Protein AF-0000000077518817 (afdb_homodimer)

Radius of gyration: 21.01 Å; Cα contacts (8 Å, |Δi|>4): 590; chains: 2; bounding box: 44×54×53 Å

Foldseek 3Di:
DEWEDALFCELSVLVVLVCLLLVPDYHYHHDHPVCLVVCQVVDVVSDDRWDDDDPDIDHDSLRSLCVCQVVVVQQDDDPVLNVQLSVLLVLLVVLVVVVCCCFPPPVVPCLVCCLPPPLVVSLVVNLVQCCVECHLQEESSHPDHHSSLSSLLVSVVVVCVSPVCSCVPRVSSVNSNVVSCVSPSNVVVVVVCVVVVRHNDPPPTD/DEWEDALFCELSVLVVLVCLLLVPDYHYHHDHPVCLVVCQVVDDVSDDRWDDDDPDIDHDSLRSLCVCQVVVVQQDDDPVLNVQLSVLLVLLVVLVVVVCCCFPPPVVPCLVCCLPPPLVVSLVVSLVQCCVECHLQEESSHPDHHSSLSSLLVSVVVVCVSPVCSCVPRVSSVNSNVVSCVSPSNVVVVVVCVVVVRHNDPPPTD

Solvent-accessible surface area (backbone atoms only — not comparable to full-atom values): 21848 Å² total; per-residue (Å²): 84,33,40,37,33,57,72,37,35,59,79,40,35,35,56,51,49,46,32,48,54,68,68,49,83,63,44,81,46,62,40,54,80,81,51,38,76,76,47,32,83,77,29,67,84,51,45,70,32,29,44,33,45,91,95,42,76,37,31,48,60,67,28,43,47,52,43,52,9,59,78,66,72,20,42,57,90,47,71,68,41,31,37,50,43,42,27,52,39,51,52,50,49,51,51,48,49,54,50,48,48,30,63,74,74,32,37,90,80,32,46,64,54,35,61,69,63,45,46,56,57,53,49,48,43,52,46,56,55,28,31,72,26,69,65,23,74,63,22,62,66,12,93,50,68,34,46,41,45,33,46,48,42,47,52,51,55,53,45,39,69,61,34,79,64,69,45,73,89,33,63,53,54,43,49,36,45,54,54,59,48,61,35,70,56,37,33,57,49,52,52,52,45,57,74,66,61,64,37,52,39,93,79,83,48,102,82,34,42,37,33,58,72,37,35,59,78,40,35,34,56,51,50,46,34,47,54,69,69,49,82,62,45,79,45,63,40,53,79,81,52,38,75,76,46,33,84,76,30,68,83,51,46,68,32,29,44,32,45,91,95,43,76,36,30,48,59,68,27,43,44,51,43,52,8,60,77,66,72,19,42,56,89,47,70,69,41,30,37,49,42,44,27,52,37,52,52,51,49,52,52,48,50,54,50,49,48,29,62,74,74,32,38,91,79,32,45,65,56,37,62,69,62,45,47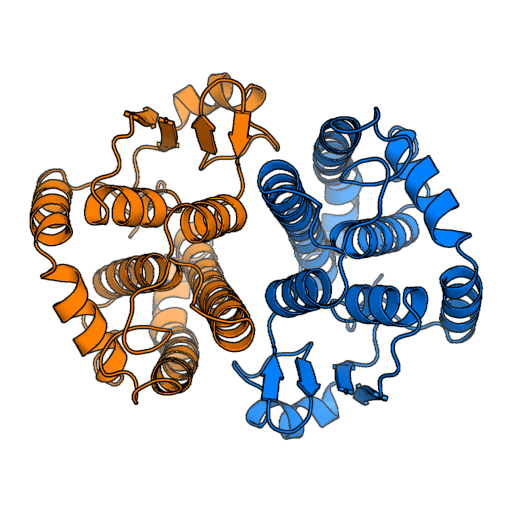,55,57,55,49,47,42,51,46,57,54,28,31,72,26,71,66,23,74,61,23,62,65,11,93,49,68,34,47,41,44,34,46,49,42,48,52,51,56,53,45,38,67,59,33,78,64,71,43,72,89,33,63,50,53,44,50,36,44,54,54,56,50,61,36,70,54,38,33,57,49,51,51,52,45,59,75,65,60,62,40,53,39,93,79,84,50,105

pLDDT: mean 97.33, std 1.96, range [85.94, 98.94]

Nearest PDB structures (foldseek):
  1tu7-assembly1_B  TM=9.923E-01  e=6.538E-23  Onchocerca volvulus
  5d73-assembly1_B  TM=9.914E-01  e=1.316E-21  Wuchereria bancrofti
  2gsr-assembly1_B  TM=9.628E-01  e=2.827E-17  Sus scrofa
  4q5f-assembly1_A  TM=8.749E-01  e=4.707E-13  Ascaris suum
  3vpq-assembly1_A  TM=8.473E-01  e=9.007E-12  Bombyx mori

Sequence (412 aa):
MKVSYFNVRGLGEMIRLLLTDKQISFEDEKFTKDEWQNIKPKMQFGQVPCLSFEDEQIVQTGAIMRHLGRVHGLNGQNEQETTFIDMFFEGIRDLHSKYTTMIYQNYENGKEPFLKDVLPVELEKLEKLFKTYGNGDAFVAGAKESYADYALFEEIDVLLVLSQSALDHFPKLKNFHYRFSQRPNLKAYLSKRASLNVPINGNGKQMKVSYFNVRGLGEMIRLLLTDKQISFEDEKFTKDEWQNIKPKMQFGQVPCLSFEDEQIVQTGAIMRHLGRVHGLNGQNEQETTFIDMFFEGIRDLHSKYTTMIYQNYENGKEPFLKDVLPVELEKLEKLFKTYGNGDAFVAGAKESYADYALFEEIDVLLVLSQSALDHFPKLKNFHYRFSQRPNLKAYLSKRASLNVPINGNGKQ

Secondary structure (DSSP, 8-state):
-EEEEESSSGGGHHHHHHHHHTT---EEEEE-HHHHHHHGGGSGGG-S-EEEETTEEEESHHHHHHHHHHHTT-S-SSHHHHHHHHHHHHHHHHHHHHHHHHHHHSHHHHHHHIIIIIHHHHHHHHHHHHTTTGGGSSBTTBSS--HHHHHHHHHHHHHHHH-TTTTTT-HHHHHHHHHHHTSHHHHHHHHHHHHHT--SSTTS--/-EEEEESSSGGGHHHHHHHHHTT---EEEEE-HHHHHHHGGGSGGG-S-EEEETTEEEESHHHHHHHHHHHTT-S-SSHHHHHHHHHHHHHHHHHHHHHHHHHHHSHHHHHHHIIIIIHHHHHHHHHHHHTTTGGGSSBTTBSS--HHHHHHHHHHHHHHHH-TTTTTT-HHHHHHHHHHHTSHHHHHHHHHHHHHT--SSTTS--

InterPro domains:
  IPR003082 Glutathione S-transferase, Pi class [PR01268] (43-59)
  IPR003082 Glutathione S-transferase, Pi class [PR01268] (95-116)
  IPR003082 Glutathione S-transferase, Pi class [PR01268] (187-206)
  IPR004045 Glutathione S-transferase, N-terminal [PF02798] (1-69)
  IPR004045 Glutathione S-transferase, N-terminal [PS50404] (1-76)
  IPR004046 Glutathione S-transferase, C-terminal [PF14497] (93-193)
  IPR010987 Glutathione S-transferase, C-terminal-like [PS50405] (78-200)
  IPR036249 Thioredoxin-like superfamily [SSF52833] (1-73)
  IPR036282 Glutathione S-transferase, C-terminal domain superfamily [SSF47616] (74-202)
  IPR040079 Glutathione transferase family [SFLDS00019] (1-194)
  IPR050213 Glutathione S-transferase superfamily [PTHR11571] (1-193)

Structure (mmCIF, N/CA/C/O backbone):
data_AF-0000000077518817-model_v1
#
loop_
_entity.id
_entity.type
_entity.pdbx_description
1 polymer 'Glutathione S-transferase'
#
loop_
_atom_site.group_PDB
_atom_site.id
_atom_site.type_symbol
_atom_site.label_atom_id
_atom_site.label_alt_id
_atom_site.label_comp_id
_atom_site.label_asym_id
_atom_site.label_entity_id
_atom_site.label_seq_id
_atom_site.pdbx_PDB_ins_code
_atom_site.Cartn_x
_atom_site.Cartn_y
_atom_site.Cartn_z
_atom_site.occupancy
_atom_site.B_iso_or_equiv
_atom_site.auth_seq_id
_atom_site.auth_comp_id
_atom_site.auth_asym_id
_atom_site.auth_atom_id
_atom_site.pdbx_PDB_model_num
ATOM 1 N N . MET A 1 1 ? -6.016 -3.867 23.375 1 95.94 1 MET A N 1
ATOM 2 C CA . MET A 1 1 ? -5.375 -3.594 22.094 1 95.94 1 MET A CA 1
ATOM 3 C C . MET A 1 1 ? -3.959 -3.066 22.297 1 95.94 1 MET A C 1
ATOM 5 O O . MET A 1 1 ? -3.684 -2.367 23.266 1 95.94 1 MET A O 1
ATOM 9 N N . LYS A 1 2 ? -3.014 -3.492 21.5 1 98 2 LYS A N 1
ATOM 10 C CA . LYS A 1 2 ? -1.608 -3.109 21.609 1 98 2 LYS A CA 1
ATOM 11 C C . LYS A 1 2 ? -1.048 -2.693 20.25 1 98 2 LYS A C 1
ATOM 13 O O . LYS A 1 2 ? -1.326 -3.336 19.234 1 98 2 LYS A O 1
ATOM 18 N N . VAL A 1 3 ? -0.33 -1.554 20.25 1 98.44 3 VAL A N 1
ATOM 19 C CA . VAL A 1 3 ? 0.438 -1.134 19.078 1 98.44 3 VAL A CA 1
ATOM 20 C C . VAL A 1 3 ? 1.925 -1.389 19.328 1 98.44 3 VAL A C 1
ATOM 22 O O . VAL A 1 3 ? 2.502 -0.874 20.281 1 98.44 3 VAL A O 1
ATOM 25 N N . SER A 1 4 ? 2.525 -2.213 18.516 1 98.44 4 SER A N 1
ATOM 26 C CA . SER A 1 4 ? 3.945 -2.533 18.625 1 98.44 4 SER A CA 1
ATOM 27 C C . SER A 1 4 ? 4.754 -1.887 17.5 1 98.44 4 SER A C 1
ATOM 29 O O . SER A 1 4 ? 4.441 -2.064 16.328 1 98.44 4 SER A O 1
ATOM 31 N N . TYR A 1 5 ? 5.734 -1.164 17.891 1 98.5 5 TYR A N 1
ATOM 32 C CA . TYR A 1 5 ? 6.621 -0.52 16.922 1 98.5 5 TYR A CA 1
ATOM 33 C C . TYR A 1 5 ? 7.934 -0.108 17.578 1 98.5 5 TYR A C 1
ATOM 35 O O . TYR A 1 5 ? 8.078 -0.199 18.797 1 98.5 5 TYR A O 1
ATOM 43 N N . PHE A 1 6 ? 8.922 0.28 16.766 1 98 6 PHE A N 1
ATOM 44 C CA . PHE A 1 6 ? 10.188 0.813 17.266 1 98 6 PHE A CA 1
ATOM 45 C C . PHE A 1 6 ? 9.953 2.105 18.047 1 98 6 PHE A C 1
ATOM 47 O O . PHE A 1 6 ? 8.922 2.754 17.891 1 98 6 PHE A O 1
ATOM 54 N N . ASN A 1 7 ? 10.961 2.445 18.828 1 96 7 ASN A N 1
ATOM 55 C CA . ASN A 1 7 ? 10.867 3.678 19.609 1 96 7 ASN A CA 1
ATOM 56 C C . ASN A 1 7 ? 11.148 4.906 18.75 1 96 7 ASN A C 1
ATOM 58 O O . ASN A 1 7 ? 12.016 5.715 19.078 1 96 7 ASN A O 1
ATOM 62 N N . VAL A 1 8 ? 10.461 5.105 17.719 1 97.75 8 VAL A N 1
ATOM 63 C CA . VAL A 1 8 ? 10.461 6.234 16.797 1 97.75 8 VAL A CA 1
ATOM 64 C C . VAL A 1 8 ? 9.039 6.523 16.328 1 97.75 8 VAL A C 1
ATOM 66 O O . VAL A 1 8 ? 8.125 5.727 16.562 1 97.75 8 VAL A O 1
ATOM 69 N N . ARG A 1 9 ? 8.766 7.664 15.695 1 98.19 9 ARG A N 1
ATOM 70 C CA . ARG A 1 9 ? 7.469 7.945 15.086 1 98.19 9 ARG A CA 1
ATOM 71 C C . ARG A 1 9 ? 7.184 6.977 13.945 1 98.19 9 ARG A C 1
ATOM 73 O O . ARG A 1 9 ? 6.254 6.168 14.023 1 98.19 9 ARG A O 1
ATOM 80 N N . GLY A 1 10 ? 8.102 7 12.891 1 97.69 10 GLY A N 1
ATOM 81 C CA . GLY A 1 10 ? 8.008 6.066 11.781 1 97.69 10 GLY A CA 1
ATOM 82 C C . GLY A 1 10 ? 6.578 5.801 11.344 1 97.69 10 GLY A C 1
ATOM 83 O O . GLY A 1 10 ? 5.727 6.691 11.398 1 97.69 10 GLY A O 1
ATOM 84 N N . LEU A 1 11 ? 6.324 4.617 10.945 1 98.19 11 LEU A N 1
ATOM 85 C CA . LEU A 1 11 ? 5.035 4.211 10.391 1 98.19 11 LEU A CA 1
ATOM 86 C C . LEU A 1 11 ? 4.031 3.938 11.5 1 98.19 11 LEU A C 1
ATOM 88 O O . LEU A 1 11 ? 2.83 3.826 11.242 1 98.19 11 LEU A O 1
ATOM 92 N N . GLY A 1 12 ? 4.461 3.891 12.703 1 98.44 12 GLY A N 1
ATOM 93 C CA . GLY A 1 12 ? 3.578 3.645 13.828 1 98.44 12 GLY A CA 1
ATOM 94 C C . GLY A 1 12 ? 2.846 4.887 14.297 1 98.44 12 GLY A C 1
ATOM 95 O O . GLY A 1 12 ? 1.787 4.793 14.922 1 98.44 12 GLY A O 1
ATOM 96 N N . GLU A 1 13 ? 3.348 6.027 13.922 1 98.75 13 GLU A N 1
ATOM 97 C CA . GLU A 1 13 ? 2.873 7.273 14.523 1 98.75 13 GLU A CA 1
ATOM 98 C C . GLU A 1 13 ? 1.46 7.605 14.047 1 98.75 13 GLU A C 1
ATOM 100 O O . GLU A 1 13 ? 0.642 8.102 14.828 1 98.75 13 GLU A O 1
ATOM 105 N N . MET A 1 14 ? 1.17 7.422 12.773 1 98.88 14 MET A N 1
ATOM 106 C CA . MET A 1 14 ? -0.173 7.734 12.297 1 98.88 14 MET A CA 1
ATOM 107 C C . MET A 1 14 ? -1.219 6.891 13.016 1 98.88 14 MET A C 1
ATOM 109 O O . MET A 1 14 ? -2.354 7.328 13.203 1 98.88 14 MET A O 1
ATOM 113 N N . ILE A 1 15 ? -0.833 5.656 13.422 1 98.88 15 ILE A N 1
ATOM 114 C CA . ILE A 1 15 ? -1.721 4.785 14.18 1 98.88 15 ILE A CA 1
ATOM 115 C C . ILE A 1 15 ? -1.941 5.363 15.578 1 98.88 15 ILE A C 1
ATOM 117 O O . ILE A 1 15 ? -3.08 5.469 16.047 1 98.88 15 ILE A O 1
ATOM 121 N N . ARG A 1 16 ? -0.856 5.801 16.234 1 98.81 16 ARG A N 1
ATOM 122 C CA . ARG A 1 16 ? -0.926 6.406 17.547 1 98.81 16 ARG A CA 1
ATOM 123 C C . ARG A 1 16 ? -1.791 7.66 17.531 1 98.81 16 ARG A C 1
ATOM 125 O O . ARG A 1 16 ? -2.598 7.879 18.438 1 98.81 16 ARG A O 1
ATOM 132 N N . LEU A 1 17 ? -1.62 8.477 16.516 1 98.94 17 LEU A N 1
ATOM 133 C CA . LEU A 1 17 ? -2.393 9.703 16.391 1 98.94 17 LEU A CA 1
ATOM 134 C C . LEU A 1 17 ? -3.885 9.406 16.312 1 98.94 17 LEU A C 1
ATOM 136 O O . LEU A 1 17 ? -4.691 10.039 16.984 1 98.94 17 LEU A O 1
ATOM 140 N N . LEU A 1 18 ? -4.25 8.445 15.445 1 98.94 18 LEU A N 1
ATOM 141 C CA . LEU A 1 18 ? -5.652 8.086 15.266 1 98.94 18 LEU A CA 1
ATOM 142 C C . LEU A 1 18 ? -6.258 7.594 16.578 1 98.94 18 LEU A C 1
ATOM 144 O O . LEU A 1 18 ? -7.305 8.086 17 1 98.94 18 LEU A O 1
ATOM 148 N N . LEU A 1 19 ? -5.582 6.664 17.234 1 98.81 19 LEU A N 1
ATOM 149 C CA . LEU A 1 19 ? -6.102 6.074 18.469 1 98.81 19 LEU A CA 1
ATOM 150 C C . LEU A 1 19 ? -6.207 7.125 19.578 1 98.81 19 LEU A C 1
ATOM 152 O O . LEU A 1 19 ? -7.18 7.137 20.328 1 98.81 19 LEU A O 1
ATOM 156 N N . THR A 1 20 ? -5.25 7.996 19.641 1 98.81 20 THR A N 1
ATOM 157 C CA . THR A 1 20 ? -5.234 9.055 20.641 1 98.81 20 THR A CA 1
ATOM 158 C C . THR A 1 20 ? -6.371 10.039 20.406 1 98.81 20 THR A C 1
ATOM 160 O O . THR A 1 20 ? -7.125 10.359 21.328 1 98.81 20 THR A O 1
ATOM 163 N N . ASP A 1 21 ? -6.48 10.492 19.203 1 98.69 21 ASP A N 1
ATOM 164 C CA . ASP A 1 21 ? -7.508 11.469 18.875 1 98.69 21 ASP A CA 1
ATOM 165 C C . ASP A 1 21 ? -8.906 10.93 19.172 1 98.69 21 ASP A C 1
ATOM 167 O O . ASP A 1 21 ? -9.766 11.664 19.672 1 98.69 21 ASP A O 1
ATOM 171 N N . LYS A 1 22 ? -9.102 9.648 18.875 1 98.44 22 LYS A N 1
ATOM 172 C CA . LYS A 1 22 ? -10.414 9.031 19.031 1 98.44 22 LYS A CA 1
ATOM 173 C C . LYS A 1 22 ? -10.594 8.477 20.453 1 98.44 22 LYS A C 1
ATOM 175 O O . LYS A 1 22 ? -11.609 7.855 20.75 1 98.44 22 LYS A O 1
ATOM 180 N N . GLN A 1 23 ? -9.633 8.641 21.266 1 98.31 23 GLN A N 1
ATOM 181 C CA . GLN A 1 23 ? -9.648 8.219 22.656 1 98.31 23 GLN A CA 1
ATOM 182 C C . GLN A 1 23 ? -9.898 6.719 22.781 1 98.31 23 GLN A C 1
ATOM 184 O O . GLN A 1 23 ? -10.711 6.281 23.594 1 98.31 23 GLN A O 1
ATOM 189 N N . ILE A 1 24 ? -9.289 6.02 21.938 1 98 24 ILE A N 1
ATOM 190 C CA . ILE A 1 24 ? -9.289 4.562 22 1 98 24 ILE A CA 1
ATOM 191 C C . ILE A 1 24 ? -8.078 4.086 22.797 1 98 24 ILE A C 1
ATOM 193 O O . ILE A 1 24 ? -6.938 4.367 22.438 1 98 24 ILE A O 1
ATOM 197 N N . SER A 1 25 ? -8.406 3.377 23.859 1 97.44 25 SER A N 1
ATOM 198 C CA . SER A 1 25 ? -7.336 2.914 24.75 1 97.44 25 SER A CA 1
ATOM 199 C C . SER A 1 25 ? -6.473 1.863 24.047 1 97.44 25 SER A C 1
ATOM 201 O O . SER A 1 25 ? -6.988 0.971 23.375 1 97.44 25 SER A O 1
ATOM 203 N N . PHE A 1 26 ? -5.121 2.004 24.219 1 98.06 26 PHE A N 1
ATOM 204 C CA . PHE A 1 26 ? -4.191 1.016 23.688 1 98.06 26 PHE A CA 1
ATOM 205 C C . PHE A 1 26 ? -2.891 1.009 24.469 1 98.06 26 PHE A C 1
ATOM 207 O O . PHE A 1 26 ? -2.516 2.021 25.062 1 98.06 26 PHE A O 1
ATOM 214 N N . GLU A 1 27 ? -2.271 -0.107 24.516 1 98.19 27 GLU A N 1
ATOM 215 C CA . GLU A 1 27 ? -0.895 -0.213 24.984 1 98.19 27 GLU A CA 1
ATOM 216 C C . GLU A 1 27 ? 0.098 0.128 23.875 1 98.19 27 GLU A C 1
ATOM 218 O O . GLU A 1 27 ? 0.056 -0.461 22.797 1 98.19 27 GLU A O 1
ATOM 223 N N . ASP A 1 28 ? 0.927 1.081 24.141 1 98 28 ASP A N 1
ATOM 224 C CA . ASP A 1 28 ? 1.963 1.477 23.203 1 98 28 ASP A CA 1
ATOM 225 C C . ASP A 1 28 ? 3.271 0.741 23.469 1 98 28 ASP A C 1
ATOM 227 O O . ASP A 1 28 ? 4.113 1.226 24.234 1 98 28 ASP A O 1
ATOM 231 N N . GLU A 1 29 ? 3.48 -0.335 22.812 1 97.75 29 GLU A N 1
ATOM 232 C CA . GLU A 1 29 ? 4.703 -1.115 22.984 1 97.75 29 GLU A CA 1
ATOM 233 C C . GLU A 1 29 ? 5.805 -0.627 22.062 1 97.75 29 GLU A C 1
ATOM 235 O O . GLU A 1 29 ? 5.711 -0.781 20.844 1 97.75 29 GLU A O 1
ATOM 240 N N . LYS A 1 30 ? 6.801 -0.089 22.672 1 97.25 30 LYS A N 1
ATOM 241 C CA . LYS A 1 30 ? 7.977 0.386 21.953 1 97.25 30 LYS A CA 1
ATOM 242 C C . LYS A 1 30 ? 9.211 -0.441 22.297 1 97.25 30 LYS A C 1
ATOM 244 O O . LYS A 1 30 ? 9.352 -0.903 23.438 1 97.25 30 LYS A O 1
ATOM 249 N N . PHE A 1 31 ? 9.992 -0.669 21.25 1 97.19 31 PHE A N 1
ATOM 250 C CA . PHE A 1 31 ? 11.211 -1.43 21.516 1 97.19 31 PHE A CA 1
ATOM 251 C C . PHE A 1 31 ? 12.359 -0.922 20.656 1 97.19 31 PHE A C 1
ATOM 253 O O . PHE A 1 31 ? 12.148 -0.158 19.719 1 97.19 31 PHE A O 1
ATOM 260 N N . THR A 1 32 ? 13.547 -1.351 21.078 1 95.06 32 THR A N 1
ATOM 261 C CA . THR A 1 32 ? 14.758 -0.939 20.375 1 95.06 32 THR A CA 1
ATOM 262 C C . THR A 1 32 ? 15.07 -1.898 19.219 1 95.06 32 THR A C 1
ATOM 264 O O . THR A 1 32 ? 14.508 -2.996 19.156 1 95.06 32 THR A O 1
ATOM 267 N N . LYS A 1 33 ? 15.953 -1.478 18.375 1 93.75 33 LYS A N 1
ATOM 268 C CA . LYS A 1 33 ? 16.406 -2.32 17.266 1 93.75 33 LYS A CA 1
ATOM 269 C C . LYS A 1 33 ? 17.016 -3.617 17.781 1 93.75 33 LYS A C 1
ATOM 271 O O . LYS A 1 33 ? 16.875 -4.672 17.156 1 93.75 33 LYS A O 1
ATOM 276 N N . ASP A 1 34 ? 17.656 -3.549 18.891 1 95 34 ASP A N 1
ATOM 277 C CA . ASP A 1 34 ? 18.297 -4.723 19.484 1 95 34 ASP A CA 1
ATOM 278 C C . ASP A 1 34 ? 17.266 -5.75 19.922 1 95 34 ASP A C 1
ATOM 280 O O . ASP A 1 34 ? 17.484 -6.957 19.828 1 95 34 ASP A O 1
ATOM 284 N N . GLU A 1 35 ? 16.141 -5.297 20.312 1 96.88 35 GLU A N 1
ATOM 285 C CA . GLU A 1 35 ? 15.07 -6.168 20.797 1 96.88 35 GLU A CA 1
ATOM 286 C C . GLU A 1 35 ? 14.297 -6.801 19.656 1 96.88 35 GLU A C 1
ATOM 288 O O . GLU A 1 35 ? 13.617 -7.812 19.828 1 96.88 35 GLU A O 1
ATOM 293 N N . TRP A 1 36 ? 14.484 -6.203 18.516 1 96.31 36 TRP A N 1
ATOM 294 C CA . TRP A 1 36 ? 13.703 -6.586 17.344 1 96.31 36 TRP A CA 1
ATOM 295 C C . TRP A 1 36 ? 13.969 -8.039 16.969 1 96.31 36 TRP A C 1
ATOM 297 O O . TRP A 1 36 ? 13.047 -8.766 16.578 1 96.31 36 TRP A O 1
ATOM 307 N N . GLN A 1 37 ? 15.148 -8.516 17.109 1 94.88 37 GLN A N 1
ATOM 308 C CA . GLN A 1 37 ? 15.516 -9.875 16.719 1 94.88 37 GLN A CA 1
ATOM 309 C C . GLN A 1 37 ? 14.672 -10.906 17.453 1 94.88 37 GLN A C 1
ATOM 311 O O . GLN A 1 37 ? 14.352 -11.961 16.906 1 94.88 37 GLN A O 1
ATOM 316 N N . ASN A 1 38 ? 14.219 -10.578 18.672 1 96 38 ASN A N 1
ATOM 317 C CA . ASN A 1 38 ? 13.43 -11.492 19.484 1 96 38 ASN A CA 1
ATOM 318 C C . ASN A 1 38 ? 11.938 -11.344 19.219 1 96 38 ASN A C 1
ATOM 320 O O . ASN A 1 38 ? 11.164 -12.281 19.438 1 96 38 ASN A O 1
ATOM 324 N N . ILE A 1 39 ? 11.594 -10.219 18.703 1 96.44 39 ILE A N 1
ATOM 325 C CA . ILE A 1 39 ? 10.188 -9.891 18.516 1 96.44 39 ILE A CA 1
ATOM 326 C C . ILE A 1 39 ? 9.742 -10.289 17.109 1 96.44 39 ILE A C 1
ATOM 328 O O . ILE A 1 39 ? 8.633 -10.773 16.922 1 96.44 39 ILE A O 1
ATOM 332 N N . LYS A 1 40 ? 10.609 -10.18 16.172 1 96.31 40 LYS A N 1
ATOM 333 C CA . LYS A 1 40 ? 10.344 -10.32 14.75 1 96.31 40 LYS A CA 1
ATOM 334 C C . LYS A 1 40 ? 9.648 -11.648 14.453 1 96.31 40 LYS A C 1
ATOM 336 O O . LYS A 1 40 ? 8.648 -11.688 13.734 1 96.31 40 LYS A O 1
ATOM 341 N N . PRO A 1 41 ? 10.078 -12.797 15.062 1 94.38 41 PRO A N 1
ATOM 342 C CA . PRO A 1 41 ? 9.461 -14.078 14.711 1 94.38 41 PRO A CA 1
ATOM 343 C C . PRO A 1 41 ? 8.008 -14.18 15.172 1 94.38 41 PRO A C 1
ATOM 345 O O . PRO A 1 41 ? 7.266 -15.047 14.719 1 94.38 41 PRO A O 1
ATOM 348 N N . LYS A 1 42 ? 7.621 -13.273 15.992 1 93.12 42 LYS A N 1
ATOM 349 C CA . LYS A 1 42 ? 6.27 -13.305 16.547 1 93.12 42 LYS A CA 1
ATOM 350 C C . LYS A 1 42 ? 5.309 -12.477 15.695 1 93.12 42 LYS A C 1
ATOM 352 O O . LYS A 1 42 ? 4.094 -12.523 15.898 1 93.12 42 LYS A O 1
ATOM 357 N N . MET A 1 43 ? 5.859 -11.75 14.75 1 94.81 43 MET A N 1
ATOM 358 C CA . MET A 1 43 ? 5.062 -10.828 13.938 1 94.81 43 MET A CA 1
ATOM 359 C C . MET A 1 43 ? 4.727 -11.453 12.586 1 94.81 43 MET A C 1
ATOM 361 O O . MET A 1 43 ? 5.605 -12 11.914 1 94.81 43 MET A O 1
ATOM 365 N N . GLN A 1 44 ? 3.414 -11.297 12.25 1 92.06 44 GLN A N 1
ATOM 366 C CA . GLN A 1 44 ? 3.066 -11.664 10.883 1 92.06 44 GLN A CA 1
ATOM 367 C C . GLN A 1 44 ? 3.936 -10.914 9.875 1 92.06 44 GLN A C 1
ATOM 369 O O . GLN A 1 44 ? 4.23 -9.734 10.055 1 92.06 44 GLN A O 1
ATOM 374 N N . PHE A 1 45 ? 4.422 -11.617 8.867 1 93.25 45 PHE A N 1
ATOM 375 C CA . PHE A 1 45 ? 5.34 -11.117 7.844 1 93.25 45 PHE A CA 1
ATOM 376 C C . PHE A 1 45 ? 6.645 -10.648 8.477 1 93.25 45 PHE A C 1
ATOM 378 O O . PHE A 1 45 ? 7.488 -10.055 7.797 1 93.25 45 PHE A O 1
ATOM 385 N N . GLY A 1 46 ? 6.812 -10.828 9.844 1 95.12 46 GLY A N 1
ATOM 386 C CA . GLY A 1 46 ? 7.996 -10.32 10.516 1 95.12 46 GLY A CA 1
ATOM 387 C C . GLY A 1 46 ? 8.117 -8.805 10.445 1 95.12 46 GLY A C 1
ATOM 388 O O . GLY A 1 46 ? 9.219 -8.273 10.266 1 95.12 46 GLY A O 1
ATOM 389 N N . GLN A 1 47 ? 7.012 -8.172 10.555 1 96.44 47 GLN A N 1
ATOM 390 C CA . GLN A 1 47 ? 7.023 -6.73 10.336 1 96.44 47 GLN A CA 1
ATOM 391 C C . GLN A 1 47 ? 6.289 -5.996 11.453 1 96.44 47 GLN A C 1
ATOM 393 O O . GLN A 1 47 ? 5.492 -6.598 12.18 1 96.44 47 GLN A O 1
ATOM 398 N N . VAL A 1 48 ? 6.59 -4.82 11.656 1 98.06 48 VAL A N 1
ATOM 399 C CA . VAL A 1 48 ? 5.875 -3.828 12.453 1 98.06 48 VAL A CA 1
ATOM 400 C C . VAL A 1 48 ? 5.656 -2.564 11.625 1 98.06 48 VAL A C 1
ATOM 402 O O . VAL A 1 48 ? 6.367 -2.324 10.648 1 98.06 48 VAL A O 1
ATOM 405 N N . PRO A 1 49 ? 4.617 -1.766 11.891 1 98.44 49 PRO A N 1
ATOM 406 C CA . PRO A 1 49 ? 3.754 -1.792 13.07 1 98.44 49 PRO A CA 1
ATOM 407 C C . PRO A 1 49 ? 2.83 -3.008 13.102 1 98.44 49 PRO A C 1
ATOM 409 O O . PRO A 1 49 ? 2.504 -3.566 12.047 1 98.44 49 PRO A O 1
ATOM 412 N N . CYS A 1 50 ? 2.531 -3.412 14.281 1 98.62 50 CYS A N 1
ATOM 413 C CA . CYS A 1 50 ? 1.578 -4.488 14.523 1 98.62 50 CYS A CA 1
ATOM 414 C C . CYS A 1 50 ? 0.491 -4.047 15.5 1 98.62 50 CYS A C 1
ATOM 416 O O . CYS A 1 50 ? 0.789 -3.502 16.562 1 98.62 50 CYS A O 1
ATOM 418 N N . LEU A 1 51 ? -0.732 -4.117 15.109 1 98.62 51 LEU A N 1
ATOM 419 C CA . LEU A 1 51 ? -1.886 -3.961 15.984 1 98.62 51 LEU A CA 1
ATOM 420 C C . LEU A 1 51 ? -2.367 -5.316 16.5 1 98.62 51 LEU A C 1
ATOM 422 O O . LEU A 1 51 ? -2.752 -6.18 15.711 1 98.62 51 LEU A O 1
ATOM 426 N N . SER A 1 52 ? -2.324 -5.48 17.781 1 97.31 52 SER A N 1
ATOM 427 C CA . SER A 1 52 ? -2.721 -6.75 18.375 1 97.31 52 SER A CA 1
ATOM 428 C C . SER A 1 52 ? -3.969 -6.59 19.234 1 97.31 52 SER A C 1
ATOM 430 O O . SER A 1 52 ? -4.098 -5.609 19.984 1 97.31 52 SER A O 1
ATOM 432 N N . PHE A 1 53 ? -4.922 -7.395 19.031 1 91.75 53 PHE A N 1
ATOM 433 C CA . PHE A 1 53 ? -6.09 -7.512 19.891 1 91.75 53 PHE A CA 1
ATOM 434 C C . PHE A 1 53 ? -6.414 -8.977 20.172 1 91.75 53 PHE A C 1
ATOM 436 O O . PHE A 1 53 ? -6.609 -9.758 19.234 1 91.75 53 PHE A O 1
ATOM 443 N N . GLU A 1 54 ? -6.473 -9.273 21.438 1 86.62 54 GLU A N 1
ATOM 444 C CA . GLU A 1 54 ? -6.633 -10.664 21.859 1 86.62 54 GLU A CA 1
ATOM 445 C C . GLU A 1 54 ? -5.641 -11.578 21.141 1 86.62 54 GLU A C 1
ATOM 447 O O . GLU A 1 54 ? -4.438 -11.312 21.141 1 86.62 54 GLU A O 1
ATOM 452 N N . ASP A 1 55 ? -6.039 -12.484 20.422 1 86 55 ASP A N 1
ATOM 453 C CA . ASP A 1 55 ? -5.141 -13.438 19.766 1 86 55 ASP A CA 1
ATOM 454 C C . ASP A 1 55 ? -4.984 -13.117 18.281 1 86 55 ASP A C 1
ATOM 456 O O . ASP A 1 55 ? -4.469 -13.93 17.516 1 86 55 ASP A O 1
ATOM 460 N N . GLU A 1 56 ? -5.324 -11.945 17.938 1 92.88 56 GLU A N 1
ATOM 461 C CA . GLU A 1 56 ? -5.227 -11.57 16.531 1 92.88 56 GLU A CA 1
ATOM 462 C C . GLU A 1 56 ? -4.211 -10.453 16.328 1 92.88 56 GLU A C 1
ATOM 464 O O . GLU A 1 56 ? -4.031 -9.602 17.203 1 92.88 56 GLU A O 1
ATOM 469 N N . GLN A 1 57 ? -3.494 -10.5 15.203 1 96.94 57 GLN A N 1
ATOM 470 C CA . GLN A 1 57 ? -2.531 -9.477 14.82 1 96.94 57 GLN A CA 1
ATOM 471 C C . GLN A 1 57 ? -2.834 -8.93 13.43 1 96.94 57 GLN A C 1
ATOM 473 O O . GLN A 1 57 ? -3.191 -9.68 12.523 1 96.94 57 GLN A O 1
ATOM 478 N N . ILE A 1 58 ? -2.764 -7.66 13.336 1 98 58 ILE A N 1
ATOM 479 C CA . ILE A 1 58 ? -2.734 -7.004 12.031 1 98 58 ILE A CA 1
ATOM 480 C C . ILE A 1 58 ? -1.394 -6.293 11.844 1 98 58 ILE A C 1
ATOM 482 O O . ILE A 1 58 ? -0.989 -5.484 12.68 1 98 58 ILE A O 1
ATOM 486 N N . VAL A 1 59 ? -0.775 -6.711 10.766 1 97.31 59 VAL A N 1
ATOM 487 C CA . VAL A 1 59 ? 0.402 -5.949 10.359 1 97.31 59 VAL A CA 1
ATOM 488 C C . VAL A 1 59 ? 0.129 -5.242 9.039 1 97.31 59 VAL A C 1
ATOM 490 O O . VAL A 1 59 ? -0.969 -5.352 8.484 1 97.31 59 VAL A O 1
ATOM 493 N N . GLN A 1 60 ? 1.135 -4.609 8.547 1 96.88 60 GLN A N 1
ATOM 494 C CA . GLN A 1 60 ? 0.991 -3.729 7.391 1 96.88 60 GLN A CA 1
ATOM 495 C C . GLN A 1 60 ? 0.243 -2.451 7.762 1 96.88 60 GLN A C 1
ATOM 497 O O . GLN A 1 60 ? -0.957 -2.486 8.047 1 96.88 60 GLN A O 1
ATOM 502 N N . THR A 1 61 ? 0.944 -1.373 7.602 1 98.25 61 THR A N 1
ATOM 503 C CA . THR A 1 61 ? 0.452 -0.073 8.047 1 98.25 61 THR A CA 1
ATOM 504 C C . THR A 1 61 ? -0.896 0.242 7.402 1 98.25 61 THR A C 1
ATOM 506 O O . THR A 1 61 ? -1.846 0.617 8.094 1 98.25 61 THR A O 1
ATOM 509 N N . GLY A 1 62 ? -0.996 0.015 6.121 1 98.5 62 GLY A N 1
ATOM 510 C CA . GLY A 1 62 ? -2.24 0.315 5.43 1 98.5 62 GLY A CA 1
ATOM 511 C C . GLY A 1 62 ? -3.408 -0.525 5.914 1 98.5 62 GLY A C 1
ATOM 512 O O . GLY A 1 62 ? -4.52 -0.017 6.07 1 98.5 62 GLY A O 1
ATOM 513 N N . ALA A 1 63 ? -3.166 -1.803 6.18 1 98.69 63 ALA A N 1
ATOM 514 C CA . ALA A 1 63 ? -4.211 -2.693 6.676 1 98.69 63 ALA A CA 1
ATOM 515 C C . ALA A 1 63 ? -4.688 -2.26 8.062 1 98.69 63 ALA A C 1
ATOM 517 O O . ALA A 1 63 ? -5.887 -2.291 8.352 1 98.69 63 ALA A O 1
ATOM 518 N N . ILE A 1 64 ? -3.732 -1.869 8.906 1 98.81 64 ILE A N 1
ATOM 519 C CA . ILE A 1 64 ? -4.062 -1.409 10.25 1 98.81 64 ILE A CA 1
ATOM 520 C C . ILE A 1 64 ? -4.941 -0.164 10.172 1 98.81 64 ILE A C 1
ATOM 522 O O . ILE A 1 64 ? -6.008 -0.106 10.789 1 98.81 64 ILE A O 1
ATOM 526 N N . MET A 1 65 ? -4.543 0.784 9.375 1 98.94 65 MET A N 1
ATOM 527 C CA . MET A 1 65 ? -5.25 2.057 9.289 1 98.94 65 MET A CA 1
ATOM 528 C C . MET A 1 65 ? -6.648 1.864 8.703 1 98.94 65 MET A C 1
ATOM 530 O O . MET A 1 65 ? -7.617 2.445 9.195 1 98.94 65 MET A O 1
ATOM 534 N N . ARG A 1 66 ? -6.75 1.061 7.68 1 98.88 66 ARG A N 1
ATOM 535 C CA . ARG A 1 66 ? -8.047 0.812 7.062 1 98.88 66 ARG A CA 1
ATOM 536 C C . ARG A 1 66 ? -8.969 0.043 8.008 1 98.88 66 ARG A C 1
ATOM 538 O O . ARG A 1 66 ? -10.172 0.299 8.062 1 98.88 66 ARG A O 1
ATOM 545 N N . HIS A 1 67 ? -8.414 -0.903 8.742 1 98.69 67 HIS A N 1
ATOM 546 C CA . HIS A 1 67 ? -9.195 -1.605 9.758 1 98.69 67 HIS A CA 1
ATOM 547 C C . HIS A 1 67 ? -9.742 -0.638 10.805 1 98.69 67 HIS A C 1
ATOM 549 O O . HIS A 1 67 ? -10.938 -0.638 11.086 1 98.69 67 HIS A O 1
ATOM 555 N N . LEU A 1 68 ? -8.883 0.165 11.344 1 98.75 68 LEU A N 1
ATOM 556 C CA . LEU A 1 68 ? -9.305 1.15 12.336 1 98.75 68 LEU A CA 1
ATOM 557 C C . LEU A 1 68 ? -10.328 2.111 11.742 1 98.75 68 LEU A C 1
ATOM 559 O O . LEU A 1 68 ? -11.266 2.529 12.43 1 98.75 68 LEU A O 1
ATOM 563 N N . GLY A 1 69 ? -10.055 2.459 10.469 1 98.75 69 GLY A N 1
ATOM 564 C CA . GLY A 1 69 ? -11.031 3.295 9.789 1 98.75 69 GLY A CA 1
ATOM 565 C C . GLY A 1 69 ? -12.414 2.68 9.742 1 98.75 69 GLY A C 1
ATOM 566 O O . GLY A 1 69 ? -13.406 3.342 10.047 1 98.75 69 GLY A O 1
ATOM 567 N N . ARG A 1 70 ? -12.492 1.414 9.359 1 98.5 70 ARG A N 1
ATOM 568 C CA . ARG A 1 70 ? -13.781 0.732 9.227 1 98.5 70 ARG A CA 1
ATOM 569 C C . ARG A 1 70 ? -14.453 0.569 10.586 1 98.5 70 ARG A C 1
ATOM 571 O O . ARG A 1 70 ? -15.648 0.842 10.727 1 98.5 70 ARG A O 1
ATOM 578 N N . VAL A 1 71 ? -13.734 0.228 11.609 1 97.75 71 VAL A N 1
ATOM 579 C CA . VAL A 1 71 ? -14.367 -0.194 12.859 1 97.75 71 VAL A CA 1
ATOM 580 C C . VAL A 1 71 ? -14.688 1.028 13.711 1 97.75 71 VAL A C 1
ATOM 582 O O . VAL A 1 71 ? -15.5 0.949 14.641 1 97.75 71 VAL A O 1
ATOM 585 N N . HIS A 1 72 ? -14.133 2.197 13.375 1 97.94 72 HIS A N 1
ATOM 586 C CA . HIS A 1 72 ? -14.383 3.371 14.211 1 97.94 72 HIS A CA 1
ATOM 587 C C . HIS A 1 72 ? -15.047 4.484 13.406 1 97.94 72 HIS A C 1
ATOM 589 O O . HIS A 1 72 ? -15 5.652 13.797 1 97.94 72 HIS A O 1
ATOM 595 N N . GLY A 1 73 ? -15.547 4.156 12.25 1 97.69 73 GLY A N 1
ATOM 596 C CA . GLY A 1 73 ? -16.359 5.102 11.492 1 97.69 73 GLY A CA 1
ATOM 597 C C . GLY A 1 73 ? -15.523 6.18 10.812 1 97.69 73 GLY A C 1
ATOM 598 O O . GLY A 1 73 ? -15.953 7.332 10.719 1 97.69 73 GLY A O 1
ATOM 599 N N . LEU A 1 74 ? -14.344 5.863 10.375 1 98.75 74 LEU A N 1
ATOM 600 C CA . LEU A 1 74 ? -13.398 6.793 9.766 1 98.75 74 LEU A CA 1
ATOM 601 C C . LEU A 1 74 ? -13.094 6.395 8.328 1 98.75 74 LEU A C 1
ATOM 603 O O . LEU A 1 74 ? -12.031 6.719 7.797 1 98.75 74 LEU A O 1
ATOM 607 N N . ASN A 1 75 ? -13.961 5.641 7.73 1 98.44 75 ASN A N 1
ATOM 608 C CA . ASN A 1 75 ? -13.703 5.055 6.418 1 98.44 75 ASN A CA 1
ATOM 609 C C . ASN A 1 75 ? -14.641 5.617 5.359 1 98.44 75 ASN A C 1
ATOM 611 O O . ASN A 1 75 ? -14.836 5.008 4.305 1 98.44 75 ASN A O 1
ATOM 615 N N . GLY A 1 76 ? -15.156 6.844 5.598 1 97.69 76 GLY A N 1
ATOM 616 C CA . GLY A 1 76 ? -16.062 7.465 4.656 1 97.69 76 GLY A CA 1
ATOM 617 C C . GLY A 1 76 ? -17.516 7.055 4.863 1 97.69 76 GLY A C 1
ATOM 618 O O . GLY A 1 76 ? -17.797 6.094 5.586 1 97.69 76 GLY A O 1
ATOM 619 N N . GLN A 1 77 ? -18.438 7.746 4.168 1 96.44 77 GLN A N 1
ATOM 620 C CA . GLN A 1 77 ? -19.859 7.551 4.426 1 96.44 77 GLN A CA 1
ATOM 621 C C . GLN A 1 77 ? -20.516 6.777 3.291 1 96.44 77 GLN A C 1
ATOM 623 O O . GLN A 1 77 ? -21.688 6.41 3.385 1 96.44 77 GLN A O 1
ATOM 628 N N . ASN A 1 78 ? -19.922 6.613 2.248 1 96.94 78 ASN A N 1
ATOM 629 C CA . ASN A 1 78 ? -20.375 5.859 1.084 1 96.94 78 ASN A CA 1
ATOM 630 C C . ASN A 1 78 ? -19.203 5.316 0.272 1 96.94 78 ASN A C 1
ATOM 632 O O . ASN A 1 78 ? -18.047 5.57 0.604 1 96.94 78 ASN A O 1
ATOM 636 N N . GLU A 1 79 ? -19.469 4.578 -0.736 1 96.88 79 GLU A N 1
ATOM 637 C CA . GLU A 1 79 ? -18.438 3.895 -1.513 1 96.88 79 GLU A CA 1
ATOM 638 C C . GLU A 1 79 ? -17.5 4.891 -2.193 1 96.88 79 GLU A C 1
ATOM 640 O O . GLU A 1 79 ? -16.297 4.66 -2.281 1 96.88 79 GLU A O 1
ATOM 645 N N . GLN A 1 80 ? -18.062 5.984 -2.676 1 95.81 80 GLN A N 1
ATOM 646 C CA . GLN A 1 80 ? -17.25 6.996 -3.354 1 95.81 80 GLN A CA 1
ATOM 647 C C . GLN A 1 80 ? -16.219 7.602 -2.404 1 95.81 80 GLN A C 1
ATOM 649 O O . GLN A 1 80 ? -15.047 7.715 -2.748 1 95.81 80 GLN A O 1
ATOM 654 N N . GLU A 1 81 ? -16.656 7.988 -1.21 1 97.5 81 GLU A N 1
ATOM 655 C CA . GLU A 1 81 ? -15.742 8.547 -0.214 1 97.5 81 GLU A CA 1
ATOM 656 C C . GLU A 1 81 ? -14.711 7.512 0.232 1 97.5 81 GLU A C 1
ATOM 658 O O . GLU A 1 81 ? -13.531 7.828 0.378 1 97.5 81 GLU A O 1
ATOM 663 N N . THR A 1 82 ? -15.211 6.285 0.452 1 98.44 82 THR A N 1
ATOM 664 C CA . THR A 1 82 ? -14.328 5.207 0.879 1 98.44 82 THR A CA 1
ATOM 665 C C . THR A 1 82 ? -13.195 5.004 -0.124 1 98.44 82 THR A C 1
ATOM 667 O O . THR A 1 82 ? -12.023 4.91 0.261 1 98.44 82 THR A O 1
ATOM 670 N N . THR A 1 83 ? -13.508 5.008 -1.358 1 98.19 83 THR A N 1
ATOM 671 C CA . THR A 1 83 ? -12.531 4.812 -2.428 1 98.19 83 THR A CA 1
ATOM 672 C C . THR A 1 83 ? -11.578 6.004 -2.518 1 98.19 83 THR A C 1
ATOM 674 O O . THR A 1 83 ? -10.367 5.832 -2.654 1 98.19 83 THR A O 1
ATOM 677 N N . PHE A 1 84 ? -12.133 7.164 -2.426 1 97.94 84 PHE A N 1
ATOM 678 C CA . PHE A 1 84 ? -11.32 8.375 -2.506 1 97.94 84 PHE A CA 1
ATOM 679 C C . PHE A 1 84 ? -10.328 8.438 -1.351 1 97.94 84 PHE A C 1
ATOM 681 O O . PHE A 1 84 ? -9.156 8.773 -1.549 1 97.94 84 PHE A O 1
ATOM 688 N N . ILE A 1 85 ? -10.797 8.117 -0.173 1 98.75 85 ILE A N 1
ATOM 689 C CA . ILE A 1 85 ? -9.961 8.109 1.022 1 98.75 85 ILE A CA 1
ATOM 690 C C . ILE A 1 85 ? -8.797 7.129 0.835 1 98.75 85 ILE A C 1
ATOM 692 O O . ILE A 1 85 ? -7.648 7.457 1.132 1 98.75 85 ILE A O 1
ATOM 696 N N . ASP A 1 86 ? -9.086 5.984 0.33 1 98.75 86 ASP A N 1
ATOM 697 C CA . ASP A 1 86 ? -8.062 4.961 0.109 1 98.75 86 ASP A CA 1
ATOM 698 C C . ASP A 1 86 ? -7.047 5.414 -0.936 1 98.75 86 ASP A C 1
ATOM 700 O O . ASP A 1 86 ? -5.84 5.25 -0.75 1 98.75 86 ASP A O 1
ATOM 704 N N . MET A 1 87 ? -7.547 5.961 -2.016 1 98.56 87 MET A N 1
ATOM 705 C CA . MET A 1 87 ? -6.68 6.473 -3.072 1 98.56 87 MET A CA 1
ATOM 706 C C . MET A 1 87 ? -5.762 7.57 -2.541 1 98.56 87 MET A C 1
ATOM 708 O O . MET A 1 87 ? -4.559 7.559 -2.799 1 98.56 87 MET A O 1
ATOM 712 N N . PHE A 1 88 ? -6.289 8.5 -1.798 1 98.75 88 PHE A N 1
ATOM 713 C CA . PHE A 1 88 ? -5.535 9.594 -1.199 1 98.75 88 PHE A CA 1
ATOM 714 C C . PHE A 1 88 ? -4.473 9.062 -0.244 1 98.75 88 PHE A C 1
ATOM 716 O O . PHE A 1 88 ? -3.32 9.5 -0.283 1 98.75 88 PHE A O 1
ATOM 723 N N . PHE A 1 89 ? -4.895 8.078 0.568 1 98.88 89 PHE A N 1
ATOM 724 C CA . PHE A 1 89 ? -3.99 7.457 1.53 1 98.88 89 PHE A CA 1
ATOM 725 C C . PHE A 1 89 ? -2.803 6.812 0.823 1 98.88 89 PHE A C 1
ATOM 727 O O . PHE A 1 89 ? -1.659 6.961 1.26 1 98.88 89 PHE A O 1
ATOM 734 N N . GLU A 1 90 ? -3.039 6.121 -0.22 1 98.5 90 GLU A N 1
ATOM 735 C CA . GLU A 1 90 ? -1.951 5.516 -0.979 1 98.5 90 GLU A CA 1
ATOM 736 C C . GLU A 1 90 ? -1.034 6.578 -1.578 1 98.5 90 GLU A C 1
ATOM 738 O O . GLU A 1 90 ? 0.174 6.363 -1.699 1 98.5 90 GLU A O 1
ATOM 743 N N . GLY A 1 91 ? -1.615 7.688 -2.008 1 98.38 91 GLY A N 1
ATOM 744 C CA . GLY A 1 91 ? -0.79 8.797 -2.457 1 98.38 91 GLY A CA 1
ATOM 745 C C . GLY A 1 91 ? 0.144 9.32 -1.383 1 98.38 91 GLY A C 1
ATOM 746 O O . GLY A 1 91 ? 1.308 9.625 -1.656 1 98.38 91 GLY A O 1
ATOM 747 N N . ILE A 1 92 ? -0.369 9.422 -0.157 1 98.81 92 ILE A N 1
ATOM 748 C CA . ILE A 1 92 ? 0.455 9.836 0.971 1 98.81 92 ILE A CA 1
ATOM 749 C C . ILE A 1 92 ? 1.6 8.844 1.171 1 98.81 92 ILE A C 1
ATOM 751 O O . ILE A 1 92 ? 2.746 9.25 1.386 1 98.81 92 ILE A O 1
ATOM 755 N N . ARG A 1 93 ? 1.265 7.559 1.065 1 98.25 93 ARG A N 1
ATOM 756 C CA . ARG A 1 93 ? 2.262 6.512 1.262 1 98.25 93 ARG A CA 1
ATOM 757 C C . ARG A 1 93 ? 3.338 6.57 0.182 1 98.25 93 ARG A C 1
ATOM 759 O O . ARG A 1 93 ? 4.504 6.266 0.443 1 98.25 93 ARG A O 1
ATOM 766 N N . ASP A 1 94 ? 2.945 6.906 -1.01 1 97.81 94 ASP A N 1
ATOM 767 C CA . ASP A 1 94 ? 3.916 7.074 -2.086 1 97.81 94 ASP A CA 1
ATOM 768 C C . ASP A 1 94 ? 4.918 8.18 -1.754 1 97.81 94 ASP A C 1
ATOM 770 O O . ASP A 1 94 ? 6.125 8.008 -1.948 1 97.81 94 ASP A O 1
ATOM 774 N N . LEU A 1 95 ? 4.418 9.289 -1.309 1 98.56 95 LEU A N 1
ATOM 775 C CA . LEU A 1 95 ? 5.297 10.375 -0.896 1 98.56 95 LEU A CA 1
ATOM 776 C C . LEU A 1 95 ? 6.203 9.938 0.249 1 98.56 95 LEU A C 1
ATOM 778 O O . LEU A 1 95 ? 7.402 10.234 0.247 1 98.56 95 LEU A O 1
ATOM 782 N N . HIS A 1 96 ? 5.625 9.211 1.208 1 98.62 96 HIS A N 1
ATOM 783 C CA . HIS A 1 96 ? 6.414 8.742 2.34 1 98.62 96 HIS A CA 1
ATOM 784 C C . HIS A 1 96 ? 7.543 7.828 1.88 1 98.62 96 HIS A C 1
ATOM 786 O O . HIS A 1 96 ? 8.648 7.879 2.422 1 98.62 96 HIS A O 1
ATOM 792 N N . SER A 1 97 ? 7.27 7.008 0.955 1 97.5 97 SER A N 1
ATOM 793 C CA . SER A 1 97 ? 8.289 6.102 0.431 1 97.5 97 SER A CA 1
ATOM 794 C C . SER A 1 97 ? 9.438 6.871 -0.209 1 97.5 97 SER A C 1
ATOM 796 O O . SER A 1 97 ? 10.602 6.496 -0.056 1 97.5 97 SER A O 1
ATOM 798 N N . LYS A 1 98 ? 9.125 7.914 -0.956 1 97.69 98 LYS A N 1
ATOM 799 C CA . LYS A 1 98 ? 10.156 8.75 -1.551 1 97.69 98 LYS A CA 1
ATOM 800 C C . LYS A 1 98 ? 10.992 9.445 -0.474 1 97.69 98 LYS A C 1
ATOM 802 O O . LYS A 1 98 ? 12.219 9.508 -0.579 1 97.69 98 LYS A O 1
ATOM 807 N N . TYR A 1 99 ? 10.352 9.922 0.52 1 98.56 99 TYR A N 1
ATOM 808 C CA . TYR A 1 99 ? 11.023 10.539 1.656 1 98.56 99 TYR A CA 1
ATOM 809 C C . TYR A 1 99 ? 11.961 9.547 2.336 1 98.56 99 TYR A C 1
ATOM 811 O O . TYR A 1 99 ? 13.133 9.852 2.582 1 98.56 99 TYR A O 1
ATOM 819 N N . THR A 1 100 ? 11.445 8.289 2.65 1 97.5 100 THR A N 1
ATOM 820 C CA . THR A 1 100 ? 12.234 7.316 3.404 1 97.5 100 THR A CA 1
ATOM 821 C C . THR A 1 100 ? 13.406 6.809 2.572 1 97.5 100 THR A C 1
ATOM 823 O O . THR A 1 100 ? 14.469 6.508 3.111 1 97.5 100 THR A O 1
ATOM 826 N N . THR A 1 101 ? 13.141 6.684 1.265 1 96.19 101 THR A N 1
ATOM 827 C CA . THR A 1 101 ? 14.25 6.305 0.396 1 96.19 101 THR A CA 1
ATOM 828 C C . THR A 1 101 ? 15.367 7.336 0.475 1 96.19 101 THR A C 1
ATOM 830 O O . THR A 1 101 ? 16.531 6.98 0.643 1 96.19 101 THR A O 1
ATOM 833 N N . MET A 1 102 ? 14.992 8.594 0.407 1 97.88 102 MET A N 1
ATOM 834 C CA . MET A 1 102 ? 15.969 9.68 0.476 1 97.88 102 MET A CA 1
ATOM 835 C C . MET A 1 102 ? 16.641 9.727 1.848 1 97.88 102 MET A C 1
ATOM 837 O O . MET A 1 102 ? 17.859 9.727 1.946 1 97.88 102 MET A O 1
ATOM 841 N N . ILE A 1 103 ? 15.883 9.578 2.926 1 97.81 103 ILE A N 1
ATOM 842 C CA . ILE A 1 103 ? 16.375 9.812 4.281 1 97.81 103 ILE A CA 1
ATOM 843 C C . ILE A 1 103 ? 17.281 8.664 4.711 1 97.81 103 ILE A C 1
ATOM 845 O O . ILE A 1 103 ? 18.234 8.867 5.449 1 97.81 103 ILE A O 1
ATOM 849 N N . TYR A 1 104 ? 17.016 7.438 4.199 1 96.31 104 TYR A N 1
ATOM 850 C CA . TYR A 1 104 ? 17.75 6.266 4.652 1 96.31 104 TYR A CA 1
ATOM 851 C C . TYR A 1 104 ? 18.875 5.922 3.682 1 96.31 104 TYR A C 1
ATOM 853 O O . TYR A 1 104 ? 19.922 5.395 4.086 1 96.31 104 TYR A O 1
ATOM 861 N N . GLN A 1 105 ? 18.719 6.25 2.443 1 93.75 105 GLN A N 1
ATOM 862 C CA . GLN A 1 105 ? 19.641 5.68 1.468 1 93.75 105 GLN A CA 1
ATOM 863 C C . GLN A 1 105 ? 20.469 6.77 0.794 1 93.75 105 GLN A C 1
ATOM 865 O O . GLN A 1 105 ? 21.531 6.484 0.22 1 93.75 105 GLN A O 1
ATOM 870 N N . ASN A 1 106 ? 20.016 8.008 0.896 1 95.19 106 ASN A N 1
ATOM 871 C CA . ASN A 1 106 ? 20.688 9.016 0.072 1 95.19 106 ASN A CA 1
ATOM 872 C C . ASN A 1 106 ? 20.578 10.406 0.692 1 95.19 106 ASN A C 1
ATOM 874 O O . ASN A 1 106 ? 20.438 11.398 -0.022 1 95.19 106 ASN A O 1
ATOM 878 N N . TYR A 1 107 ? 20.594 10.539 1.943 1 95.44 107 TYR A N 1
ATOM 879 C CA . TYR A 1 107 ? 20.281 11.789 2.631 1 95.44 107 TYR A CA 1
ATOM 880 C C . TYR A 1 107 ? 21.266 12.883 2.24 1 95.44 107 TYR A C 1
ATOM 882 O O . TYR A 1 107 ? 20.875 13.977 1.839 1 95.44 107 TYR A O 1
ATOM 890 N N . GLU A 1 108 ? 22.531 12.641 2.279 1 95.81 108 GLU A N 1
ATOM 891 C CA . GLU A 1 108 ? 23.562 13.664 2.096 1 95.81 108 GLU A CA 1
ATOM 892 C C . GLU A 1 108 ? 23.484 14.281 0.704 1 95.81 108 GLU A C 1
ATOM 894 O O . GLU A 1 108 ? 23.578 15.5 0.553 1 95.81 108 GLU A O 1
ATOM 899 N N . ASN A 1 109 ? 23.281 13.5 -0.262 1 96.69 109 ASN A N 1
ATOM 900 C CA . ASN A 1 109 ? 23.25 14.008 -1.631 1 96.69 109 ASN A CA 1
ATOM 901 C C . ASN A 1 109 ? 21.828 14.148 -2.152 1 96.69 109 ASN A C 1
ATOM 903 O O . ASN A 1 109 ? 21.594 14.797 -3.174 1 96.69 109 ASN A O 1
ATOM 907 N N . GLY A 1 110 ? 20.875 13.594 -1.466 1 97.25 110 GLY A N 1
ATOM 908 C CA . GLY A 1 110 ? 19.531 13.492 -2.012 1 97.25 110 GLY A CA 1
ATOM 909 C C . GLY A 1 110 ? 18.562 14.5 -1.411 1 97.25 110 GLY A C 1
ATOM 910 O O . GLY A 1 110 ? 17.484 14.727 -1.957 1 97.25 110 GLY A O 1
ATOM 911 N N . LYS A 1 111 ? 18.969 15.078 -0.279 1 97.44 111 LYS A N 1
ATOM 912 C CA . LYS A 1 111 ? 18.047 15.969 0.423 1 97.44 111 LYS A CA 1
ATOM 913 C C . LYS A 1 111 ? 17.672 17.172 -0.44 1 97.44 111 LYS A C 1
ATOM 915 O O . LYS A 1 111 ? 16.5 17.484 -0.609 1 97.44 111 LYS A O 1
ATOM 920 N N . GLU A 1 112 ? 18.625 17.875 -0.971 1 97.56 112 GLU A N 1
ATOM 921 C CA . GLU A 1 112 ? 18.375 19.078 -1.743 1 97.56 112 GLU A CA 1
ATOM 922 C C . GLU A 1 112 ? 17.547 18.781 -2.994 1 97.56 112 GLU A C 1
ATOM 924 O O . GLU A 1 112 ? 16.531 19.422 -3.252 1 97.56 112 GLU A O 1
ATOM 929 N N . PRO A 1 113 ? 17.953 17.719 -3.801 1 98.12 113 PRO A N 1
ATOM 930 C CA . PRO A 1 113 ? 17.109 17.375 -4.945 1 98.12 113 PRO A CA 1
ATOM 931 C C . PRO A 1 113 ? 15.703 16.969 -4.539 1 98.12 113 PRO A C 1
ATOM 933 O O . PRO A 1 113 ? 14.742 17.25 -5.258 1 98.12 113 PRO A O 1
ATOM 936 N N . PHE A 1 114 ? 15.586 16.328 -3.449 1 98.5 114 PHE A N 1
ATOM 937 C CA . PHE A 1 114 ? 14.266 15.938 -2.967 1 98.5 114 PHE A CA 1
ATOM 938 C C . PHE A 1 114 ? 13.414 17.156 -2.67 1 98.5 114 PHE A C 1
ATOM 940 O O . PHE A 1 114 ? 12.266 17.25 -3.119 1 98.5 114 PHE A O 1
ATOM 947 N N . LEU A 1 115 ? 13.938 18.141 -1.948 1 98.19 115 LEU A N 1
ATOM 948 C CA . LEU A 1 115 ? 13.211 19.328 -1.541 1 98.19 115 LEU A CA 1
ATOM 949 C C . LEU A 1 115 ? 12.875 20.203 -2.748 1 98.19 115 LEU A C 1
ATOM 951 O O . LEU A 1 115 ? 11.812 20.828 -2.797 1 98.19 115 LEU A O 1
ATOM 955 N N . LYS A 1 116 ? 13.727 20.172 -3.74 1 97.75 116 LYS A N 1
ATOM 956 C CA . LYS A 1 116 ? 13.594 21.094 -4.863 1 97.75 116 LYS A CA 1
ATOM 957 C C . LYS A 1 116 ? 12.734 20.5 -5.969 1 97.75 116 LYS A C 1
ATOM 959 O O . LYS A 1 116 ? 11.93 21.203 -6.59 1 97.75 116 LYS A O 1
ATOM 964 N N . ASP A 1 117 ? 12.875 19.188 -6.156 1 97.81 117 ASP A N 1
ATOM 965 C CA . ASP A 1 117 ? 12.344 18.625 -7.395 1 97.81 117 ASP A CA 1
ATOM 966 C C . ASP A 1 117 ? 11.219 17.625 -7.105 1 97.81 117 ASP A C 1
ATOM 968 O O . ASP A 1 117 ? 10.32 17.453 -7.93 1 97.81 117 ASP A O 1
ATOM 972 N N . VAL A 1 118 ? 11.289 16.953 -6.012 1 98.12 118 VAL A N 1
ATOM 973 C CA . VAL A 1 118 ? 10.359 15.859 -5.75 1 98.12 118 VAL A CA 1
ATOM 974 C C . VAL A 1 118 ? 9.211 16.359 -4.875 1 98.12 118 VAL A C 1
ATOM 976 O O . VAL A 1 118 ? 8.039 16.234 -5.25 1 98.12 118 VAL A O 1
ATOM 979 N N . LEU A 1 119 ? 9.547 16.969 -3.771 1 98.62 119 LEU A N 1
ATOM 980 C CA . LEU A 1 119 ? 8.586 17.297 -2.727 1 98.62 119 LEU A CA 1
ATOM 981 C C . LEU A 1 119 ? 7.516 18.25 -3.254 1 98.62 119 LEU A C 1
ATOM 983 O O . LEU A 1 119 ? 6.32 18.016 -3.072 1 98.62 119 LEU A O 1
ATOM 987 N N . PRO A 1 120 ? 7.867 19.312 -4.012 1 98.31 120 PRO A N 1
ATOM 988 C CA . PRO A 1 120 ? 6.824 20.234 -4.488 1 98.31 120 PRO A CA 1
ATOM 989 C C . PRO A 1 120 ? 5.84 19.562 -5.441 1 98.31 120 PRO A C 1
ATOM 991 O O . PRO A 1 120 ? 4.641 19.844 -5.395 1 98.31 120 PRO A O 1
ATOM 994 N N . VAL A 1 121 ? 6.316 18.656 -6.285 1 97.62 121 VAL A N 1
ATOM 995 C CA . VAL A 1 121 ? 5.469 17.953 -7.234 1 97.62 121 VAL A CA 1
ATOM 996 C C . VAL A 1 121 ? 4.48 17.047 -6.484 1 97.62 121 VAL A C 1
ATOM 998 O O . VAL A 1 121 ? 3.289 17.031 -6.801 1 97.62 121 VAL A O 1
ATOM 1001 N N . GLU A 1 122 ? 5.012 16.344 -5.516 1 98.31 122 GLU A N 1
ATOM 1002 C CA . GLU A 1 122 ? 4.172 15.438 -4.742 1 98.31 122 GLU A CA 1
ATOM 1003 C C . GLU A 1 122 ? 3.146 16.203 -3.912 1 98.31 122 GLU A C 1
ATOM 1005 O O . GLU A 1 122 ? 1.988 15.797 -3.814 1 98.31 122 GLU A O 1
ATOM 1010 N N . LEU A 1 123 ? 3.543 17.297 -3.316 1 98.75 123 LEU A N 1
ATOM 1011 C CA . LEU A 1 123 ? 2.629 18.094 -2.504 1 98.75 123 LEU A CA 1
ATOM 1012 C C . LEU A 1 123 ? 1.569 18.766 -3.375 1 98.75 123 LEU A C 1
ATOM 1014 O O . LEU A 1 123 ? 0.427 18.938 -2.943 1 98.75 123 LEU A O 1
ATOM 1018 N N . GLU A 1 124 ? 1.936 19.109 -4.57 1 98.19 124 GLU A N 1
ATOM 1019 C CA . GLU A 1 124 ? 0.955 19.672 -5.492 1 98.19 124 GLU A CA 1
ATOM 1020 C C . GLU A 1 124 ? -0.155 18.672 -5.797 1 98.19 124 GLU A C 1
ATOM 1022 O O . GLU A 1 124 ? -1.332 19.031 -5.844 1 98.19 124 GLU A O 1
ATOM 1027 N N . LYS A 1 125 ? 0.22 17.469 -6.039 1 97.56 125 LYS A N 1
ATOM 1028 C CA . LYS A 1 125 ? -0.763 16.406 -6.27 1 97.56 125 LYS A CA 1
ATOM 1029 C C . LYS A 1 125 ? -1.702 16.266 -5.078 1 97.56 125 LYS A C 1
ATOM 1031 O O . LYS A 1 125 ? -2.922 16.188 -5.246 1 97.56 125 LYS A O 1
ATOM 1036 N N . LEU A 1 126 ? -1.141 16.234 -3.891 1 98.62 126 LEU A N 1
ATOM 1037 C CA . LEU A 1 126 ? -1.938 16.062 -2.682 1 98.62 126 LEU A CA 1
ATOM 1038 C C . LEU A 1 126 ? -2.846 17.266 -2.445 1 98.62 126 LEU A C 1
ATOM 1040 O O . LEU A 1 126 ? -4.008 17.109 -2.07 1 98.62 126 LEU A O 1
ATOM 1044 N N . GLU A 1 127 ? -2.301 18.469 -2.646 1 98.62 127 GLU A N 1
ATOM 1045 C CA . GLU A 1 127 ? -3.1 19.688 -2.469 1 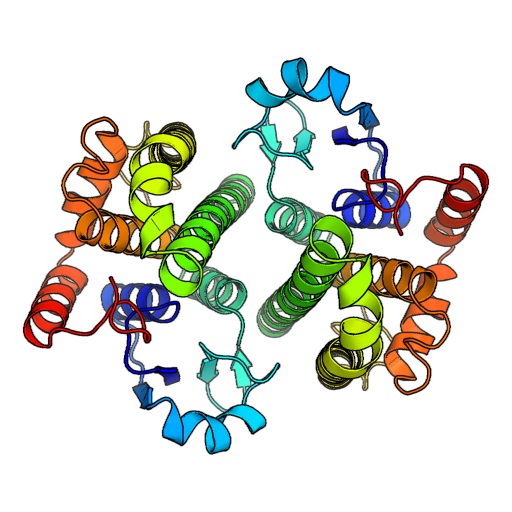98.62 127 GLU A CA 1
ATOM 1046 C C . GLU A 1 127 ? -4.285 19.703 -3.43 1 98.62 127 GLU A C 1
ATOM 1048 O O . GLU A 1 127 ? -5.398 20.062 -3.039 1 98.62 127 GLU A O 1
ATOM 1053 N N . LYS A 1 128 ? -4.004 19.359 -4.645 1 97.31 128 LYS A N 1
ATOM 1054 C CA . LYS A 1 128 ? -5.055 19.328 -5.652 1 97.31 128 LYS A CA 1
ATOM 1055 C C . LYS A 1 128 ? -6.156 18.344 -5.27 1 97.31 128 LYS A C 1
ATOM 1057 O O . LYS A 1 128 ? -7.34 18.688 -5.293 1 97.31 128 LYS A O 1
ATOM 1062 N N . LEU A 1 129 ? -5.797 17.188 -4.906 1 97.31 129 LEU A N 1
ATOM 1063 C CA . LEU A 1 129 ? -6.781 16.156 -4.566 1 97.31 129 LEU A CA 1
ATOM 1064 C C . LEU A 1 129 ? -7.496 16.516 -3.266 1 97.31 129 LEU A C 1
ATOM 1066 O O . LEU A 1 129 ? -8.68 16.188 -3.1 1 97.31 129 LEU A O 1
ATOM 1070 N N . PHE A 1 130 ? -6.754 17.125 -2.377 1 98.38 130 PHE A N 1
ATOM 1071 C CA . PHE A 1 130 ? -7.332 17.516 -1.101 1 98.38 130 PHE A CA 1
ATOM 1072 C C . PHE A 1 130 ? -8.492 18.484 -1.312 1 98.38 130 PHE A C 1
ATOM 1074 O O . PHE A 1 130 ? -9.414 18.547 -0.492 1 98.38 130 PHE A O 1
ATOM 1081 N N . LYS A 1 131 ? -8.57 19.188 -2.359 1 97.81 131 LYS A N 1
ATOM 1082 C CA . LYS A 1 131 ? -9.602 20.188 -2.648 1 97.81 131 LYS A CA 1
ATOM 1083 C C . LYS A 1 131 ? -10.852 19.531 -3.232 1 97.81 131 LYS A C 1
ATOM 1085 O O . LYS A 1 131 ? -11.883 20.188 -3.404 1 97.81 131 LYS A O 1
ATOM 1090 N N . THR A 1 132 ? -10.82 18.25 -3.529 1 95.69 132 THR A N 1
ATOM 1091 C CA . THR A 1 132 ? -11.914 17.547 -4.188 1 95.69 132 THR A CA 1
ATOM 1092 C C . THR A 1 132 ? -13.195 17.656 -3.375 1 95.69 132 THR A C 1
ATOM 1094 O O . THR A 1 132 ? -14.273 17.875 -3.934 1 95.69 132 THR A O 1
ATOM 1097 N N . TYR A 1 133 ? -13.055 17.484 -2.111 1 95.19 133 TYR A N 1
ATOM 1098 C CA . TYR A 1 133 ? -14.227 17.594 -1.243 1 95.19 133 TYR A CA 1
ATOM 1099 C C . TYR A 1 133 ? -14.156 18.859 -0.394 1 95.19 133 TYR A C 1
ATOM 1101 O O . TYR A 1 133 ? -13.156 19.109 0.291 1 95.19 133 TYR A O 1
ATOM 1109 N N . GLY A 1 134 ? -15.156 19.688 -0.492 1 95.62 134 GLY A N 1
ATOM 1110 C CA . GLY A 1 134 ? -15.281 20.859 0.348 1 95.62 134 GLY A CA 1
ATOM 1111 C C . GLY A 1 134 ? -14.195 21.891 0.112 1 95.62 134 GLY A C 1
ATOM 1112 O O . GLY A 1 134 ? -13.805 22.609 1.032 1 95.62 134 GLY A O 1
ATOM 1113 N N . ASN A 1 135 ? -13.523 21.781 -1.002 1 96.75 135 ASN A N 1
ATOM 1114 C CA . ASN A 1 135 ? -12.477 22.719 -1.394 1 96.75 135 ASN A CA 1
ATOM 1115 C C . ASN A 1 135 ? -11.258 22.609 -0.476 1 96.75 135 ASN A C 1
ATOM 1117 O O . ASN A 1 135 ? -10.5 23.578 -0.328 1 96.75 135 ASN A O 1
ATOM 1121 N N . GLY A 1 136 ? -11.188 21.516 0.239 1 96.69 136 GLY A N 1
ATOM 1122 C CA . GLY A 1 136 ? -10.047 21.297 1.111 1 96.69 136 GLY A CA 1
ATOM 1123 C C . GLY A 1 136 ? -10.086 22.156 2.363 1 96.69 136 GLY A C 1
ATOM 1124 O O . GLY A 1 136 ? -9.039 22.5 2.922 1 96.69 136 GLY A O 1
ATOM 1125 N N . ASP A 1 137 ? -11.266 22.484 2.762 1 97.38 137 ASP A N 1
ATOM 1126 C CA . ASP A 1 137 ? -11.367 23.406 3.889 1 97.38 137 ASP A CA 1
ATOM 1127 C C . ASP A 1 137 ? -11.406 22.656 5.215 1 97.38 137 ASP A C 1
ATOM 1129 O O . ASP A 1 137 ? -11.266 23.25 6.281 1 97.38 137 ASP A O 1
ATOM 1133 N N . ALA A 1 138 ? -11.625 21.344 5.121 1 97.19 138 ALA A N 1
ATOM 1134 C CA . ALA A 1 138 ? -11.734 20.594 6.367 1 97.19 138 ALA A CA 1
ATOM 1135 C C . ALA A 1 138 ? -10.875 19.328 6.32 1 97.19 138 ALA A C 1
ATOM 1137 O O . ALA A 1 138 ? -9.711 19.344 6.73 1 97.19 138 ALA A O 1
ATOM 1138 N N . PHE A 1 139 ? -11.445 18.234 5.773 1 98.56 139 PHE A N 1
ATOM 1139 C CA . PHE A 1 139 ? -10.758 16.953 5.824 1 98.56 139 PHE A CA 1
ATOM 1140 C C . PHE A 1 139 ? -10.641 16.344 4.43 1 98.56 139 PHE A C 1
ATOM 1142 O O . PHE A 1 139 ? -11.188 16.891 3.465 1 98.56 139 PHE A O 1
ATOM 1149 N N . VAL A 1 140 ? -9.875 15.266 4.301 1 98.56 140 VAL A N 1
ATOM 1150 C CA . VAL A 1 140 ? -9.625 14.57 3.043 1 98.56 140 VAL A CA 1
ATOM 1151 C C . VAL A 1 140 ? -10.953 14.266 2.344 1 98.56 140 VAL A C 1
ATOM 1153 O O . VAL A 1 140 ? -11.078 14.469 1.134 1 98.56 140 VAL A O 1
ATOM 1156 N N . ALA A 1 141 ? -11.93 13.789 3.107 1 96.56 141 ALA A N 1
ATOM 1157 C CA . ALA A 1 141 ? -13.211 13.406 2.508 1 96.56 141 ALA A CA 1
ATOM 1158 C C . ALA A 1 141 ? -14.273 14.461 2.775 1 96.56 141 ALA A C 1
ATOM 1160 O O . ALA A 1 141 ? -15.477 14.164 2.73 1 96.56 141 ALA A O 1
ATOM 1161 N N . GLY A 1 142 ? -13.859 15.688 3.156 1 94.5 142 GLY A N 1
ATOM 1162 C CA . GLY A 1 142 ? -14.828 16.75 3.344 1 94.5 142 GLY A CA 1
ATOM 1163 C C . GLY A 1 142 ? -15.094 17.062 4.801 1 94.5 142 GLY A C 1
ATOM 1164 O O . GLY A 1 142 ? -14.172 17.344 5.566 1 94.5 142 GLY A O 1
ATOM 1165 N N . ALA A 1 143 ? -16.359 16.906 5.164 1 92.31 143 ALA A N 1
ATOM 1166 C CA . ALA A 1 143 ? -16.797 17.484 6.43 1 92.31 143 ALA A CA 1
ATOM 1167 C C . ALA A 1 143 ? -16.359 16.625 7.609 1 92.31 143 ALA A C 1
ATOM 1169 O O . ALA A 1 143 ? -16.203 17.109 8.727 1 92.31 143 ALA A O 1
ATOM 1170 N N . LYS A 1 144 ? -16.141 15.383 7.344 1 96.31 144 LYS A N 1
ATOM 1171 C CA . LYS A 1 144 ? -15.789 14.469 8.43 1 96.31 144 LYS A CA 1
ATOM 1172 C C . LYS A 1 144 ? -14.398 13.875 8.211 1 96.31 144 LYS A C 1
ATOM 1174 O O . LYS A 1 144 ? -14.031 13.539 7.082 1 96.31 144 LYS A O 1
ATOM 1179 N N . GLU A 1 145 ? -13.664 13.695 9.344 1 98.38 145 GLU A N 1
ATOM 1180 C CA . GLU A 1 145 ? -12.32 13.125 9.242 1 98.38 145 GLU A CA 1
ATOM 1181 C C . GLU A 1 145 ? -12.375 11.648 8.859 1 98.38 145 GLU A C 1
ATOM 1183 O O . GLU A 1 145 ? -13.359 10.961 9.141 1 98.38 145 GLU A O 1
ATOM 1188 N N . SER A 1 146 ? -11.391 11.203 8.211 1 98.81 146 SER A N 1
ATOM 1189 C CA . SER A 1 146 ? -11.141 9.805 7.883 1 98.81 146 SER A CA 1
ATOM 1190 C C . SER A 1 146 ? -9.781 9.344 8.398 1 98.81 146 SER A C 1
ATOM 1192 O O . SER A 1 146 ? -9 10.156 8.898 1 98.81 146 SER A O 1
ATOM 1194 N N . TYR A 1 147 ? -9.453 8.055 8.258 1 98.88 147 TYR A N 1
ATOM 1195 C CA . TYR A 1 147 ? -8.164 7.547 8.695 1 98.88 147 TYR A CA 1
ATOM 1196 C C . TYR A 1 147 ? -7.027 8.172 7.895 1 98.88 147 TYR A C 1
ATOM 1198 O O . TYR A 1 147 ? -5.902 8.289 8.383 1 98.88 147 TYR A O 1
ATOM 1206 N N . ALA A 1 148 ? -7.285 8.617 6.699 1 98.94 148 ALA A N 1
ATOM 1207 C CA . ALA A 1 148 ? -6.25 9.211 5.852 1 98.94 148 ALA A CA 1
ATOM 1208 C C . ALA A 1 148 ? -5.785 10.555 6.402 1 98.94 148 ALA A C 1
ATOM 1210 O O . ALA A 1 148 ? -4.672 11 6.113 1 98.94 148 ALA A O 1
ATOM 1211 N N . ASP A 1 149 ? -6.648 11.25 7.137 1 98.94 149 ASP A N 1
ATOM 1212 C CA . ASP A 1 149 ? -6.285 12.547 7.691 1 98.94 149 ASP A CA 1
ATOM 1213 C C . ASP A 1 149 ? -5.137 12.414 8.688 1 98.94 149 ASP A C 1
ATOM 1215 O O . ASP A 1 149 ? -4.293 13.312 8.797 1 98.94 149 ASP A O 1
ATOM 1219 N N . TYR A 1 150 ? -5.086 11.32 9.398 1 98.94 150 TYR A N 1
ATOM 1220 C CA . TYR A 1 150 ? -4.02 11.102 10.367 1 98.94 150 TYR A CA 1
ATOM 1221 C C . TYR A 1 150 ? -2.693 10.828 9.664 1 98.94 150 TYR A C 1
ATOM 1223 O O . TYR A 1 150 ? -1.641 11.297 10.109 1 98.94 150 TYR A O 1
ATOM 1231 N N . ALA A 1 151 ? -2.775 10.062 8.617 1 98.94 151 ALA A N 1
ATOM 1232 C CA . ALA A 1 151 ? -1.587 9.836 7.797 1 98.94 151 ALA A CA 1
ATOM 1233 C C . ALA A 1 151 ? -1.099 11.133 7.16 1 98.94 151 ALA A C 1
ATOM 1235 O O . ALA A 1 151 ? 0.105 11.398 7.125 1 98.94 151 ALA A O 1
ATOM 1236 N N . LEU A 1 152 ? -2.08 11.891 6.648 1 98.94 152 LEU A N 1
ATOM 1237 C CA . LEU A 1 152 ? -1.733 13.156 6.02 1 98.94 152 LEU A CA 1
ATOM 1238 C C . LEU A 1 152 ? -1.061 14.094 7.016 1 98.94 152 LEU A C 1
ATOM 1240 O O . LEU A 1 152 ? -0.019 14.68 6.715 1 98.94 152 LEU A O 1
ATOM 1244 N N . PHE A 1 153 ? -1.635 14.219 8.156 1 98.94 153 PHE A N 1
ATOM 1245 C CA . PHE A 1 153 ? -1.08 15.094 9.188 1 98.94 153 PHE A CA 1
ATOM 1246 C C . PHE A 1 153 ? 0.353 14.695 9.516 1 98.94 153 PHE A C 1
ATOM 1248 O O . PHE A 1 153 ? 1.25 15.539 9.539 1 98.94 153 PHE A O 1
ATOM 1255 N N . GLU A 1 154 ? 0.538 13.43 9.805 1 98.94 154 GLU A N 1
ATOM 1256 C CA . GLU A 1 154 ? 1.862 12.969 10.211 1 98.94 154 GLU A CA 1
ATOM 1257 C C . GLU A 1 154 ? 2.887 13.18 9.094 1 98.94 154 GLU A C 1
ATOM 1259 O O . GLU A 1 154 ? 4.016 13.602 9.359 1 98.94 154 GLU A O 1
ATOM 1264 N N . GLU A 1 155 ? 2.477 12.859 7.867 1 98.88 155 GLU A N 1
ATOM 1265 C CA . GLU A 1 155 ? 3.396 13.047 6.746 1 98.88 155 GLU A CA 1
ATOM 1266 C C . GLU A 1 155 ? 3.84 14.508 6.637 1 98.88 155 GLU A C 1
ATOM 1268 O O . GLU A 1 155 ? 5.031 14.789 6.484 1 98.88 155 GLU A O 1
ATOM 1273 N N . ILE A 1 156 ? 2.877 15.406 6.715 1 98.81 156 ILE A N 1
ATOM 1274 C CA . ILE A 1 156 ? 3.168 16.828 6.625 1 98.81 156 ILE A CA 1
ATOM 1275 C C . ILE A 1 156 ? 4.062 17.25 7.793 1 98.81 156 ILE A C 1
ATOM 1277 O O . ILE A 1 156 ? 5.02 18 7.609 1 98.81 156 ILE A O 1
ATOM 1281 N N . ASP A 1 157 ? 3.721 16.75 8.969 1 98.69 157 ASP A N 1
ATOM 1282 C CA . ASP A 1 157 ? 4.492 17.094 10.156 1 98.69 157 ASP A CA 1
ATOM 1283 C C . ASP A 1 157 ? 5.957 16.688 10 1 98.69 157 ASP A C 1
ATOM 1285 O O . ASP A 1 157 ? 6.859 17.453 10.367 1 98.69 157 ASP A O 1
ATOM 1289 N N . VAL A 1 158 ? 6.23 15.547 9.477 1 98.56 158 VAL A N 1
ATOM 1290 C CA . VAL A 1 158 ? 7.574 15.039 9.203 1 98.56 158 VAL A CA 1
ATOM 1291 C C . VAL A 1 158 ? 8.266 15.938 8.18 1 98.56 158 VAL A C 1
ATOM 1293 O O . VAL A 1 158 ? 9.43 16.312 8.352 1 98.56 158 VAL A O 1
ATOM 1296 N N . LEU A 1 159 ? 7.566 16.328 7.16 1 98.62 159 LEU A N 1
ATOM 1297 C CA . LEU A 1 159 ? 8.141 17.109 6.078 1 98.62 159 LEU A CA 1
ATOM 1298 C C . LEU A 1 159 ? 8.508 18.516 6.555 1 98.62 159 LEU A C 1
ATOM 1300 O O . LEU A 1 159 ? 9.484 19.109 6.09 1 98.62 159 LEU A O 1
ATOM 1304 N N . LEU A 1 160 ? 7.746 19.031 7.488 1 98.31 160 LEU A N 1
ATOM 1305 C CA . LEU A 1 160 ? 8.023 20.344 8.031 1 98.31 160 LEU A CA 1
ATOM 1306 C C . LEU A 1 160 ? 9.281 20.328 8.883 1 98.31 160 LEU A C 1
ATOM 1308 O O . LEU A 1 160 ? 9.961 21.359 9.016 1 98.31 160 LEU A O 1
ATOM 1312 N N . VAL A 1 161 ? 9.578 19.203 9.484 1 97.5 161 VAL A N 1
ATOM 1313 C CA . VAL A 1 161 ? 10.852 19.047 10.188 1 97.5 161 VAL A CA 1
ATOM 1314 C C . VAL A 1 161 ? 12 19.031 9.18 1 97.5 161 VAL A C 1
ATOM 1316 O O . VAL A 1 161 ? 13.062 19.609 9.422 1 97.5 161 VAL A O 1
ATOM 1319 N N . LEU A 1 162 ? 11.773 18.391 8.07 1 97.75 162 LEU A N 1
ATOM 1320 C CA . LEU A 1 162 ? 12.781 18.328 7.016 1 97.75 162 LEU A CA 1
ATOM 1321 C C . LEU A 1 162 ? 13.023 19.703 6.414 1 97.75 162 LEU A C 1
ATOM 1323 O O . LEU A 1 162 ? 14.164 20.062 6.113 1 97.75 162 LEU A O 1
ATOM 1327 N N . SER A 1 163 ? 11.992 20.453 6.203 1 98 163 SER A N 1
ATOM 1328 C CA . SER A 1 163 ? 12.031 21.797 5.652 1 98 163 SER A CA 1
ATOM 1329 C C . SER A 1 163 ? 10.844 22.625 6.141 1 98 163 SER A C 1
ATOM 1331 O O . SER A 1 163 ? 9.703 22.375 5.75 1 98 163 SER A O 1
ATOM 1333 N N . GLN A 1 164 ? 11.07 23.688 6.816 1 97.5 164 GLN A N 1
ATOM 1334 C CA . GLN A 1 164 ? 10.023 24.516 7.418 1 97.5 164 GLN A CA 1
ATOM 1335 C C . GLN A 1 164 ? 9.188 25.203 6.348 1 97.5 164 GLN A C 1
ATOM 1337 O O . GLN A 1 164 ? 8.039 25.578 6.594 1 97.5 164 GLN A O 1
ATOM 1342 N N . SER A 1 165 ? 9.734 25.328 5.168 1 97.75 165 SER A N 1
ATOM 1343 C CA . SER A 1 165 ? 9.055 26.047 4.102 1 97.75 165 SER A CA 1
ATOM 1344 C C . SER A 1 165 ? 8.32 25.109 3.158 1 97.75 165 SER A C 1
ATOM 1346 O O . SER A 1 165 ? 7.824 25.516 2.111 1 97.75 165 SER A O 1
ATOM 1348 N N . ALA A 1 166 ? 8.25 23.844 3.541 1 97.81 166 ALA A N 1
ATOM 1349 C CA . ALA A 1 166 ? 7.734 22.797 2.652 1 97.81 166 ALA A CA 1
ATOM 1350 C C . ALA A 1 166 ? 6.312 23.125 2.199 1 97.81 166 ALA A C 1
ATOM 1352 O O . ALA A 1 166 ? 5.914 22.766 1.087 1 97.81 166 ALA A O 1
ATOM 1353 N N . LEU A 1 167 ? 5.516 23.828 3.01 1 98.44 167 LEU A N 1
ATOM 1354 C CA . LEU A 1 167 ? 4.098 24 2.711 1 98.44 167 LEU A CA 1
ATOM 1355 C C . LEU A 1 167 ? 3.814 25.422 2.256 1 98.44 167 LEU A C 1
ATOM 1357 O O . LEU A 1 167 ? 2.654 25.812 2.102 1 98.44 167 LEU A O 1
ATOM 1361 N N . ASP A 1 168 ? 4.781 26.219 2 1 97.81 168 ASP A N 1
ATOM 1362 C CA . ASP A 1 168 ? 4.613 27.641 1.717 1 97.81 168 ASP A CA 1
ATOM 1363 C C . ASP A 1 168 ? 3.691 27.859 0.518 1 97.81 168 ASP A C 1
ATOM 1365 O O . ASP A 1 168 ? 2.939 28.828 0.473 1 97.81 168 ASP A O 1
ATOM 1369 N N . HIS A 1 169 ? 3.713 27 -0.447 1 98.06 169 HIS A N 1
ATOM 1370 C CA . HIS A 1 169 ? 2.926 27.172 -1.661 1 98.06 169 HIS A CA 1
ATOM 1371 C C . HIS A 1 169 ? 1.692 26.281 -1.655 1 98.06 169 HIS A C 1
ATOM 1373 O O . HIS A 1 169 ? 1.062 26.078 -2.695 1 98.06 169 HIS A O 1
ATOM 1379 N N . PHE A 1 170 ? 1.334 25.719 -0.522 1 98.69 170 PHE A N 1
ATOM 1380 C CA . PHE A 1 170 ? 0.224 24.781 -0.394 1 98.69 170 PHE A CA 1
ATOM 1381 C C . PHE A 1 170 ? -0.662 25.156 0.789 1 98.69 170 PHE A C 1
ATOM 1383 O O . PHE A 1 170 ? -0.679 24.453 1.802 1 98.69 170 PHE A O 1
ATOM 1390 N N . PRO A 1 171 ? -1.474 26.172 0.608 1 98.56 171 PRO A N 1
ATOM 1391 C CA . PRO A 1 171 ? -2.195 26.766 1.737 1 98.56 171 PRO A CA 1
ATOM 1392 C C . PRO A 1 171 ? -3.242 25.828 2.328 1 98.56 171 PRO A C 1
ATOM 1394 O O . PRO A 1 171 ? -3.502 25.859 3.533 1 98.56 171 PRO A O 1
ATOM 1397 N N . LYS A 1 172 ? -3.869 24.984 1.462 1 98.69 172 LYS A N 1
ATOM 1398 C CA . LYS A 1 172 ? -4.887 24.094 2.004 1 98.69 172 LYS A CA 1
ATOM 1399 C C . LYS A 1 172 ? -4.266 23.047 2.926 1 98.69 172 LYS A C 1
ATOM 1401 O O . LYS A 1 172 ? -4.789 22.781 4.008 1 98.69 172 LYS A O 1
ATOM 1406 N N . LEU A 1 173 ? -3.16 22.531 2.512 1 98.88 173 LEU A N 1
ATOM 1407 C CA . LEU A 1 173 ? -2.463 21.547 3.344 1 98.88 173 LEU A CA 1
ATOM 1408 C C . LEU A 1 173 ? -1.896 22.203 4.594 1 98.88 173 LEU A C 1
ATOM 1410 O O . LEU A 1 173 ? -1.919 21.625 5.676 1 98.88 173 LEU A O 1
ATOM 1414 N N . LYS A 1 174 ? -1.367 23.406 4.414 1 98.75 174 LYS A N 1
ATOM 1415 C CA . LYS A 1 174 ? -0.833 24.156 5.547 1 98.75 174 LYS A CA 1
ATOM 1416 C C . LYS A 1 174 ? -1.914 24.422 6.59 1 98.75 174 LYS A C 1
ATOM 1418 O O . LYS A 1 174 ? -1.701 24.188 7.781 1 98.75 174 LYS A O 1
ATOM 1423 N N . ASN A 1 175 ? -3.029 24.891 6.133 1 98.62 175 ASN A N 1
ATOM 1424 C CA . ASN A 1 175 ? -4.148 25.141 7.031 1 98.62 175 ASN A CA 1
ATOM 1425 C C . ASN A 1 175 ? -4.656 23.859 7.68 1 98.62 175 ASN A C 1
ATOM 1427 O O . ASN A 1 175 ? -5.008 23.859 8.859 1 98.62 175 ASN A O 1
ATOM 1431 N N . PHE A 1 176 ? -4.773 22.828 6.902 1 98.81 176 PHE A N 1
ATOM 1432 C CA . PHE A 1 176 ? -5.172 21.516 7.434 1 98.81 176 PHE A CA 1
ATOM 1433 C C . PHE A 1 176 ? -4.254 21.094 8.57 1 98.81 176 PHE A C 1
ATOM 1435 O O . PHE A 1 176 ? -4.723 20.703 9.641 1 98.81 176 PHE A O 1
ATOM 1442 N N . HIS A 1 177 ? -2.945 21.172 8.336 1 98.81 177 HIS A N 1
ATOM 1443 C CA . HIS A 1 177 ? -1.972 20.766 9.344 1 98.81 177 HIS A CA 1
ATOM 1444 C C . HIS A 1 177 ? -2.158 21.547 10.641 1 98.81 177 HIS A C 1
ATOM 1446 O O . HIS A 1 177 ? -2.17 20.969 11.727 1 98.81 177 HIS A O 1
ATOM 1452 N N . TYR A 1 178 ? -2.301 22.812 10.523 1 98.44 178 TYR A N 1
ATOM 1453 C CA . TYR A 1 178 ? -2.488 23.672 11.695 1 98.44 178 TYR A CA 1
ATOM 1454 C C . TYR A 1 178 ? -3.764 23.297 12.438 1 98.44 178 TYR A C 1
ATOM 1456 O O . TYR A 1 178 ? -3.736 23.047 13.648 1 98.44 178 TYR A O 1
ATOM 1464 N N . ARG A 1 179 ? -4.852 23.188 11.742 1 98.31 179 ARG A N 1
ATOM 1465 C CA . ARG A 1 179 ? -6.137 22.891 12.359 1 98.31 179 ARG A CA 1
ATOM 1466 C C . ARG A 1 179 ? -6.109 21.516 13.047 1 98.31 179 ARG A C 1
ATOM 1468 O O . ARG A 1 179 ? -6.609 21.375 14.164 1 98.31 179 ARG A O 1
ATOM 1475 N N . PHE A 1 180 ? -5.594 20.578 12.32 1 98.69 180 PHE A N 1
ATOM 1476 C CA . PHE A 1 180 ? -5.562 19.219 12.844 1 98.69 180 PHE A CA 1
ATOM 1477 C C . PHE A 1 180 ? -4.723 19.156 14.109 1 98.69 180 PHE A C 1
ATOM 1479 O O . PHE A 1 180 ? -5.062 18.422 15.047 1 98.69 180 PHE A O 1
ATOM 1486 N N . SER A 1 181 ? -3.664 19.938 14.211 1 98.5 181 SER A N 1
ATOM 1487 C CA . SER A 1 181 ? -2.773 19.953 15.359 1 98.5 181 SER A CA 1
ATOM 1488 C C . SER A 1 181 ? -3.453 20.562 16.578 1 98.5 181 SER A C 1
ATOM 1490 O O . SER A 1 181 ? -3.01 20.359 17.719 1 98.5 181 SER A O 1
ATOM 1492 N N . GLN A 1 182 ? -4.504 21.312 16.312 1 98.25 182 GLN A N 1
ATOM 1493 C CA . GLN A 1 182 ? -5.172 22.031 17.406 1 98.25 182 GLN A CA 1
ATOM 1494 C C . GLN A 1 182 ? -6.289 21.188 18.016 1 98.25 182 GLN A C 1
ATOM 1496 O O . GLN A 1 182 ? -6.91 21.578 19 1 98.25 182 GLN A O 1
ATOM 1501 N N . ARG A 1 183 ? -6.574 20.047 17.406 1 98.12 183 ARG A N 1
ATOM 1502 C CA . ARG A 1 183 ? -7.57 19.172 18.016 1 98.12 183 ARG A CA 1
ATOM 1503 C C . ARG A 1 183 ? -7.203 18.828 19.453 1 98.12 183 ARG A C 1
ATOM 1505 O O . ARG A 1 183 ? -6.062 18.469 19.75 1 98.12 183 ARG A O 1
ATOM 1512 N N . PRO A 1 184 ? -8.141 18.906 20.344 1 97.31 184 PRO A N 1
ATOM 1513 C CA . PRO A 1 184 ? -7.805 18.891 21.766 1 97.31 184 PRO A CA 1
ATOM 1514 C C . PRO A 1 184 ? -7.012 17.641 22.156 1 97.31 184 PRO A C 1
ATOM 1516 O O . PRO A 1 184 ? -5.984 17.75 22.828 1 97.31 184 PRO A O 1
ATOM 1519 N N . ASN A 1 185 ? -7.449 16.484 21.766 1 97.62 185 ASN A N 1
ATOM 1520 C CA . ASN A 1 185 ? -6.762 15.258 22.156 1 97.62 185 ASN A CA 1
ATOM 1521 C C . ASN A 1 185 ? -5.391 15.148 21.5 1 97.62 185 ASN A C 1
ATOM 1523 O O . ASN A 1 185 ? -4.461 14.594 22.078 1 97.62 185 ASN A O 1
ATOM 1527 N N . LEU A 1 186 ? -5.238 15.719 20.328 1 98.62 186 LEU A N 1
ATOM 1528 C CA . LEU A 1 186 ? -3.969 15.656 19.609 1 98.62 186 LEU A CA 1
ATOM 1529 C C . LEU A 1 186 ? -3 16.719 20.125 1 98.62 186 LEU A C 1
ATOM 1531 O O . LEU A 1 186 ? -1.794 16.469 20.203 1 98.62 186 LEU A O 1
ATOM 1535 N N . LYS A 1 187 ? -3.572 17.875 20.406 1 98.25 187 LYS A N 1
ATOM 1536 C CA . LYS A 1 187 ? -2.729 18.969 2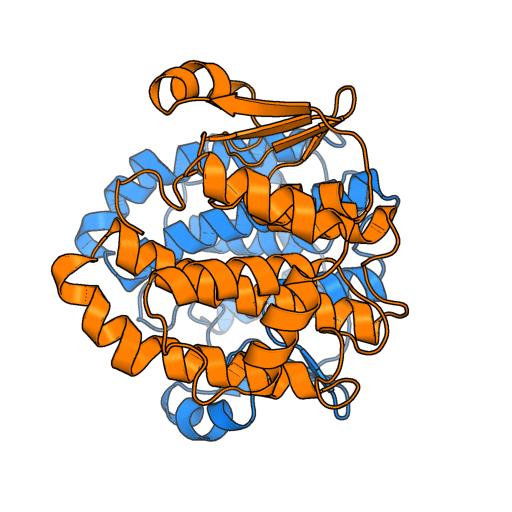0.875 1 98.25 187 LYS A CA 1
ATOM 1537 C C . LYS A 1 187 ? -1.916 18.547 22.094 1 98.25 187 LYS A C 1
ATOM 1539 O O . LYS A 1 187 ? -0.706 18.766 22.156 1 98.25 187 LYS A O 1
ATOM 1544 N N . ALA A 1 188 ? -2.568 17.906 23.062 1 97.38 188 ALA A N 1
ATOM 1545 C CA . ALA A 1 188 ? -1.904 17.438 24.266 1 97.38 188 ALA A CA 1
ATOM 1546 C C . ALA A 1 188 ? -0.868 16.359 23.938 1 97.38 188 ALA A C 1
ATOM 1548 O O . ALA A 1 188 ? 0.248 16.391 24.453 1 97.38 188 ALA A O 1
ATOM 1549 N N . TYR A 1 189 ? -1.237 15.461 23.109 1 98.31 189 TYR A N 1
ATOM 1550 C CA . TYR A 1 189 ? -0.359 14.367 22.703 1 98.31 189 TYR A CA 1
ATOM 1551 C C . TYR A 1 189 ? 0.877 14.898 21.984 1 98.31 189 TYR A C 1
ATOM 1553 O O . TYR A 1 189 ? 1.997 14.461 22.266 1 98.31 189 TYR A O 1
ATOM 1561 N N . LEU A 1 190 ? 0.668 15.828 21.094 1 98.31 190 LEU A N 1
ATOM 1562 C CA . LEU A 1 190 ? 1.757 16.375 20.297 1 98.31 190 LEU A CA 1
ATOM 1563 C C . LEU A 1 190 ? 2.73 17.156 21.172 1 98.31 190 LEU A C 1
ATOM 1565 O O . LEU A 1 190 ? 3.941 17.125 20.938 1 98.31 190 LEU A O 1
ATOM 1569 N N . SER A 1 191 ? 2.232 17.859 22.125 1 97.06 191 SER A N 1
ATOM 1570 C CA . SER A 1 191 ? 3.082 18.562 23.078 1 97.06 191 SER A CA 1
ATOM 1571 C C . SER A 1 191 ? 3.965 17.594 23.859 1 97.06 191 SER A C 1
ATOM 1573 O O . SER A 1 191 ? 5.164 17.828 24.031 1 97.06 191 SER A O 1
ATOM 1575 N N . LYS A 1 192 ? 3.326 16.547 24.328 1 96.62 192 LYS A N 1
ATOM 1576 C CA . LYS A 1 192 ? 4.07 15.531 25.047 1 96.62 192 LYS A CA 1
ATOM 1577 C C . LYS A 1 192 ? 5.121 14.875 24.156 1 96.62 192 LYS A C 1
ATOM 1579 O O . LYS A 1 192 ? 6.254 14.641 24.594 1 96.62 192 LYS A O 1
ATOM 1584 N N . ARG A 1 193 ? 4.719 14.547 22.969 1 96.88 193 ARG A N 1
ATOM 1585 C CA . ARG A 1 193 ? 5.637 13.945 22 1 96.88 193 ARG A CA 1
ATOM 1586 C C . ARG A 1 193 ? 6.844 14.852 21.766 1 96.88 193 ARG A C 1
ATOM 1588 O O . ARG A 1 193 ? 7.977 14.375 21.703 1 96.88 193 ARG A O 1
ATOM 1595 N N . ALA A 1 194 ? 6.59 16.141 21.609 1 95.12 194 ALA A N 1
ATOM 1596 C CA . ALA A 1 194 ? 7.652 17.109 21.391 1 95.12 194 ALA A CA 1
ATOM 1597 C C . ALA A 1 194 ? 8.586 17.188 22.594 1 95.12 194 ALA A C 1
ATOM 1599 O O . ALA A 1 194 ? 9.805 17.266 22.438 1 95.12 194 ALA A O 1
ATOM 1600 N N . SER A 1 195 ? 8.031 17.141 23.734 1 96.81 195 SER A N 1
ATOM 1601 C CA . SER A 1 195 ? 8.828 17.234 24.953 1 96.81 195 SER A CA 1
ATOM 1602 C C . SER A 1 195 ? 9.727 16.016 25.125 1 96.81 195 SER A C 1
ATOM 1604 O O . SER A 1 195 ? 10.828 16.125 25.688 1 96.81 195 SER A O 1
ATOM 1606 N N . LEU A 1 196 ? 9.297 14.875 24.641 1 95.38 196 LEU A N 1
ATOM 1607 C CA . LEU A 1 196 ? 10.047 13.633 24.75 1 95.38 196 LEU A CA 1
ATOM 1608 C C . LEU A 1 196 ? 11.062 13.492 23.625 1 95.38 196 LEU A C 1
ATOM 1610 O O . LEU A 1 196 ? 11.898 12.594 23.641 1 95.38 196 LEU A O 1
ATOM 1614 N N . ASN A 1 197 ? 11.039 14.359 22.688 1 94.25 197 ASN A N 1
ATOM 1615 C CA . ASN A 1 197 ? 11.945 14.375 21.531 1 94.25 197 ASN A CA 1
ATOM 1616 C C . ASN A 1 197 ? 11.992 13.016 20.844 1 94.25 197 ASN A C 1
ATOM 1618 O O . ASN A 1 197 ? 13.07 12.469 20.609 1 94.25 197 ASN A O 1
ATOM 1622 N N . VAL A 1 198 ? 10.852 12.469 20.625 1 94.5 198 VAL A N 1
ATOM 1623 C CA . VAL A 1 198 ? 10.781 11.18 19.938 1 94.5 198 VAL A CA 1
ATOM 1624 C C . VAL A 1 198 ? 11.312 11.32 18.516 1 94.5 198 VAL A C 1
ATOM 1626 O O . VAL A 1 198 ? 10.82 12.148 17.734 1 94.5 198 VAL A O 1
ATOM 1629 N N . PRO A 1 199 ? 12.32 10.484 18.172 1 97.19 199 PRO A N 1
ATOM 1630 C CA . PRO A 1 199 ? 12.867 10.617 16.828 1 97.19 199 PRO A CA 1
ATOM 1631 C C . PRO A 1 199 ? 11.875 10.203 15.742 1 97.19 199 PRO A C 1
ATOM 1633 O O . PRO A 1 199 ? 11.055 9.305 15.961 1 97.19 199 PRO A O 1
ATOM 1636 N N . ILE A 1 200 ? 12 10.805 14.555 1 98.19 200 ILE A N 1
ATOM 1637 C CA . ILE A 1 200 ? 11.148 10.453 13.422 1 98.19 200 ILE A CA 1
ATOM 1638 C C . ILE A 1 200 ? 11.617 9.133 12.82 1 98.19 200 ILE A C 1
ATOM 1640 O O . ILE A 1 200 ? 10.805 8.266 12.5 1 98.19 200 ILE A O 1
ATOM 1644 N N . ASN A 1 201 ? 12.961 9.07 12.633 1 97.44 201 ASN A N 1
ATOM 1645 C CA . ASN A 1 201 ? 13.578 7.918 11.992 1 97.44 201 ASN A CA 1
ATOM 1646 C C . ASN A 1 201 ? 14.578 7.23 12.914 1 97.44 201 ASN A C 1
ATOM 1648 O O . ASN A 1 201 ? 15.086 7.844 13.859 1 97.44 201 ASN A O 1
ATOM 1652 N N . GLY A 1 202 ? 14.898 6 12.609 1 94.62 202 GLY A N 1
ATOM 1653 C CA . GLY A 1 202 ? 15.812 5.219 13.43 1 94.62 202 GLY A CA 1
ATOM 1654 C C . GLY A 1 202 ? 17.266 5.371 13.016 1 94.62 202 GLY A C 1
ATOM 1655 O O . GLY A 1 202 ? 18.156 4.742 13.602 1 94.62 202 GLY A O 1
ATOM 1656 N N . ASN A 1 203 ? 17.516 6.266 12.078 1 93.5 203 ASN A N 1
ATOM 1657 C CA . ASN A 1 203 ? 18.875 6.375 11.57 1 93.5 203 ASN A CA 1
ATOM 1658 C C . ASN A 1 203 ? 19.547 7.664 12.031 1 93.5 203 ASN A C 1
ATOM 1660 O O . ASN A 1 203 ? 20.594 8.047 11.508 1 93.5 203 ASN A O 1
ATOM 1664 N N . GLY A 1 204 ? 18.891 8.352 12.922 1 92.38 204 GLY A N 1
ATOM 1665 C CA . GLY A 1 204 ? 19.469 9.562 13.492 1 92.38 204 GLY A CA 1
ATOM 1666 C C . GLY A 1 204 ? 19.25 10.789 12.625 1 92.38 204 GLY A C 1
ATOM 1667 O O . GLY A 1 204 ? 19.719 11.883 12.961 1 92.38 204 GLY A O 1
ATOM 1668 N N . LYS A 1 205 ? 18.578 10.57 11.523 1 93.19 205 LYS A N 1
ATOM 1669 C CA . LYS A 1 205 ? 18.266 11.688 10.641 1 93.19 205 LYS A CA 1
ATOM 1670 C C . LYS A 1 205 ? 16.766 11.977 10.633 1 93.19 205 LYS A C 1
ATOM 1672 O O . LYS A 1 205 ? 15.961 11.102 10.938 1 93.19 205 LYS A O 1
ATOM 1677 N N . GLN A 1 206 ? 16.5 13.195 10.352 1 91.69 206 GLN A N 1
ATOM 1678 C CA . GLN A 1 206 ? 15.094 13.57 10.352 1 91.69 206 GLN A CA 1
ATOM 1679 C C . GLN A 1 206 ? 14.797 14.602 9.266 1 91.69 206 GLN A C 1
ATOM 1681 O O . GLN A 1 206 ? 15.695 15.344 8.852 1 91.69 206 GLN A O 1
ATOM 1686 N N . MET B 1 1 ? -16.781 1.433 -18.141 1 95.94 1 MET B N 1
ATOM 1687 C CA . MET B 1 1 ? -15.578 1.37 -17.312 1 95.94 1 MET B CA 1
ATOM 1688 C C . MET B 1 1 ? -14.328 1.16 -18.156 1 95.94 1 MET B C 1
ATOM 1690 O O . MET B 1 1 ? -14.383 0.488 -19.188 1 95.94 1 MET B O 1
ATOM 1694 N N . LYS B 1 2 ? -13.242 1.832 -17.859 1 98 2 LYS B N 1
ATOM 1695 C CA . LYS B 1 2 ? -11.992 1.764 -18.609 1 98 2 LYS B CA 1
ATOM 1696 C C . LYS B 1 2 ? -10.805 1.557 -17.672 1 98 2 LYS B C 1
ATOM 1698 O O . LYS B 1 2 ? -10.727 2.174 -16.609 1 98 2 LYS B O 1
ATOM 1703 N N . VAL B 1 3 ? -9.938 0.603 -18.078 1 98.5 3 VAL B N 1
ATOM 1704 C CA . VAL B 1 3 ? -8.656 0.425 -17.406 1 98.5 3 VAL B CA 1
ATOM 1705 C C . VAL B 1 3 ? -7.535 0.987 -18.281 1 98.5 3 VAL B C 1
ATOM 1707 O O . VAL B 1 3 ? -7.363 0.562 -19.422 1 98.5 3 VAL B O 1
ATOM 1710 N N . SER B 1 4 ? -6.824 1.969 -17.781 1 98.44 4 SER B N 1
ATOM 1711 C CA . SER B 1 4 ? -5.723 2.586 -18.516 1 98.44 4 SER B CA 1
ATOM 1712 C C . SER B 1 4 ? -4.375 2.193 -17.922 1 98.44 4 SER B C 1
ATOM 1714 O O . SER B 1 4 ? -4.145 2.365 -16.719 1 98.44 4 SER B O 1
ATOM 1716 N N . TYR B 1 5 ? -3.539 1.677 -18.734 1 98.5 5 TYR B N 1
ATOM 1717 C CA . TYR B 1 5 ? -2.193 1.299 -18.312 1 98.5 5 TYR B CA 1
ATOM 1718 C C . TYR B 1 5 ? -1.269 1.148 -19.516 1 98.5 5 TYR B C 1
ATOM 1720 O O . TYR B 1 5 ? -1.717 1.201 -20.672 1 98.5 5 TYR B O 1
ATOM 1728 N N . PHE B 1 6 ? 0.037 1.041 -19.281 1 98.06 6 PHE B N 1
ATOM 1729 C CA . PHE B 1 6 ? 1.019 0.775 -20.312 1 98.06 6 PHE B CA 1
ATOM 1730 C C . PHE B 1 6 ? 0.756 -0.574 -20.984 1 98.06 6 PHE B C 1
ATOM 1732 O O . PHE B 1 6 ? 0.073 -1.427 -20.406 1 98.06 6 PHE B O 1
ATOM 1739 N N . ASN B 1 7 ? 1.338 -0.733 -22.141 1 96.12 7 ASN B N 1
ATOM 1740 C CA . ASN B 1 7 ? 1.181 -1.993 -22.859 1 96.12 7 ASN B CA 1
ATOM 1741 C C . ASN B 1 7 ? 2.088 -3.08 -22.297 1 96.12 7 ASN B C 1
ATOM 1743 O O . ASN B 1 7 ? 2.867 -3.693 -23.031 1 96.12 7 ASN B O 1
ATOM 1747 N N . VAL B 1 8 ? 2.004 -3.373 -21.078 1 97.81 8 VAL B N 1
ATOM 1748 C CA . VAL B 1 8 ? 2.67 -4.426 -20.328 1 97.81 8 VAL B CA 1
ATOM 1749 C C . VAL B 1 8 ? 1.714 -4.992 -19.281 1 97.81 8 VAL B C 1
ATOM 1751 O O . VAL B 1 8 ? 0.646 -4.426 -19.031 1 97.81 8 VAL B O 1
ATOM 1754 N N . ARG B 1 9 ? 2.012 -6.129 -18.656 1 98.19 9 ARG B N 1
ATOM 1755 C CA . ARG B 1 9 ? 1.23 -6.652 -17.547 1 98.19 9 ARG B CA 1
ATOM 1756 C C . ARG B 1 9 ? 1.288 -5.711 -16.344 1 98.19 9 ARG B C 1
ATOM 1758 O O . ARG B 1 9 ? 0.269 -5.145 -15.945 1 98.19 9 ARG B O 1
ATOM 1765 N N . GLY B 1 10 ? 2.562 -5.477 -15.82 1 97.75 10 GLY B N 1
ATOM 1766 C CA . GLY B 1 10 ? 2.781 -4.527 -14.742 1 97.75 10 GLY B CA 1
ATOM 1767 C C . GLY B 1 10 ? 1.689 -4.559 -13.688 1 97.75 10 GLY B C 1
ATOM 1768 O O . GLY B 1 10 ? 1.135 -5.621 -13.398 1 97.75 10 GLY B O 1
ATOM 1769 N N . LEU B 1 11 ? 1.391 -3.436 -13.156 1 98.19 11 LEU B N 1
ATOM 1770 C CA . LEU B 1 11 ? 0.442 -3.299 -12.062 1 98.19 11 LEU B CA 1
ATOM 1771 C C . LEU B 1 11 ? -0.993 -3.316 -12.578 1 98.19 11 LEU B C 1
ATOM 1773 O O . LEU B 1 11 ? -1.936 -3.463 -11.797 1 98.19 11 LEU B O 1
ATOM 1777 N N . GLY B 1 12 ? -1.177 -3.238 -13.844 1 98.5 12 GLY B N 1
ATOM 1778 C CA . GLY B 1 12 ? -2.508 -3.256 -14.43 1 98.5 12 GLY B CA 1
ATOM 1779 C C . GLY B 1 12 ? -3.078 -4.652 -14.578 1 98.5 12 GLY B C 1
ATOM 1780 O O . GLY B 1 12 ? -4.297 -4.828 -14.641 1 98.5 12 GLY B O 1
ATOM 1781 N N . GLU B 1 13 ? -2.217 -5.629 -14.531 1 98.81 13 GLU B N 1
ATOM 1782 C CA . GLU B 1 13 ? -2.625 -6.977 -14.906 1 98.81 13 GLU B CA 1
ATOM 1783 C C . GLU B 1 13 ? -3.553 -7.59 -13.867 1 98.81 13 GLU B C 1
ATOM 1785 O O . GLU B 1 13 ? -4.504 -8.297 -14.203 1 98.81 13 GLU B O 1
ATOM 1790 N N . MET B 1 14 ? -3.268 -7.406 -12.586 1 98.88 14 MET B N 1
ATOM 1791 C CA . MET B 1 14 ? -4.137 -7.98 -11.562 1 98.88 14 MET B CA 1
ATOM 1792 C C . MET B 1 14 ? -5.551 -7.426 -11.68 1 98.88 14 MET B C 1
ATOM 1794 O O . MET B 1 14 ? -6.523 -8.117 -11.359 1 98.88 14 MET B O 1
ATOM 1798 N N . ILE B 1 15 ? -5.676 -6.16 -12.148 1 98.88 15 ILE B N 1
ATOM 1799 C CA . ILE B 1 15 ? -6.98 -5.551 -12.375 1 98.88 15 ILE B CA 1
ATOM 1800 C C . ILE B 1 15 ? -7.68 -6.238 -13.547 1 98.88 15 ILE B C 1
ATOM 1802 O O . ILE B 1 15 ? -8.852 -6.613 -13.445 1 98.88 15 ILE B O 1
ATOM 1806 N N . ARG B 1 16 ? -6.945 -6.461 -14.641 1 98.81 16 ARG B N 1
ATOM 1807 C CA . ARG B 1 16 ? -7.477 -7.137 -15.82 1 98.81 16 ARG B CA 1
ATOM 1808 C C . ARG B 1 16 ? -7.938 -8.547 -15.484 1 98.81 16 ARG B C 1
ATOM 1810 O O . ARG B 1 16 ? -9 -8.984 -15.93 1 98.81 16 ARG B O 1
ATOM 1817 N N . LEU B 1 17 ? -7.148 -9.242 -14.703 1 98.94 17 LEU B N 1
ATOM 1818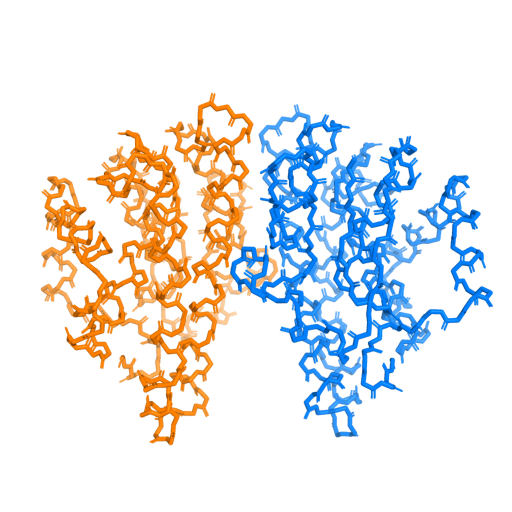 C CA . LEU B 1 17 ? -7.484 -10.609 -14.297 1 98.94 17 LEU B CA 1
ATOM 1819 C C . LEU B 1 17 ? -8.797 -10.641 -13.531 1 98.94 17 LEU B C 1
ATOM 1821 O O . LEU B 1 17 ? -9.664 -11.477 -13.805 1 98.94 17 LEU B O 1
ATOM 1825 N N . LEU B 1 18 ? -8.938 -9.742 -12.547 1 98.94 18 LEU B N 1
ATOM 1826 C CA . LEU B 1 18 ? -10.148 -9.688 -11.734 1 98.94 18 LEU B CA 1
ATOM 1827 C C . LEU B 1 18 ? -11.375 -9.414 -12.594 1 98.94 18 LEU B C 1
ATOM 1829 O O . LEU B 1 18 ? -12.367 -10.148 -12.523 1 98.94 18 LEU B O 1
ATOM 1833 N N . LEU B 1 19 ? -11.289 -8.391 -13.438 1 98.81 19 LEU B N 1
ATOM 1834 C CA . LEU B 1 19 ? -12.43 -8 -14.266 1 98.81 19 LEU B CA 1
ATOM 1835 C C . LEU B 1 19 ? -12.797 -9.109 -15.25 1 98.81 19 LEU B C 1
ATOM 1837 O O . LEU B 1 19 ? -13.977 -9.375 -15.484 1 98.81 19 LEU B O 1
ATOM 1841 N N . THR B 1 20 ? -11.812 -9.75 -15.797 1 98.81 20 THR B N 1
ATOM 1842 C CA . THR B 1 20 ? -12.023 -10.828 -16.75 1 98.81 20 THR B CA 1
ATOM 1843 C C . THR B 1 20 ? -12.68 -12.031 -16.078 1 98.81 20 THR B C 1
ATOM 1845 O O . THR B 1 20 ? -13.672 -12.562 -16.578 1 98.81 20 THR B O 1
ATOM 1848 N N . ASP B 1 21 ? -12.133 -12.43 -14.992 1 98.69 21 ASP B N 1
ATOM 1849 C CA . ASP B 1 21 ? -12.641 -13.586 -14.273 1 98.69 21 ASP B CA 1
ATOM 1850 C C . ASP B 1 21 ? -14.102 -13.383 -13.875 1 98.69 21 ASP B C 1
ATOM 1852 O O . ASP B 1 21 ? -14.914 -14.312 -13.961 1 98.69 21 ASP B O 1
ATOM 1856 N N . LYS B 1 22 ? -14.43 -12.172 -13.453 1 98.44 22 LYS B N 1
ATOM 1857 C CA . LYS B 1 22 ? -15.766 -11.859 -12.961 1 98.44 22 LYS B CA 1
ATOM 1858 C C . LYS B 1 22 ? -16.688 -11.438 -14.109 1 98.44 22 LYS B C 1
ATOM 1860 O O . LYS B 1 22 ? -17.844 -11.078 -13.883 1 98.44 22 LYS B O 1
ATOM 1865 N N . GLN B 1 23 ? -16.203 -11.43 -15.289 1 98.31 23 GLN B N 1
ATOM 1866 C CA . GLN B 1 23 ? -16.938 -11.102 -16.5 1 98.31 23 GLN B CA 1
ATOM 1867 C C . GLN B 1 23 ? -17.547 -9.703 -16.406 1 98.31 23 GLN B C 1
ATOM 1869 O O . GLN B 1 23 ? -18.703 -9.5 -16.75 1 98.31 23 GLN B O 1
ATOM 1874 N N . ILE B 1 24 ? -16.781 -8.844 -15.891 1 98.06 24 ILE B N 1
ATOM 1875 C CA . ILE B 1 24 ? -17.125 -7.422 -15.883 1 98.06 24 ILE B CA 1
ATOM 1876 C C . ILE B 1 24 ? -16.547 -6.742 -17.125 1 98.06 24 ILE B C 1
ATOM 1878 O O . ILE B 1 24 ? -15.336 -6.746 -17.328 1 98.06 24 ILE B O 1
ATOM 1882 N N . SER B 1 25 ? -17.469 -6.18 -17.875 1 97.44 25 SER B N 1
ATOM 1883 C CA . SER B 1 25 ? -17.047 -5.547 -19.125 1 97.44 25 SER B CA 1
ATOM 1884 C C . SER B 1 25 ? -16.219 -4.293 -18.859 1 97.44 25 SER B C 1
ATOM 1886 O O . SER B 1 25 ? -16.562 -3.496 -17.969 1 97.44 25 SER B O 1
ATOM 1888 N N . PHE B 1 26 ? -15.094 -4.148 -19.609 1 98 26 PHE B N 1
ATOM 1889 C CA . PHE B 1 26 ? -14.273 -2.953 -19.5 1 98 26 PHE B CA 1
ATOM 1890 C C . PHE B 1 26 ? -13.508 -2.703 -20.797 1 98 26 PHE B C 1
ATOM 1892 O O . PHE B 1 26 ? -13.227 -3.639 -21.547 1 98 26 PHE B O 1
ATOM 1899 N N . GLU B 1 27 ? -13.234 -1.471 -21.047 1 98.12 27 GLU B N 1
ATOM 1900 C CA . GLU B 1 27 ? -12.281 -1.088 -22.094 1 98.12 27 GLU B CA 1
ATOM 1901 C C . GLU B 1 27 ? -10.852 -1.142 -21.578 1 98.12 27 GLU B C 1
ATOM 1903 O O . GLU B 1 27 ? -10.523 -0.517 -20.562 1 98.12 27 GLU B O 1
ATOM 1908 N N . ASP B 1 28 ? -10.039 -1.905 -22.25 1 98 28 ASP B N 1
ATOM 1909 C CA . ASP B 1 28 ? -8.625 -2.014 -21.891 1 98 28 ASP B CA 1
ATOM 1910 C C . ASP B 1 28 ? -7.781 -1.025 -22.688 1 98 28 ASP B C 1
ATOM 1912 O O . ASP B 1 28 ? -7.297 -1.354 -23.781 1 98 28 ASP B O 1
ATOM 1916 N N . GLU B 1 29 ? -7.539 0.112 -22.141 1 97.69 29 GLU B N 1
ATOM 1917 C CA . GLU B 1 29 ? -6.734 1.131 -22.812 1 97.69 29 GLU B CA 1
ATOM 1918 C C . GLU B 1 29 ? -5.25 0.949 -22.5 1 97.69 29 GLU B C 1
ATOM 1920 O O . GLU B 1 29 ? -4.812 1.153 -21.375 1 97.69 29 GLU B O 1
ATOM 1925 N N . LYS B 1 30 ? -4.559 0.593 -23.531 1 97.25 30 LYS B N 1
ATOM 1926 C CA . LYS B 1 30 ? -3.109 0.427 -23.453 1 97.25 30 LYS B CA 1
ATOM 1927 C C . LYS B 1 30 ? -2.387 1.482 -24.281 1 97.25 30 LYS B C 1
ATOM 1929 O O . LYS B 1 30 ? -2.883 1.9 -25.328 1 97.25 30 LYS B O 1
ATOM 1934 N N . PHE B 1 31 ? -1.288 1.94 -23.703 1 97.25 31 PHE B N 1
ATOM 1935 C CA . PHE B 1 31 ? -0.531 2.936 -24.453 1 97.25 31 PHE B CA 1
ATOM 1936 C C . PHE B 1 31 ? 0.967 2.748 -24.25 1 97.25 31 PHE B C 1
ATOM 1938 O O . PHE B 1 31 ? 1.386 2.01 -23.344 1 97.25 31 PHE B O 1
ATOM 1945 N N . THR B 1 32 ? 1.708 3.406 -25.125 1 95.06 32 THR B N 1
ATOM 1946 C CA . THR B 1 32 ? 3.164 3.314 -25.062 1 95.06 32 THR B CA 1
ATOM 1947 C C . THR B 1 32 ? 3.74 4.379 -24.141 1 95.06 32 THR B C 1
ATOM 1949 O O . THR B 1 32 ? 3.045 5.328 -23.766 1 95.06 32 THR B O 1
ATOM 1952 N N . LYS B 1 33 ? 4.984 4.203 -23.797 1 93.75 33 LYS B N 1
ATOM 1953 C CA . LYS B 1 33 ? 5.688 5.184 -22.984 1 93.75 33 LYS B CA 1
ATOM 1954 C C . LYS B 1 33 ? 5.695 6.555 -23.641 1 93.75 33 LYS B C 1
ATOM 1956 O O . LYS B 1 33 ? 5.621 7.582 -22.969 1 93.75 33 LYS B O 1
ATOM 1961 N N . ASP B 1 34 ? 5.766 6.582 -24.922 1 94.94 34 ASP B N 1
ATOM 1962 C CA . ASP B 1 34 ? 5.789 7.836 -25.672 1 94.94 34 ASP B CA 1
ATOM 1963 C C . ASP B 1 34 ? 4.465 8.578 -25.531 1 94.94 34 ASP B C 1
ATOM 1965 O O . ASP B 1 34 ? 4.438 9.812 -25.484 1 94.94 34 ASP B O 1
ATOM 1969 N N . GLU B 1 35 ? 3.41 7.867 -25.391 1 96.81 35 GLU B N 1
ATOM 1970 C CA . GLU B 1 35 ? 2.076 8.453 -25.297 1 96.81 35 GLU B CA 1
ATOM 1971 C C . GLU B 1 35 ? 1.79 8.961 -23.891 1 96.81 35 GLU B C 1
ATOM 1973 O O . GLU B 1 35 ? 0.889 9.773 -23.688 1 96.81 35 GLU B O 1
ATOM 1978 N N . TRP B 1 36 ? 2.605 8.477 -23 1 96.25 36 TRP B N 1
ATOM 1979 C CA . TRP B 1 36 ? 2.385 8.742 -21.594 1 96.25 36 TRP B CA 1
ATOM 1980 C C . TRP B 1 36 ? 2.453 10.234 -21.297 1 96.25 36 TRP B C 1
ATOM 1982 O O . TRP B 1 36 ? 1.675 10.758 -20.5 1 96.25 36 TRP B O 1
ATOM 1992 N N . GLN B 1 37 ? 3.312 10.953 -21.953 1 94.69 37 GLN B N 1
ATOM 1993 C CA . GLN B 1 37 ? 3.498 12.383 -21.703 1 94.69 37 GLN B CA 1
ATOM 1994 C C . GLN B 1 37 ? 2.201 13.156 -21.922 1 94.69 37 GLN B C 1
ATOM 1996 O O . GLN B 1 37 ? 1.934 14.141 -21.234 1 94.69 37 GLN B O 1
ATOM 2001 N N . ASN B 1 38 ? 1.332 12.648 -22.812 1 95.94 38 ASN B N 1
ATOM 2002 C CA . ASN B 1 38 ? 0.073 13.32 -23.125 1 95.94 38 ASN B CA 1
ATOM 2003 C C . ASN B 1 38 ? -1.053 12.859 -22.203 1 95.94 38 ASN B C 1
ATOM 2005 O O . ASN B 1 38 ? -2.025 13.586 -22 1 95.94 38 ASN B O 1
ATOM 2009 N N . ILE B 1 39 ? -0.86 11.711 -21.672 1 96.31 39 ILE B N 1
ATOM 2010 C CA . ILE B 1 39 ? -1.918 11.094 -20.875 1 96.31 39 ILE B CA 1
ATOM 2011 C C . ILE B 1 39 ? -1.747 11.469 -19.406 1 96.31 39 ILE B C 1
ATOM 2013 O O . ILE B 1 39 ? -2.73 11.711 -18.703 1 96.31 39 ILE B O 1
ATOM 2017 N N . LYS B 1 40 ? -0.557 11.617 -18.969 1 96.12 40 LYS B N 1
ATOM 2018 C CA . LYS B 1 40 ? -0.175 11.781 -17.578 1 96.12 40 LYS B CA 1
ATOM 2019 C C . LYS B 1 40 ? -0.934 12.938 -16.922 1 96.12 40 LYS B C 1
ATOM 2021 O O . LYS B 1 40 ? -1.48 12.797 -15.828 1 96.12 40 LYS B O 1
ATOM 2026 N N . PRO B 1 41 ? -1.095 14.125 -17.594 1 93.94 41 PRO B N 1
ATOM 2027 C CA . PRO B 1 41 ? -1.762 15.25 -16.938 1 93.94 41 PRO B CA 1
ATOM 2028 C C . PRO B 1 41 ? -3.246 15 -16.703 1 93.94 41 PRO B C 1
ATOM 2030 O O . PRO B 1 41 ? -3.877 15.711 -15.914 1 93.94 41 PRO B O 1
ATOM 2033 N N . LYS B 1 42 ? -3.744 13.977 -17.312 1 92.81 42 LYS B N 1
ATOM 2034 C CA . LYS B 1 42 ? -5.168 13.68 -17.188 1 92.81 42 LYS B CA 1
ATOM 2035 C C . LYS B 1 42 ? -5.434 12.711 -16.031 1 92.81 42 LYS B C 1
ATOM 2037 O O . LYS B 1 42 ? -6.586 12.492 -15.656 1 92.81 42 LYS B O 1
ATOM 2042 N N . MET B 1 43 ? -4.367 12.18 -15.453 1 94.38 43 MET B N 1
ATOM 2043 C CA . MET B 1 43 ? -4.492 11.164 -14.414 1 94.38 43 MET B CA 1
ATOM 2044 C C . MET B 1 43 ? -4.309 11.773 -13.031 1 94.38 43 MET B C 1
ATOM 2046 O O . MET B 1 43 ? -3.369 12.539 -12.805 1 94.38 43 MET B O 1
ATOM 2050 N N . GLN B 1 44 ? -5.25 11.344 -12.141 1 91.31 44 GLN B N 1
ATOM 2051 C CA . GLN B 1 44 ? -5.012 11.695 -10.75 1 91.31 44 GLN B CA 1
ATOM 2052 C C . GLN B 1 44 ? -3.645 11.211 -10.281 1 91.31 44 GLN B C 1
ATOM 2054 O O . GLN B 1 44 ? -3.213 10.109 -10.641 1 91.31 44 GLN B O 1
ATOM 2059 N N . PHE B 1 45 ? -2.924 12.047 -9.578 1 92.38 45 PHE B N 1
ATOM 2060 C CA . PHE B 1 45 ? -1.564 11.82 -9.102 1 92.38 45 PHE B CA 1
ATOM 2061 C C . PHE B 1 45 ? -0.614 11.602 -10.273 1 92.38 45 PHE B C 1
ATOM 2063 O O . PHE B 1 45 ? 0.544 11.227 -10.078 1 92.38 45 PHE B O 1
ATOM 2070 N N . GLY B 1 46 ? -1.131 11.758 -11.555 1 94.56 46 GLY B N 1
ATOM 2071 C CA . GLY B 1 46 ? -0.292 11.5 -12.719 1 94.56 46 GLY B CA 1
ATOM 2072 C C . GLY B 1 46 ? 0.19 10.062 -12.789 1 94.56 46 GLY B C 1
ATOM 2073 O O . GLY B 1 46 ? 1.343 9.805 -13.148 1 94.56 46 GLY B O 1
ATOM 2074 N N . GLN B 1 47 ? -0.668 9.188 -12.43 1 96.12 47 GLN B N 1
ATOM 2075 C CA . GLN B 1 47 ? -0.233 7.801 -12.312 1 96.12 47 GLN B CA 1
ATOM 2076 C C . GLN B 1 47 ? -1.206 6.859 -13.023 1 96.12 47 GLN B C 1
ATOM 2078 O O . GLN B 1 47 ? -2.361 7.219 -13.258 1 96.12 47 GLN B O 1
ATOM 2083 N N . VAL B 1 48 ? -0.767 5.777 -13.406 1 98.06 48 VAL B N 1
ATOM 2084 C CA . VAL B 1 48 ? -1.525 4.609 -13.844 1 98.06 48 VAL B CA 1
ATOM 2085 C C . VAL B 1 48 ? -1.057 3.373 -13.07 1 98.06 48 VAL B C 1
ATOM 2087 O O . VAL B 1 48 ? 0.06 3.346 -12.555 1 98.06 48 VAL B O 1
ATOM 2090 N N . PRO B 1 49 ? -1.91 2.35 -12.875 1 98.44 49 PRO B N 1
ATOM 2091 C CA . PRO B 1 49 ? -3.201 2.117 -13.523 1 98.44 49 PRO B CA 1
ATOM 2092 C C . PRO B 1 49 ? -4.277 3.098 -13.07 1 98.44 49 PRO B C 1
ATOM 2094 O O . PRO B 1 49 ? -4.199 3.631 -11.961 1 98.44 49 PRO B O 1
ATOM 2097 N N . CYS B 1 50 ? -5.164 3.354 -13.961 1 98.62 50 CYS B N 1
ATOM 2098 C CA . CYS B 1 50 ? -6.336 4.18 -13.688 1 98.62 50 CYS B CA 1
ATOM 2099 C C . CYS B 1 50 ? -7.617 3.459 -14.086 1 98.62 50 CYS B C 1
ATOM 2101 O O . CYS B 1 50 ? -7.723 2.934 -15.195 1 98.62 50 CYS B O 1
ATOM 2103 N N . LEU B 1 51 ? -8.508 3.285 -13.172 1 98.62 51 LEU B N 1
ATOM 2104 C CA . LEU B 1 51 ? -9.867 2.83 -13.438 1 98.62 51 LEU B CA 1
ATOM 2105 C C . LEU B 1 51 ? -10.812 4.016 -13.602 1 98.62 51 LEU B C 1
ATOM 2107 O O . LEU B 1 51 ? -10.977 4.816 -12.68 1 98.62 51 LEU B O 1
ATOM 2111 N N . SER B 1 52 ? -11.398 4.113 -14.758 1 97.25 52 SER B N 1
ATOM 2112 C CA . SER B 1 52 ? -12.289 5.23 -15.047 1 97.25 52 SER B CA 1
ATOM 2113 C C . SER B 1 52 ? -13.719 4.75 -15.258 1 97.25 52 SER B C 1
ATOM 2115 O O . SER B 1 52 ? -13.953 3.729 -15.906 1 97.25 52 SER B O 1
ATOM 2117 N N . PHE B 1 53 ? -14.625 5.332 -14.586 1 91.88 53 PHE B N 1
ATOM 2118 C CA . PHE B 1 53 ? -16.047 5.129 -14.812 1 91.88 53 PHE B CA 1
ATOM 2119 C C . PHE B 1 53 ? -16.797 6.461 -14.812 1 91.88 53 PHE B C 1
ATOM 2121 O O . PHE B 1 53 ? -16.719 7.223 -13.844 1 91.88 53 PHE B O 1
ATOM 2128 N N . GLU B 1 54 ? -17.5 6.68 -15.891 1 86.69 54 GLU B N 1
ATOM 2129 C CA . GLU B 1 54 ? -18.141 7.965 -16.109 1 86.69 54 GLU B CA 1
ATOM 2130 C C . GLU B 1 54 ? -17.172 9.125 -15.883 1 86.69 54 GLU B C 1
ATOM 2132 O O . GLU B 1 54 ? -16.094 9.148 -16.469 1 86.69 54 GLU B O 1
ATOM 2137 N N . ASP B 1 55 ? -17.391 9.945 -15.008 1 85.94 55 ASP B N 1
ATOM 2138 C CA . ASP B 1 55 ? -16.531 11.117 -14.789 1 85.94 55 ASP B CA 1
ATOM 2139 C C . ASP B 1 55 ? -15.648 10.922 -13.562 1 85.94 55 ASP B C 1
ATOM 2141 O O . ASP B 1 55 ? -15.047 11.875 -13.07 1 85.94 55 ASP B O 1
ATOM 2145 N N . GLU B 1 56 ? -15.5 9.719 -13.172 1 92.69 56 GLU B N 1
ATOM 2146 C CA . GLU B 1 56 ? -14.68 9.461 -11.984 1 92.69 56 GLU B CA 1
ATOM 2147 C C . GLU B 1 56 ? -13.469 8.602 -12.336 1 92.69 56 GLU B C 1
ATOM 2149 O O . GLU B 1 56 ? -13.523 7.773 -13.242 1 92.69 56 GLU B O 1
ATOM 2154 N N . GLN B 1 57 ? -12.359 8.883 -11.664 1 96.81 57 GLN B N 1
ATOM 2155 C CA . GLN B 1 57 ? -11.125 8.117 -11.812 1 96.81 57 GLN B CA 1
ATOM 2156 C C . GLN B 1 57 ? -10.633 7.594 -10.469 1 96.81 57 GLN B C 1
ATOM 2158 O O . GLN B 1 57 ? -10.695 8.297 -9.461 1 96.81 57 GLN B O 1
ATOM 2163 N N . ILE B 1 58 ? -10.242 6.379 -10.484 1 97.94 58 ILE B N 1
ATOM 2164 C CA . ILE B 1 58 ? -9.484 5.816 -9.375 1 97.94 58 ILE B CA 1
ATOM 2165 C C . ILE B 1 58 ? -8.086 5.434 -9.852 1 97.94 58 ILE B C 1
ATOM 2167 O O . ILE B 1 58 ? -7.934 4.688 -10.82 1 97.94 58 ILE B O 1
ATOM 2171 N N . VAL B 1 59 ? -7.168 6.039 -9.156 1 97.12 59 VAL B N 1
ATOM 2172 C CA . VAL B 1 59 ? -5.797 5.586 -9.367 1 97.12 59 VAL B CA 1
ATOM 2173 C C . VAL B 1 59 ? -5.273 4.91 -8.102 1 97.12 59 VAL B C 1
ATOM 2175 O O . VAL B 1 59 ? -5.988 4.812 -7.105 1 97.12 59 VAL B O 1
ATOM 2178 N N . GLN B 1 60 ? -4.035 4.539 -8.148 1 97 60 GLN B N 1
ATOM 2179 C CA . GLN B 1 60 ? -3.438 3.711 -7.109 1 97 60 GLN B CA 1
ATOM 2180 C C . GLN B 1 60 ? -3.965 2.281 -7.168 1 97 60 GLN B C 1
ATOM 2182 O O . GLN B 1 60 ? -5.137 2.031 -6.875 1 97 60 GLN B O 1
ATOM 2187 N N . THR B 1 61 ? -3.045 1.4 -7.402 1 98.31 61 THR B N 1
ATOM 2188 C CA . THR B 1 61 ? -3.377 0.001 -7.641 1 98.31 61 THR B CA 1
ATOM 2189 C C . THR B 1 61 ? -4.18 -0.571 -6.477 1 98.31 61 THR B C 1
ATOM 2191 O O . THR B 1 61 ? -5.23 -1.184 -6.68 1 98.31 61 THR B O 1
ATOM 2194 N N . GLY B 1 62 ? -3.742 -0.303 -5.273 1 98.5 62 GLY B N 1
ATOM 2195 C CA . GLY B 1 62 ? -4.438 -0.834 -4.113 1 98.5 62 GLY B CA 1
ATOM 2196 C C . GLY B 1 62 ? -5.852 -0.301 -3.969 1 98.5 62 GLY B C 1
ATOM 2197 O O . GLY B 1 62 ? -6.77 -1.049 -3.633 1 98.5 62 GLY B O 1
ATOM 2198 N N . ALA B 1 63 ? -6.047 0.98 -4.246 1 98.62 63 ALA B N 1
ATOM 2199 C CA . ALA B 1 63 ? -7.371 1.589 -4.168 1 98.62 63 ALA B CA 1
ATOM 2200 C C . ALA B 1 63 ? -8.312 0.985 -5.203 1 98.62 63 ALA B C 1
ATOM 2202 O O . ALA B 1 63 ? -9.484 0.733 -4.914 1 98.62 63 ALA B O 1
ATOM 2203 N N . ILE B 1 64 ? -7.789 0.771 -6.414 1 98.81 64 ILE B N 1
ATOM 2204 C CA . ILE B 1 64 ? -8.586 0.176 -7.484 1 98.81 64 ILE B CA 1
ATOM 2205 C C . ILE B 1 64 ? -9.031 -1.227 -7.078 1 98.81 64 ILE B C 1
ATOM 2207 O O . ILE B 1 64 ? -10.219 -1.552 -7.148 1 98.81 64 ILE B O 1
ATOM 2211 N N . MET B 1 65 ? -8.117 -2.018 -6.602 1 98.94 65 MET B N 1
ATOM 2212 C CA . MET B 1 65 ? -8.406 -3.41 -6.266 1 98.94 65 MET B CA 1
ATOM 2213 C C . MET B 1 65 ? -9.391 -3.498 -5.105 1 98.94 65 MET B C 1
ATOM 2215 O O . MET B 1 65 ? -10.32 -4.305 -5.133 1 98.94 65 MET B O 1
ATOM 2219 N N . ARG B 1 66 ? -9.195 -2.68 -4.102 1 98.88 66 ARG B N 1
ATOM 2220 C CA . ARG B 1 66 ? -10.094 -2.691 -2.949 1 98.88 66 ARG B CA 1
ATOM 2221 C C . ARG B 1 66 ? -11.484 -2.195 -3.336 1 98.88 66 ARG B C 1
ATOM 2223 O O . ARG B 1 66 ? -12.492 -2.713 -2.848 1 98.88 66 ARG B O 1
ATOM 2230 N N . HIS B 1 67 ? -11.539 -1.194 -4.199 1 98.69 67 HIS B N 1
ATOM 2231 C CA . HIS B 1 67 ? -12.828 -0.737 -4.711 1 98.69 67 HIS B CA 1
ATOM 2232 C C . HIS B 1 67 ? -13.555 -1.857 -5.445 1 98.69 67 HIS B C 1
ATOM 2234 O O . HIS B 1 67 ? -14.719 -2.139 -5.152 1 98.69 67 HIS B O 1
ATOM 2240 N N . LEU B 1 68 ? -12.898 -2.482 -6.352 1 98.75 68 LEU B N 1
ATOM 2241 C CA . LEU B 1 68 ? -13.492 -3.59 -7.094 1 98.75 68 LEU B CA 1
ATOM 2242 C C . LEU B 1 68 ? -13.891 -4.719 -6.148 1 98.75 68 LEU B C 1
ATOM 2244 O O . LEU B 1 68 ? -14.922 -5.371 -6.359 1 98.75 68 LEU B O 1
ATOM 2248 N N . GLY B 1 69 ? -13 -4.922 -5.16 1 98.75 69 GLY B N 1
ATOM 2249 C CA . GLY B 1 69 ? -13.352 -5.914 -4.152 1 98.75 69 GLY B CA 1
ATOM 2250 C C . GLY B 1 69 ? -14.656 -5.613 -3.449 1 98.75 69 GLY B C 1
ATOM 2251 O O . GLY B 1 69 ? -15.508 -6.492 -3.309 1 98.75 69 GLY B O 1
ATOM 2252 N N . ARG B 1 70 ? -14.836 -4.379 -3.016 1 98.5 70 ARG B N 1
ATOM 2253 C CA . ARG B 1 70 ? -16.031 -3.988 -2.283 1 98.5 70 ARG B CA 1
ATOM 2254 C C . ARG B 1 70 ? -17.266 -4.051 -3.176 1 98.5 70 ARG B C 1
ATOM 2256 O O . ARG B 1 70 ? -18.312 -4.59 -2.777 1 98.5 70 ARG B O 1
ATOM 2263 N N . VAL B 1 71 ? -17.188 -3.623 -4.398 1 97.75 71 VAL B N 1
ATOM 2264 C CA . VAL B 1 71 ? -18.391 -3.422 -5.199 1 97.75 71 VAL B CA 1
ATOM 2265 C C . VAL B 1 71 ? -18.781 -4.73 -5.875 1 97.75 71 VAL B C 1
ATOM 2267 O O . VAL B 1 71 ? -19.922 -4.887 -6.328 1 97.75 71 VAL B O 1
ATOM 2270 N N . HIS B 1 72 ? -17.906 -5.727 -5.887 1 97.94 72 HIS B N 1
ATOM 2271 C CA . HIS B 1 72 ? -18.234 -6.969 -6.578 1 97.94 72 HIS B CA 1
ATOM 2272 C C . HIS B 1 72 ? -18.203 -8.156 -5.621 1 97.94 72 HIS B C 1
ATOM 2274 O O . HIS B 1 72 ? -18.078 -9.305 -6.055 1 97.94 72 HIS B O 1
ATOM 2280 N N . GLY B 1 73 ? -18.172 -7.887 -4.352 1 97.69 73 GLY B N 1
ATOM 2281 C CA . GLY B 1 73 ? -18.312 -8.938 -3.359 1 97.69 73 GLY B CA 1
ATOM 2282 C C . GLY B 1 73 ? -17.047 -9.773 -3.191 1 97.69 73 GLY B C 1
ATOM 2283 O O . GLY B 1 73 ? -17.125 -10.984 -2.979 1 97.69 73 GLY B O 1
ATOM 2284 N N . LEU B 1 74 ? -15.906 -9.18 -3.318 1 98.75 74 LEU B N 1
ATOM 2285 C CA . LEU B 1 74 ? -14.609 -9.844 -3.254 1 98.75 74 LEU B CA 1
ATOM 2286 C C . LEU B 1 74 ? -13.781 -9.312 -2.088 1 98.75 74 LEU B C 1
ATOM 2288 O O . LEU B 1 74 ? -12.547 -9.352 -2.125 1 98.75 74 LEU B O 1
ATOM 2292 N N . ASN B 1 75 ? -14.422 -8.727 -1.134 1 98.5 75 ASN B N 1
ATOM 2293 C CA . ASN B 1 75 ? -13.734 -8.031 -0.052 1 98.5 75 ASN B CA 1
ATOM 2294 C C . ASN B 1 75 ? -13.945 -8.727 1.289 1 98.5 75 ASN B C 1
ATOM 2296 O O . ASN B 1 75 ? -13.789 -8.109 2.346 1 98.5 75 ASN B O 1
ATOM 2300 N N . GLY B 1 76 ? -14.203 -10.047 1.249 1 97.75 76 GLY B N 1
ATOM 2301 C CA . GLY B 1 76 ? -14.438 -10.805 2.471 1 97.75 76 GLY B CA 1
ATOM 2302 C C . GLY B 1 76 ? -15.867 -10.734 2.959 1 97.75 76 GLY B C 1
ATOM 2303 O O . GLY B 1 76 ? -16.641 -9.891 2.494 1 97.75 76 GLY B O 1
ATOM 2304 N N . GLN B 1 77 ? -16.203 -11.562 3.957 1 96.5 77 GLN B N 1
ATOM 2305 C CA . GLN B 1 77 ? -17.594 -11.695 4.383 1 96.5 77 GLN B CA 1
ATOM 2306 C C . GLN B 1 77 ? -17.812 -11.031 5.738 1 96.5 77 GLN B C 1
ATOM 2308 O O . GLN B 1 77 ? -18.953 -10.922 6.199 1 96.5 77 GLN B O 1
ATOM 2313 N N . ASN B 1 78 ? -16.859 -10.688 6.41 1 97 78 ASN B N 1
ATOM 2314 C CA . ASN B 1 78 ? -16.891 -9.984 7.691 1 97 78 ASN B CA 1
ATOM 2315 C C . ASN B 1 78 ? -15.625 -9.156 7.906 1 97 78 ASN B C 1
ATOM 2317 O O . ASN B 1 78 ? -14.719 -9.172 7.074 1 97 78 ASN B O 1
ATOM 2321 N N . GLU B 1 79 ? -15.555 -8.445 8.969 1 96.94 79 GLU B N 1
ATOM 2322 C CA . GLU B 1 79 ? -14.469 -7.504 9.219 1 96.94 79 GLU B CA 1
ATOM 2323 C C . GLU B 1 79 ? -13.133 -8.234 9.352 1 96.94 79 GLU B C 1
ATOM 2325 O O . GLU B 1 79 ? -12.102 -7.738 8.891 1 96.94 79 GLU B O 1
ATOM 2330 N N . GLN B 1 80 ? -13.141 -9.398 9.969 1 96 80 GLN B N 1
ATOM 2331 C CA . GLN B 1 80 ? -11.914 -10.164 10.148 1 96 80 GLN B CA 1
ATOM 2332 C C . GLN B 1 80 ? -11.328 -10.578 8.805 1 96 80 GLN B C 1
ATOM 2334 O O . GLN B 1 80 ? -10.125 -10.414 8.562 1 96 80 GLN B O 1
ATOM 2339 N N . GLU B 1 81 ? -12.156 -11.125 7.922 1 97.56 81 GLU B N 1
ATOM 2340 C CA . GLU B 1 81 ? -11.703 -11.523 6.594 1 97.56 81 GLU B CA 1
ATOM 2341 C C . GLU B 1 81 ? -11.242 -10.312 5.781 1 97.56 81 GLU B C 1
ATOM 2343 O O . GLU B 1 81 ? -10.219 -10.367 5.098 1 97.56 81 GLU B O 1
ATOM 2348 N N . THR B 1 82 ? -12.047 -9.234 5.871 1 98.5 82 THR B N 1
ATOM 2349 C CA . THR B 1 82 ? -11.719 -8.016 5.148 1 98.5 82 THR B CA 1
ATOM 2350 C C . THR B 1 82 ? -10.328 -7.512 5.535 1 98.5 82 THR B C 1
ATOM 2352 O O . THR B 1 82 ? -9.516 -7.184 4.668 1 98.5 82 THR B O 1
ATOM 2355 N N . THR B 1 83 ? -10.031 -7.516 6.773 1 98.25 83 THR B N 1
ATOM 2356 C CA . THR B 1 83 ? -8.75 -7.055 7.293 1 98.25 83 THR B CA 1
ATOM 2357 C C . THR B 1 83 ? -7.625 -8 6.875 1 98.25 83 THR B C 1
ATOM 2359 O O . THR B 1 83 ? -6.559 -7.555 6.453 1 98.25 83 THR B O 1
ATOM 2362 N N . PHE B 1 84 ? -7.883 -9.258 6.973 1 98.06 84 PHE B N 1
ATOM 2363 C CA . PHE B 1 84 ? -6.883 -10.25 6.609 1 98.06 84 PHE B CA 1
ATOM 2364 C C . PHE B 1 84 ? -6.535 -10.156 5.129 1 98.06 84 PHE B C 1
ATOM 2366 O O . PHE B 1 84 ? -5.363 -10.219 4.754 1 98.06 84 PHE B O 1
ATOM 2373 N N . ILE B 1 85 ? -7.551 -10.008 4.316 1 98.75 85 ILE B N 1
ATOM 2374 C CA . ILE B 1 85 ? -7.375 -9.883 2.873 1 98.75 85 ILE B CA 1
ATOM 2375 C C . ILE B 1 85 ? -6.504 -8.664 2.564 1 98.75 85 ILE B C 1
ATOM 2377 O O . ILE B 1 85 ? -5.57 -8.75 1.761 1 98.75 85 ILE B O 1
ATOM 2381 N N . ASP B 1 86 ? -6.773 -7.586 3.201 1 98.75 86 ASP B N 1
ATOM 2382 C CA . ASP B 1 86 ? -6.02 -6.355 2.99 1 98.75 86 ASP B CA 1
ATOM 2383 C C . ASP B 1 86 ? -4.566 -6.52 3.432 1 98.75 86 ASP B C 1
ATOM 2385 O O . ASP B 1 86 ? -3.646 -6.102 2.725 1 98.75 86 ASP B O 1
ATOM 2389 N N . MET B 1 87 ? -4.383 -7.094 4.586 1 98.62 87 MET B N 1
ATOM 2390 C CA . MET B 1 87 ? -3.041 -7.344 5.105 1 98.62 87 MET B CA 1
ATOM 2391 C C . MET B 1 87 ? -2.25 -8.242 4.16 1 98.62 87 MET B C 1
ATOM 2393 O O . MET B 1 87 ? -1.095 -7.945 3.84 1 98.62 87 MET B O 1
ATOM 2397 N N . PHE B 1 88 ? -2.836 -9.305 3.691 1 98.75 88 PHE B N 1
ATOM 2398 C CA . PHE B 1 88 ? -2.213 -10.242 2.76 1 98.75 88 PHE B CA 1
ATOM 2399 C C . PHE B 1 88 ? -1.853 -9.539 1.454 1 98.75 88 PHE B C 1
ATOM 2401 O O . PHE B 1 88 ? -0.745 -9.711 0.939 1 98.75 88 PHE B O 1
ATOM 2408 N N . PHE B 1 89 ? -2.803 -8.719 0.974 1 98.88 89 PHE B N 1
ATOM 2409 C CA . PHE B 1 89 ? -2.6 -7.965 -0.26 1 98.88 89 PHE B CA 1
ATOM 2410 C C . PHE B 1 89 ? -1.395 -7.039 -0.138 1 98.88 89 PHE B C 1
ATOM 2412 O O . PHE B 1 89 ? -0.576 -6.953 -1.056 1 98.88 89 PHE B O 1
ATOM 2419 N N . GLU B 1 90 ? -1.276 -6.367 0.935 1 98.56 90 GLU B N 1
ATOM 2420 C CA . GLU B 1 90 ? -0.127 -5.492 1.145 1 98.56 90 GLU B CA 1
ATOM 2421 C C . GLU B 1 90 ? 1.172 -6.293 1.202 1 98.56 90 GLU B C 1
ATOM 2423 O O . GLU B 1 90 ? 2.221 -5.812 0.769 1 98.56 90 GLU B O 1
ATOM 2428 N N . GLY B 1 91 ? 1.116 -7.48 1.789 1 98.44 91 GLY B N 1
ATOM 2429 C CA . GLY B 1 91 ? 2.279 -8.352 1.753 1 98.44 91 GLY B CA 1
ATOM 2430 C C . GLY B 1 91 ? 2.709 -8.719 0.345 1 98.44 91 GLY B C 1
ATOM 2431 O O . GLY B 1 91 ? 3.904 -8.75 0.042 1 98.44 91 GLY B O 1
ATOM 2432 N N . ILE B 1 92 ? 1.727 -8.992 -0.514 1 98.81 92 ILE B N 1
ATOM 2433 C CA . ILE B 1 92 ? 2.016 -9.281 -1.914 1 98.81 92 ILE B CA 1
ATOM 2434 C C . ILE B 1 92 ? 2.693 -8.07 -2.561 1 98.81 92 ILE B C 1
ATOM 2436 O O . ILE B 1 92 ? 3.672 -8.227 -3.295 1 98.81 92 ILE B O 1
ATOM 2440 N N . ARG B 1 93 ? 2.164 -6.887 -2.246 1 98.31 93 ARG B N 1
ATOM 2441 C CA . ARG B 1 93 ? 2.703 -5.656 -2.816 1 98.31 93 ARG B CA 1
ATOM 2442 C C . ARG B 1 93 ? 4.137 -5.422 -2.352 1 98.31 93 ARG B C 1
ATOM 2444 O O . ARG B 1 93 ? 4.957 -4.879 -3.098 1 98.31 93 ARG B O 1
ATOM 2451 N N . ASP B 1 94 ? 4.422 -5.77 -1.131 1 97.94 94 ASP B N 1
ATOM 2452 C CA . ASP B 1 94 ? 5.785 -5.66 -0.625 1 97.94 94 ASP B CA 1
ATOM 2453 C C . ASP B 1 94 ? 6.742 -6.531 -1.436 1 97.94 94 ASP B C 1
ATOM 2455 O O . ASP B 1 94 ? 7.836 -6.09 -1.801 1 97.94 94 ASP B O 1
ATOM 2459 N N . LEU B 1 95 ? 6.352 -7.75 -1.664 1 98.62 95 LEU B N 1
ATOM 2460 C CA . LEU B 1 95 ? 7.164 -8.641 -2.486 1 98.62 95 LEU B CA 1
ATOM 2461 C C . LEU B 1 95 ? 7.328 -8.078 -3.895 1 98.62 95 LEU B C 1
ATOM 2463 O O . LEU B 1 95 ? 8.43 -8.102 -4.453 1 98.62 95 LEU B O 1
ATOM 2467 N N . HIS B 1 96 ? 6.234 -7.559 -4.445 1 98.62 96 HIS B N 1
ATOM 2468 C CA . HIS B 1 96 ? 6.297 -6.988 -5.789 1 98.62 96 HIS B CA 1
ATOM 2469 C C . HIS B 1 96 ? 7.281 -5.824 -5.848 1 98.62 96 HIS B C 1
ATOM 2471 O O . HIS B 1 96 ? 8 -5.66 -6.836 1 98.62 96 HIS B O 1
ATOM 2477 N N . SER B 1 97 ? 7.277 -5.027 -4.852 1 97.56 97 SER B N 1
ATOM 2478 C CA . SER B 1 97 ? 8.195 -3.891 -4.801 1 97.56 97 SER B CA 1
ATOM 2479 C C . SER B 1 97 ? 9.648 -4.352 -4.797 1 97.56 97 SER B C 1
ATOM 2481 O O . SER B 1 97 ? 10.5 -3.74 -5.441 1 97.56 97 SER B O 1
ATOM 2483 N N . LYS B 1 98 ? 9.945 -5.398 -4.043 1 97.75 98 LYS B N 1
ATOM 2484 C CA . LYS B 1 98 ? 11.297 -5.953 -4.031 1 97.75 98 LYS B CA 1
ATOM 2485 C C . LYS B 1 98 ? 11.68 -6.5 -5.402 1 97.75 98 LYS B C 1
ATOM 2487 O O . LYS B 1 98 ? 12.797 -6.293 -5.871 1 97.75 98 LYS B O 1
ATOM 2492 N N . TYR B 1 99 ? 10.773 -7.164 -6.023 1 98.56 99 TYR B N 1
ATOM 2493 C CA . TYR B 1 99 ? 10.984 -7.676 -7.371 1 98.56 99 TYR B CA 1
ATOM 2494 C C . TYR B 1 99 ? 11.266 -6.539 -8.352 1 98.56 99 TYR B C 1
ATOM 2496 O O . TYR B 1 99 ? 12.227 -6.598 -9.117 1 98.56 99 TYR B O 1
ATOM 2504 N N . THR B 1 100 ? 10.406 -5.457 -8.336 1 97.5 100 THR B N 1
ATOM 2505 C CA . THR B 1 100 ? 10.523 -4.375 -9.305 1 97.5 100 THR B CA 1
ATOM 2506 C C . THR B 1 100 ? 11.805 -3.574 -9.07 1 97.5 100 THR B C 1
ATOM 2508 O O . THR B 1 100 ? 12.414 -3.074 -10.016 1 97.5 100 THR B O 1
ATOM 2511 N N . THR B 1 101 ? 12.133 -3.438 -7.777 1 96.25 101 THR B N 1
ATOM 2512 C CA . THR B 1 101 ? 13.406 -2.777 -7.488 1 96.25 101 THR B CA 1
ATOM 2513 C C . THR B 1 101 ? 14.562 -3.537 -8.125 1 96.25 101 THR B C 1
ATOM 2515 O O . THR B 1 101 ? 15.414 -2.941 -8.789 1 96.25 101 THR B O 1
ATOM 2518 N N . MET B 1 102 ? 14.547 -4.844 -7.957 1 97.88 102 MET B N 1
ATOM 2519 C CA . MET B 1 102 ? 15.602 -5.688 -8.516 1 97.88 102 MET B CA 1
ATOM 2520 C C . MET B 1 102 ? 15.562 -5.664 -10.047 1 97.88 102 MET B C 1
ATOM 2522 O O . MET B 1 102 ? 16.578 -5.402 -10.688 1 97.88 102 MET B O 1
ATOM 2526 N N . ILE B 1 103 ? 14.391 -5.75 -10.656 1 97.88 103 ILE B N 1
ATOM 2527 C CA . ILE B 1 103 ? 14.25 -5.949 -12.094 1 97.88 103 ILE B CA 1
ATOM 2528 C C . ILE B 1 103 ? 14.586 -4.652 -12.828 1 97.88 103 ILE B C 1
ATOM 2530 O O . ILE B 1 103 ? 15.125 -4.684 -13.938 1 97.88 103 ILE B O 1
ATOM 2534 N N . TYR B 1 104 ? 14.32 -3.494 -12.188 1 96.38 104 TYR B N 1
ATOM 2535 C CA . TYR B 1 104 ? 14.492 -2.213 -12.867 1 96.38 104 TYR B CA 1
ATOM 2536 C C . TYR B 1 104 ? 15.828 -1.579 -12.5 1 96.38 104 TYR B C 1
ATOM 2538 O O . TYR B 1 104 ? 16.422 -0.854 -13.305 1 96.38 104 TYR B O 1
ATOM 2546 N N . GLN B 1 105 ? 16.328 -1.866 -11.344 1 93.88 105 GLN B N 1
ATOM 2547 C CA . GLN B 1 105 ? 17.438 -1.057 -10.867 1 93.88 105 GLN B CA 1
ATOM 2548 C C . GLN B 1 105 ? 18.703 -1.897 -10.711 1 93.88 105 GLN B C 1
ATOM 2550 O O . GLN B 1 105 ? 19.812 -1.36 -10.664 1 93.88 105 GLN B O 1
ATOM 2555 N N . ASN B 1 106 ? 18.547 -3.219 -10.656 1 95.19 106 ASN B N 1
ATOM 2556 C CA . ASN B 1 106 ? 19.719 -4.004 -10.289 1 95.19 106 ASN B CA 1
ATOM 2557 C C . ASN B 1 106 ? 19.641 -5.418 -10.867 1 95.19 106 ASN B C 1
ATOM 2559 O O . ASN B 1 106 ? 20.062 -6.379 -10.219 1 95.19 106 ASN B O 1
ATOM 2563 N N . TYR B 1 107 ? 19.094 -5.613 -11.977 1 95.56 107 TYR B N 1
ATOM 2564 C CA . TYR B 1 107 ? 18.797 -6.934 -12.516 1 95.56 107 TYR B CA 1
ATOM 2565 C C . TYR B 1 107 ? 20.078 -7.758 -12.68 1 95.56 107 TYR B C 1
ATOM 2567 O O . TYR B 1 107 ? 20.156 -8.891 -12.203 1 95.56 107 TYR B O 1
ATOM 2575 N N . GLU B 1 108 ? 21.078 -7.242 -13.273 1 95.75 108 GLU B N 1
ATOM 2576 C CA . GLU B 1 108 ? 22.281 -8 -13.641 1 95.75 108 GLU B CA 1
ATOM 2577 C C . GLU B 1 108 ? 22.984 -8.547 -12.398 1 95.75 108 GLU B C 1
ATOM 2579 O O . GLU B 1 108 ? 23.422 -9.695 -12.383 1 95.75 108 GLU B O 1
ATOM 2584 N N . ASN B 1 109 ? 23.062 -7.77 -11.398 1 96.69 109 ASN B N 1
ATOM 2585 C CA . ASN B 1 109 ? 23.781 -8.188 -10.203 1 96.69 109 ASN B CA 1
ATOM 2586 C C . ASN B 1 109 ? 22.828 -8.617 -9.094 1 96.69 109 ASN B C 1
ATOM 2588 O O . ASN B 1 109 ? 23.234 -9.234 -8.109 1 96.69 109 ASN B O 1
ATOM 2592 N N . GLY B 1 110 ? 21.578 -8.336 -9.234 1 97.25 110 GLY B N 1
ATOM 2593 C CA . GLY B 1 110 ? 20.641 -8.5 -8.133 1 97.25 110 GLY B CA 1
ATOM 2594 C C . GLY B 1 110 ? 19.75 -9.719 -8.281 1 97.25 110 GLY B C 1
ATOM 2595 O O . GLY B 1 110 ? 19.109 -10.156 -7.32 1 97.25 110 GLY B O 1
ATOM 2596 N N . LYS B 1 111 ? 19.703 -10.266 -9.508 1 97.38 111 LYS B N 1
ATOM 2597 C CA . LYS B 1 111 ? 18.781 -11.367 -9.758 1 97.38 111 LYS B CA 1
ATOM 2598 C C . LYS B 1 111 ? 19.125 -12.578 -8.891 1 97.38 111 LYS B C 1
ATOM 2600 O O . LYS B 1 111 ? 18.25 -13.133 -8.219 1 97.38 111 LYS B O 1
ATOM 2605 N N . GLU B 1 112 ? 20.328 -13 -8.898 1 97.56 112 GLU B N 1
ATOM 2606 C CA . GLU B 1 112 ? 20.719 -14.203 -8.164 1 97.56 112 GLU B CA 1
ATOM 2607 C C . GLU B 1 112 ? 20.516 -14.023 -6.66 1 97.56 112 GLU B C 1
ATOM 2609 O O . GLU B 1 112 ? 19.906 -14.867 -6.008 1 97.56 112 GLU B O 1
ATOM 2614 N N . PRO B 1 113 ? 21.016 -12.867 -6.051 1 98.12 113 PRO B N 1
ATOM 2615 C CA . PRO B 1 113 ? 20.734 -12.656 -4.629 1 98.12 113 PRO B CA 1
ATOM 2616 C C . PRO B 1 113 ? 19.234 -12.594 -4.328 1 98.12 113 PRO B C 1
ATOM 2618 O O . PRO B 1 113 ? 18.797 -13.047 -3.271 1 98.12 113 PRO B O 1
ATOM 2621 N N . PHE B 1 114 ? 18.516 -12.055 -5.23 1 98.5 114 PHE B N 1
ATOM 2622 C CA . PHE B 1 114 ? 17.078 -11.984 -5.039 1 98.5 114 PHE B CA 1
ATOM 2623 C C . PHE B 1 114 ? 16.469 -13.383 -4.984 1 98.5 114 PHE B C 1
ATOM 2625 O O . PHE B 1 114 ? 15.703 -13.695 -4.07 1 98.5 114 PHE B O 1
ATOM 2632 N N . LEU B 1 115 ? 16.797 -14.25 -5.906 1 98.19 115 LEU B N 1
ATOM 2633 C CA . LEU B 1 115 ? 16.25 -15.594 -6.004 1 98.19 115 LEU B CA 1
ATOM 2634 C C . LEU B 1 115 ? 16.703 -16.453 -4.828 1 98.19 115 LEU B C 1
ATOM 2636 O O . LEU B 1 115 ? 15.938 -17.281 -4.332 1 98.19 115 LEU B O 1
ATOM 2640 N N . LYS B 1 116 ? 17.875 -16.188 -4.332 1 97.75 116 LYS B N 1
ATOM 2641 C CA . LYS B 1 116 ? 18.469 -17.062 -3.326 1 97.75 116 LYS B CA 1
ATOM 2642 C C . LYS B 1 116 ? 18.109 -16.609 -1.915 1 97.75 116 LYS B C 1
ATOM 2644 O O . LYS B 1 116 ? 17.859 -17.438 -1.039 1 97.75 116 LYS B O 1
ATOM 2649 N N . ASP B 1 117 ? 18.031 -15.297 -1.744 1 97.88 117 ASP B N 1
ATOM 2650 C CA . ASP B 1 117 ? 18.016 -14.805 -0.37 1 97.88 117 ASP B CA 1
ATOM 2651 C C . ASP B 1 117 ? 16.688 -14.094 -0.062 1 97.88 117 ASP B C 1
ATOM 2653 O O . ASP B 1 117 ? 16.25 -14.062 1.088 1 97.88 117 ASP B O 1
ATOM 2657 N N . VAL B 1 118 ? 16.109 -13.469 -1.024 1 98.19 118 VAL B N 1
ATOM 2658 C CA . V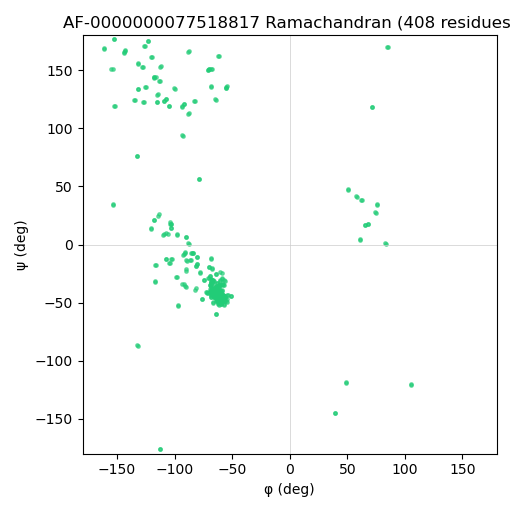AL B 1 118 ? 14.953 -12.617 -0.771 1 98.19 118 VAL B CA 1
ATOM 2659 C C . VAL B 1 118 ? 13.672 -13.398 -1.05 1 98.19 118 VAL B C 1
ATOM 2661 O O . VAL B 1 118 ? 12.805 -13.516 -0.179 1 98.19 118 VAL B O 1
ATOM 2664 N N . LEU B 1 119 ? 13.594 -13.984 -2.223 1 98.62 119 LEU B N 1
ATOM 2665 C CA . LEU B 1 119 ? 12.352 -14.562 -2.73 1 98.62 119 LEU B CA 1
ATOM 2666 C C . LEU B 1 119 ? 11.883 -15.703 -1.829 1 98.62 119 LEU B C 1
ATOM 2668 O O . LEU B 1 119 ? 10.711 -15.742 -1.433 1 98.62 119 LEU B O 1
ATOM 2672 N N . PRO B 1 120 ? 12.758 -16.625 -1.369 1 98.38 120 PRO B N 1
ATOM 2673 C CA . PRO B 1 120 ? 12.281 -17.719 -0.521 1 98.38 120 PRO B CA 1
ATOM 2674 C C . PRO B 1 120 ? 11.711 -17.234 0.81 1 98.38 120 PRO B C 1
ATOM 2676 O O . PRO B 1 120 ? 10.719 -17.766 1.299 1 98.38 120 PRO B O 1
ATOM 2679 N N . VAL B 1 121 ? 12.312 -16.203 1.393 1 97.75 121 VAL B N 1
ATOM 2680 C CA . VAL B 1 121 ? 11.859 -15.648 2.664 1 97.75 121 VAL B CA 1
ATOM 2681 C C . VAL B 1 121 ? 10.469 -15.031 2.492 1 97.75 121 VAL B C 1
ATOM 2683 O O . VAL B 1 121 ? 9.578 -15.258 3.316 1 97.75 121 VAL B O 1
ATOM 2686 N N . GLU B 1 122 ? 10.336 -14.281 1.424 1 98.38 122 GLU B N 1
ATOM 2687 C CA . GLU B 1 122 ? 9.055 -13.617 1.171 1 98.38 122 GLU B CA 1
ATOM 2688 C C . GLU B 1 122 ? 7.961 -14.633 0.859 1 98.38 122 GLU B C 1
ATOM 2690 O O . GLU B 1 122 ? 6.828 -14.492 1.323 1 98.38 122 GLU B O 1
ATOM 2695 N N . LEU B 1 123 ? 8.273 -15.648 0.087 1 98.75 123 LEU B N 1
ATOM 2696 C CA . LEU B 1 123 ? 7.289 -16.672 -0.262 1 98.75 123 LEU B CA 1
ATOM 2697 C C . LEU B 1 123 ? 6.914 -17.5 0.958 1 98.75 123 LEU B C 1
ATOM 2699 O O . LEU B 1 123 ? 5.773 -17.953 1.086 1 98.75 123 LEU B O 1
ATOM 2703 N N . GLU B 1 124 ? 7.852 -17.703 1.832 1 98.25 124 GLU B N 1
ATOM 2704 C CA . GLU B 1 124 ? 7.551 -18.406 3.068 1 98.25 124 GLU B CA 1
ATOM 2705 C C . GLU B 1 124 ? 6.512 -17.656 3.898 1 98.25 124 GLU B C 1
ATOM 2707 O O . GLU B 1 124 ? 5.598 -18.281 4.457 1 98.25 124 GLU B O 1
ATOM 2712 N N . LYS B 1 125 ? 6.688 -16.391 4.02 1 97.75 125 LYS B N 1
ATOM 2713 C CA . LYS B 1 125 ? 5.715 -15.57 4.73 1 97.75 125 LYS B CA 1
ATOM 2714 C C . LYS B 1 125 ? 4.328 -15.695 4.105 1 97.75 125 LYS B C 1
ATOM 2716 O O . LYS B 1 125 ? 3.336 -15.875 4.816 1 97.75 125 LYS B O 1
ATOM 2721 N N . LEU B 1 126 ? 4.266 -15.609 2.791 1 98.62 126 LEU B N 1
ATOM 2722 C CA . LEU B 1 126 ? 2.986 -15.672 2.09 1 98.62 126 LEU B CA 1
ATOM 2723 C C . LEU B 1 126 ? 2.357 -17.047 2.227 1 98.62 126 LEU B C 1
ATOM 2725 O O . LEU B 1 126 ? 1.148 -17.172 2.436 1 98.62 126 LEU B O 1
ATOM 2729 N N . GLU B 1 127 ? 3.182 -18.094 2.088 1 98.62 127 GLU B N 1
ATOM 2730 C CA . GLU B 1 127 ? 2.672 -19.469 2.227 1 98.62 127 GLU B CA 1
ATOM 2731 C C . GLU B 1 127 ? 2.098 -19.703 3.619 1 98.62 127 GLU B C 1
ATOM 2733 O O . GLU B 1 127 ? 1.031 -20.297 3.764 1 98.62 127 GLU B O 1
ATOM 2738 N N . LYS B 1 128 ? 2.82 -19.234 4.594 1 97.44 128 LYS B N 1
ATOM 2739 C CA . LYS B 1 128 ? 2.367 -19.375 5.973 1 97.44 128 LYS B CA 1
ATOM 2740 C C . LYS B 1 128 ? 1.027 -18.688 6.188 1 97.44 128 LYS B C 1
ATOM 2742 O O . LYS B 1 128 ? 0.093 -19.281 6.73 1 97.44 128 LYS B O 1
ATOM 2747 N N . LEU B 1 129 ? 0.917 -17.5 5.77 1 97.44 129 LEU B N 1
ATOM 2748 C CA . LEU B 1 129 ? -0.31 -16.734 5.977 1 97.44 129 LEU B CA 1
ATOM 2749 C C . LEU B 1 129 ? -1.446 -17.297 5.125 1 97.44 129 LEU B C 1
ATOM 2751 O O . LEU B 1 129 ? -2.609 -17.25 5.531 1 97.44 129 LEU B O 1
ATOM 2755 N N . PHE B 1 130 ? -1.064 -17.766 3.951 1 98.44 130 PHE B N 1
ATOM 2756 C CA . PHE B 1 130 ? -2.055 -18.359 3.055 1 98.44 130 PHE B CA 1
ATOM 2757 C C . PHE B 1 130 ? -2.75 -19.531 3.717 1 98.44 130 PHE B C 1
ATOM 2759 O O . PHE B 1 130 ? -3.904 -19.844 3.406 1 98.44 130 PHE B O 1
ATOM 2766 N N . LYS B 1 131 ? -2.201 -20.188 4.648 1 97.81 131 LYS B N 1
ATOM 2767 C CA . LYS B 1 131 ? -2.742 -21.375 5.32 1 97.81 131 LYS B CA 1
ATOM 2768 C C . LYS B 1 131 ? -3.697 -20.969 6.441 1 97.81 131 LYS B C 1
ATOM 2770 O O . LYS B 1 131 ? -4.363 -21.828 7.027 1 97.81 131 LYS B O 1
ATOM 2775 N N . THR B 1 132 ? -3.816 -19.703 6.77 1 95.88 132 THR B N 1
ATOM 2776 C CA . THR B 1 132 ? -4.617 -19.219 7.887 1 95.88 132 THR B CA 1
ATOM 2777 C C . THR B 1 132 ? -6.07 -19.656 7.738 1 95.88 132 THR B C 1
ATOM 2779 O O . THR B 1 132 ? -6.699 -20.078 8.711 1 95.88 132 THR B O 1
ATOM 2782 N N . TYR B 1 133 ? -6.551 -19.531 6.555 1 95.25 133 TYR B N 1
ATOM 2783 C CA . TYR B 1 133 ? -7.93 -19.953 6.305 1 95.25 133 TYR B CA 1
ATOM 2784 C C . TYR B 1 133 ? -7.973 -21.219 5.457 1 95.25 133 TYR B C 1
ATOM 2786 O O . TYR B 1 133 ? -7.367 -21.266 4.383 1 95.25 133 TYR B O 1
ATOM 2794 N N . GLY B 1 134 ? -8.609 -22.234 5.953 1 95.62 134 GLY B N 1
ATOM 2795 C CA . GLY B 1 134 ? -8.844 -23.453 5.207 1 95.62 134 GLY B CA 1
ATOM 2796 C C . GLY B 1 134 ? -7.566 -24.203 4.863 1 95.62 134 GLY B C 1
ATOM 2797 O O . GLY B 1 134 ? -7.488 -24.875 3.83 1 95.62 134 GLY B O 1
ATOM 2798 N N . ASN B 1 135 ? -6.496 -23.875 5.547 1 96.75 135 ASN B N 1
ATOM 2799 C CA . ASN B 1 135 ? -5.203 -24.531 5.371 1 96.75 135 ASN B CA 1
ATOM 2800 C C . ASN B 1 135 ? -4.598 -24.219 4.004 1 96.75 135 ASN B C 1
ATOM 2802 O O . ASN B 1 135 ? -3.807 -25 3.475 1 96.75 135 ASN B O 1
ATOM 2806 N N . GLY B 1 136 ? -5.105 -23.172 3.391 1 96.69 136 GLY B N 1
ATOM 2807 C CA . GLY B 1 136 ? -4.562 -22.766 2.104 1 96.69 136 GLY B CA 1
ATOM 2808 C C . GLY B 1 136 ? -4.98 -23.672 0.964 1 96.69 136 GLY B C 1
ATOM 2809 O O . GLY B 1 136 ? -4.258 -23.812 -0.027 1 96.69 136 GLY B O 1
ATOM 2810 N N . ASP B 1 137 ? -6.105 -24.281 1.133 1 97.38 137 ASP B N 1
ATOM 2811 C CA . ASP B 1 137 ? -6.512 -25.266 0.131 1 97.38 137 ASP B CA 1
ATOM 2812 C C . ASP B 1 137 ? -7.312 -24.609 -0.988 1 97.38 137 ASP B C 1
ATOM 2814 O O . ASP B 1 137 ? -7.555 -25.219 -2.031 1 97.38 137 ASP B O 1
ATOM 2818 N N . ALA B 1 138 ? -7.746 -23.375 -0.732 1 97.12 138 ALA B N 1
ATOM 2819 C CA . ALA B 1 138 ? -8.578 -22.719 -1.747 1 97.12 138 ALA B CA 1
ATOM 2820 C C . ALA B 1 138 ? -8.086 -21.297 -2.027 1 97.12 138 ALA B C 1
ATOM 2822 O O . ALA B 1 138 ? -7.262 -21.094 -2.916 1 97.12 138 ALA B O 1
ATOM 2823 N N . PHE B 1 139 ? -8.586 -20.328 -1.225 1 98.56 139 PHE B N 1
ATOM 2824 C CA . PHE B 1 139 ? -8.297 -18.922 -1.513 1 98.56 139 PHE B CA 1
ATOM 2825 C C . PHE B 1 139 ? -7.699 -18.234 -0.292 1 98.56 139 PHE B C 1
ATOM 2827 O O . PHE B 1 139 ? -7.613 -18.828 0.784 1 98.56 139 PHE B O 1
ATOM 2834 N N . VAL B 1 140 ? -7.223 -17.016 -0.463 1 98.62 140 VAL B N 1
ATOM 2835 C CA . VAL B 1 140 ? -6.586 -16.219 0.578 1 98.62 140 VAL B CA 1
ATOM 2836 C C . VAL B 1 140 ? -7.48 -16.172 1.815 1 98.62 140 VAL B C 1
ATOM 2838 O O . VAL B 1 140 ? -7 -16.328 2.941 1 98.62 140 VAL B O 1
ATOM 2841 N N . ALA B 1 141 ? -8.773 -15.961 1.604 1 96.62 141 ALA B N 1
ATOM 2842 C CA . ALA B 1 141 ? -9.68 -15.844 2.738 1 96.62 141 ALA B CA 1
ATOM 2843 C C . ALA B 1 141 ? -10.492 -17.125 2.934 1 96.62 141 ALA B C 1
ATOM 2845 O O . ALA B 1 141 ? -11.562 -17.094 3.537 1 96.62 141 ALA B O 1
ATOM 2846 N N . GLY B 1 142 ? -10.031 -18.25 2.33 1 94.5 142 GLY B N 1
ATOM 2847 C CA . GLY B 1 142 ? -10.711 -19.5 2.549 1 94.5 142 GLY B CA 1
ATOM 2848 C C . GLY B 1 142 ? -11.547 -19.953 1.36 1 94.5 142 GLY B C 1
ATOM 2849 O O . GLY B 1 142 ? -11.031 -20.047 0.243 1 94.5 142 GLY B O 1
ATOM 2850 N N . ALA B 1 143 ? -12.828 -20.094 1.629 1 92.5 143 ALA B N 1
ATOM 2851 C CA . ALA B 1 143 ? -13.664 -20.812 0.678 1 92.5 143 ALA B CA 1
ATOM 2852 C C . ALA B 1 143 ? -14.016 -19.938 -0.521 1 92.5 143 ALA B C 1
ATOM 2854 O O . ALA B 1 143 ? -14.289 -20.453 -1.611 1 92.5 143 ALA B O 1
ATOM 2855 N N . LYS B 1 144 ? -13.984 -18.672 -0.322 1 96.31 144 LYS B N 1
ATOM 2856 C CA . LYS B 1 144 ? -14.367 -17.766 -1.399 1 96.31 144 LYS B CA 1
ATOM 2857 C C . LYS B 1 144 ? -13.203 -16.875 -1.807 1 96.31 144 LYS B C 1
ATOM 2859 O O . LYS B 1 144 ? -12.445 -16.406 -0.954 1 96.31 144 LYS B O 1
ATOM 2864 N N . GLU B 1 145 ? -13.125 -16.594 -3.137 1 98.38 145 GLU B N 1
ATOM 2865 C CA . GLU B 1 145 ? -12.047 -15.734 -3.627 1 98.38 145 GLU B CA 1
ATOM 2866 C C . GLU B 1 145 ? -12.234 -14.289 -3.182 1 98.38 145 GLU B C 1
ATOM 2868 O O . GLU B 1 145 ? -13.367 -13.852 -2.945 1 98.38 145 GLU B O 1
ATOM 2873 N N . SER B 1 146 ? -11.195 -13.609 -3.027 1 98.88 146 SER B N 1
ATOM 2874 C CA . SER B 1 146 ? -11.141 -12.172 -2.771 1 98.88 146 SER B CA 1
ATOM 2875 C C . SER B 1 146 ? -10.297 -11.453 -3.822 1 98.88 146 SER B C 1
ATOM 2877 O O . SER B 1 146 ? -9.664 -12.102 -4.664 1 98.88 146 SER B O 1
ATOM 2879 N N . TYR B 1 147 ? -10.242 -10.117 -3.771 1 98.94 147 TYR B N 1
ATOM 2880 C CA . TYR B 1 147 ? -9.438 -9.359 -4.723 1 98.94 147 TYR B CA 1
ATOM 2881 C C . TYR B 1 147 ? -7.961 -9.68 -4.559 1 98.94 147 TYR B C 1
ATOM 2883 O O . TYR B 1 147 ? -7.188 -9.57 -5.516 1 98.94 147 TYR B O 1
ATOM 2891 N N . ALA B 1 148 ? -7.531 -10.109 -3.412 1 98.94 148 ALA B N 1
ATOM 2892 C CA . ALA B 1 148 ? -6.125 -10.406 -3.158 1 98.94 148 ALA B CA 1
ATOM 2893 C C . ALA B 1 148 ? -5.68 -11.641 -3.932 1 98.94 148 ALA B C 1
ATOM 2895 O O . ALA B 1 148 ? -4.488 -11.82 -4.207 1 98.94 148 ALA B O 1
ATOM 2896 N N . ASP B 1 149 ? -6.605 -12.547 -4.23 1 98.94 149 ASP B N 1
ATOM 2897 C CA . ASP B 1 149 ? -6.258 -13.766 -4.961 1 98.94 149 ASP B CA 1
ATOM 2898 C C . ASP B 1 149 ? -5.75 -13.438 -6.363 1 98.94 149 ASP B C 1
ATOM 2900 O O . ASP B 1 149 ? -4.871 -14.125 -6.887 1 98.94 149 ASP B O 1
ATOM 2904 N N . TYR B 1 150 ? -6.266 -12.391 -6.953 1 98.94 150 TYR B N 1
ATOM 2905 C CA . TYR B 1 150 ? -5.832 -12 -8.289 1 98.94 150 TYR B CA 1
ATOM 2906 C C . TYR B 1 150 ? -4.43 -11.406 -8.25 1 98.94 150 TYR B C 1
ATOM 2908 O O . TYR B 1 150 ? -3.623 -11.656 -9.148 1 98.94 150 TYR B O 1
ATOM 2916 N N . ALA B 1 151 ? -4.199 -10.617 -7.25 1 98.94 151 ALA B N 1
ATOM 2917 C CA . ALA B 1 151 ? -2.854 -10.086 -7.051 1 98.94 151 ALA B CA 1
ATOM 2918 C C . ALA B 1 151 ? -1.855 -11.211 -6.777 1 98.94 151 ALA B C 1
ATOM 2920 O O . ALA B 1 151 ? -0.744 -11.203 -7.312 1 98.94 151 ALA B O 1
ATOM 2921 N N . LEU B 1 152 ? -2.297 -12.141 -5.914 1 98.94 152 LEU B N 1
ATOM 2922 C CA . LEU B 1 152 ? -1.432 -13.266 -5.578 1 98.94 152 LEU B CA 1
ATOM 2923 C C . LEU B 1 152 ? -1.099 -14.078 -6.82 1 98.94 152 LEU B C 1
ATOM 2925 O O . LEU B 1 152 ? 0.066 -14.406 -7.059 1 98.94 152 LEU B O 1
ATOM 2929 N N . PHE B 1 153 ? -2.092 -14.398 -7.586 1 98.94 153 PHE B N 1
ATOM 2930 C CA . PHE B 1 153 ? -1.89 -15.18 -8.797 1 98.94 153 PHE B CA 1
ATOM 2931 C C . PHE B 1 153 ? -0.893 -14.492 -9.727 1 98.94 153 PHE B C 1
ATOM 2933 O O . PHE B 1 153 ? 0.061 -15.117 -10.195 1 98.94 153 PHE B O 1
ATOM 2940 N N . GLU B 1 154 ? -1.146 -13.227 -9.992 1 98.94 154 GLU B N 1
ATOM 2941 C CA . GLU B 1 154 ? -0.29 -12.508 -10.93 1 98.94 154 GLU B CA 1
ATOM 2942 C C . GLU B 1 154 ? 1.146 -12.438 -10.422 1 98.94 154 GLU B C 1
ATOM 2944 O O . GLU B 1 154 ? 2.094 -12.609 -11.188 1 98.94 154 GLU B O 1
ATOM 2949 N N . GLU B 1 155 ? 1.288 -12.156 -9.125 1 98.88 155 GLU B N 1
ATOM 2950 C CA . GLU B 1 155 ? 2.633 -12.078 -8.562 1 98.88 155 GLU B CA 1
ATOM 2951 C C . GLU B 1 155 ? 3.385 -13.391 -8.742 1 98.88 155 GLU B C 1
ATOM 2953 O O . GLU B 1 155 ? 4.543 -13.398 -9.164 1 98.88 155 GLU B O 1
ATOM 2958 N N . ILE B 1 156 ? 2.721 -14.484 -8.43 1 98.81 156 ILE B N 1
ATOM 2959 C CA . ILE B 1 156 ? 3.326 -15.805 -8.555 1 98.81 156 ILE B CA 1
ATOM 2960 C C . ILE B 1 156 ? 3.658 -16.078 -10.023 1 98.81 156 ILE B C 1
ATOM 2962 O O . ILE B 1 156 ? 4.734 -16.594 -10.336 1 98.81 156 ILE B O 1
ATOM 2966 N N . ASP B 1 157 ? 2.723 -15.734 -10.883 1 98.69 157 ASP B N 1
ATOM 2967 C CA . ASP B 1 157 ? 2.924 -15.961 -12.312 1 98.69 157 ASP B CA 1
ATOM 2968 C C . ASP B 1 157 ? 4.168 -15.234 -12.812 1 98.69 157 ASP B C 1
ATOM 2970 O O . ASP B 1 157 ? 4.949 -15.789 -13.586 1 98.69 157 ASP B O 1
ATOM 2974 N N . VAL B 1 158 ? 4.387 -14.016 -12.414 1 98.56 158 VAL B N 1
ATOM 2975 C CA . VAL B 1 158 ? 5.555 -13.219 -12.75 1 98.56 158 VAL B CA 1
ATOM 2976 C C . VAL B 1 158 ? 6.816 -13.883 -12.203 1 98.56 158 VAL B C 1
ATOM 2978 O O . VAL B 1 158 ? 7.82 -13.992 -12.906 1 98.56 158 VAL B O 1
ATOM 2981 N N . LEU B 1 159 ? 6.766 -14.367 -11.008 1 98.62 159 LEU B N 1
ATOM 2982 C CA . LEU B 1 159 ? 7.93 -14.953 -10.352 1 98.62 159 LEU B CA 1
ATOM 2983 C C . LEU B 1 159 ? 8.336 -16.266 -11.016 1 98.62 159 LEU B C 1
ATOM 2985 O O . LEU B 1 159 ? 9.523 -16.594 -11.078 1 98.62 159 LEU B O 1
ATOM 2989 N N . LEU B 1 160 ? 7.363 -16.969 -11.523 1 98.38 160 LEU B N 1
ATOM 2990 C CA . LEU B 1 160 ? 7.645 -18.234 -12.203 1 98.38 160 LEU B CA 1
ATOM 2991 C C . LEU B 1 160 ? 8.344 -17.984 -13.539 1 98.38 160 LEU B C 1
ATOM 2993 O O . LEU B 1 160 ? 9.094 -18.828 -14.016 1 98.38 160 LEU B O 1
ATOM 2997 N N . VAL B 1 161 ? 8.078 -16.844 -14.148 1 97.56 161 VAL B N 1
ATOM 2998 C CA . VAL B 1 161 ? 8.82 -16.453 -15.344 1 97.56 161 VAL B CA 1
ATOM 2999 C C . VAL B 1 161 ? 10.258 -16.125 -14.969 1 97.56 161 VAL B C 1
ATOM 3001 O O . VAL B 1 161 ? 11.195 -16.469 -15.695 1 97.56 161 VAL B O 1
ATOM 3004 N N . LEU B 1 162 ? 10.43 -15.5 -13.828 1 97.75 162 LEU B N 1
ATOM 3005 C CA . LEU B 1 162 ? 11.766 -15.156 -13.352 1 97.75 162 LEU B CA 1
ATOM 3006 C C . LEU B 1 162 ? 12.555 -16.422 -13.008 1 97.75 162 LEU B C 1
ATOM 3008 O O . LEU B 1 162 ? 13.758 -16.5 -13.289 1 97.75 162 LEU B O 1
ATOM 3012 N N . SER B 1 163 ? 11.93 -17.344 -12.398 1 98 163 SER B N 1
ATOM 3013 C CA . SER B 1 163 ? 12.508 -18.625 -12 1 98 163 SER B CA 1
ATOM 3014 C C . SER B 1 163 ? 11.453 -19.719 -11.938 1 98 163 SER B C 1
ATOM 3016 O O . SER B 1 163 ? 10.594 -19.703 -11.055 1 98 163 SER B O 1
ATOM 3018 N N . GLN B 1 164 ? 11.562 -20.75 -12.695 1 97.5 164 GLN B N 1
ATOM 3019 C CA . GLN B 1 164 ? 10.57 -21.812 -12.797 1 97.5 164 GLN B CA 1
ATOM 3020 C C . GLN B 1 164 ? 10.492 -22.609 -11.5 1 97.5 164 GLN B C 1
ATOM 3022 O O . GLN B 1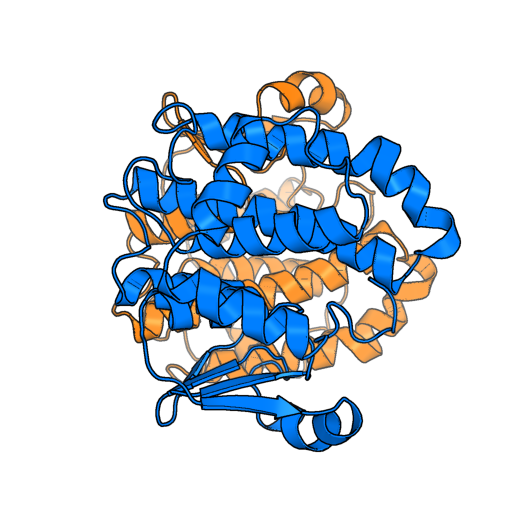 164 ? 9.477 -23.25 -11.211 1 97.5 164 GLN B O 1
ATOM 3027 N N . SER B 1 165 ? 11.531 -22.531 -10.711 1 97.75 165 SER B N 1
ATOM 3028 C CA . SER B 1 165 ? 11.602 -23.328 -9.492 1 97.75 165 SER B CA 1
ATOM 3029 C C . SER B 1 165 ? 11.18 -22.516 -8.266 1 97.75 165 SER B C 1
ATOM 3031 O O . SER B 1 165 ? 11.32 -22.984 -7.133 1 97.75 165 SER B O 1
ATOM 3033 N N . ALA B 1 166 ? 10.68 -21.328 -8.5 1 97.75 166 ALA B N 1
ATOM 3034 C CA . ALA B 1 166 ? 10.398 -20.391 -7.422 1 97.75 166 ALA B CA 1
ATOM 3035 C C . ALA B 1 166 ? 9.453 -21 -6.395 1 97.75 166 ALA B C 1
ATOM 3037 O O . ALA B 1 166 ? 9.531 -20.672 -5.203 1 97.75 166 ALA B O 1
ATOM 3038 N N . LEU B 1 167 ? 8.539 -21.891 -6.793 1 98.38 167 LEU B N 1
ATOM 3039 C CA . LEU B 1 167 ? 7.492 -22.375 -5.895 1 98.38 167 LEU B CA 1
ATOM 3040 C C . LEU B 1 167 ? 7.773 -23.797 -5.434 1 98.38 167 LEU B C 1
ATOM 3042 O O . LEU B 1 167 ? 6.934 -24.422 -4.785 1 98.38 167 LEU B O 1
ATOM 3046 N N . ASP B 1 168 ? 8.883 -24.328 -5.695 1 97.81 168 ASP B N 1
ATOM 3047 C CA . ASP B 1 168 ? 9.188 -25.734 -5.441 1 97.81 168 ASP B CA 1
ATOM 3048 C C . ASP B 1 168 ? 8.977 -26.094 -3.971 1 97.81 168 ASP B C 1
ATOM 3050 O O . ASP B 1 168 ? 8.562 -27.203 -3.643 1 97.81 168 ASP B O 1
ATOM 3054 N N . HIS B 1 169 ? 9.25 -25.203 -3.07 1 98.12 169 HIS B N 1
ATOM 3055 C CA . HIS B 1 169 ? 9.164 -25.484 -1.643 1 98.12 169 HIS B CA 1
ATOM 3056 C C . HIS B 1 169 ? 7.898 -24.891 -1.038 1 98.12 169 HIS B C 1
ATOM 3058 O O . HIS B 1 169 ? 7.781 -24.781 0.185 1 98.12 169 HIS B O 1
ATOM 3064 N N . PHE B 1 170 ? 6.953 -24.484 -1.847 1 98.69 170 PHE B N 1
ATOM 3065 C CA . PHE B 1 170 ? 5.73 -23.828 -1.404 1 98.69 170 PHE B CA 1
ATOM 3066 C C . PHE B 1 170 ? 4.508 -24.453 -2.074 1 98.69 170 PHE B C 1
ATOM 3068 O O . PHE B 1 170 ? 3.885 -23.828 -2.936 1 98.69 170 PHE B O 1
ATOM 3075 N N . PRO B 1 171 ? 4.117 -25.609 -1.604 1 98.62 171 PRO B N 1
ATOM 3076 C CA . PRO B 1 171 ? 3.113 -26.406 -2.312 1 98.62 171 PRO B CA 1
ATOM 3077 C C . PRO B 1 171 ? 1.733 -25.75 -2.311 1 98.62 171 PRO B C 1
ATOM 3079 O O . PRO B 1 171 ? 0.969 -25.906 -3.266 1 98.62 171 PRO B O 1
ATOM 3082 N N . LYS B 1 172 ? 1.402 -25.016 -1.214 1 98.69 172 LYS B N 1
ATOM 3083 C CA . LYS B 1 172 ? 0.08 -24.406 -1.184 1 98.69 172 LYS B CA 1
ATOM 3084 C C . LYS B 1 172 ? -0.034 -23.297 -2.229 1 98.69 172 LYS B C 1
ATOM 3086 O O . LYS B 1 172 ? -1.038 -23.203 -2.939 1 98.69 172 LYS B O 1
ATOM 3091 N N . LEU B 1 173 ? 0.993 -22.531 -2.332 1 98.88 173 LEU B N 1
ATOM 3092 C CA . LEU B 1 173 ? 1 -21.469 -3.336 1 98.88 173 LEU B CA 1
ATOM 3093 C C . LEU B 1 173 ? 1.063 -22.047 -4.742 1 98.88 173 LEU B C 1
ATOM 3095 O O . LEU B 1 173 ? 0.419 -21.531 -5.66 1 98.88 173 LEU B O 1
ATOM 3099 N N . LYS B 1 174 ? 1.862 -23.078 -4.895 1 98.75 174 LYS B N 1
ATOM 3100 C CA . LYS B 1 174 ? 1.973 -23.75 -6.188 1 98.75 174 LYS B CA 1
ATOM 3101 C C . LYS B 1 174 ? 0.623 -24.297 -6.637 1 98.75 174 LYS B C 1
ATOM 3103 O O . LYS B 1 174 ? 0.214 -24.109 -7.781 1 98.75 174 LYS B O 1
ATOM 3108 N N . ASN B 1 175 ? -0.023 -24.984 -5.746 1 98.62 175 ASN B N 1
ATOM 3109 C CA . ASN B 1 175 ? -1.341 -25.531 -6.047 1 98.62 175 ASN B CA 1
ATOM 3110 C C . ASN B 1 175 ? -2.357 -24.422 -6.324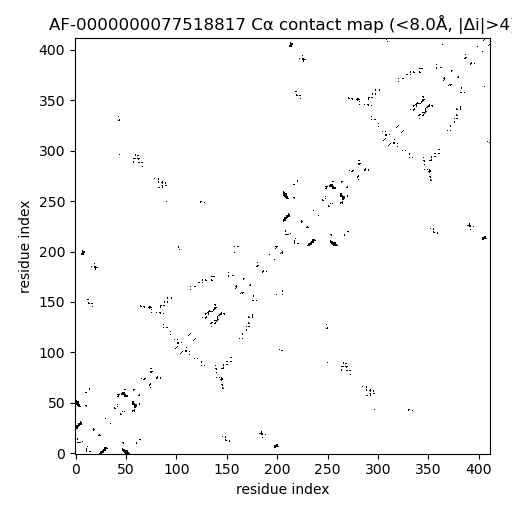 1 98.62 175 ASN B C 1
ATOM 3112 O O . ASN B 1 175 ? -3.199 -24.562 -7.211 1 98.62 175 ASN B O 1
ATOM 3116 N N . PHE B 1 176 ? -2.336 -23.391 -5.527 1 98.75 176 PHE B N 1
ATOM 3117 C CA . PHE B 1 176 ? -3.209 -22.25 -5.746 1 98.75 176 PHE B CA 1
ATOM 3118 C C . PHE B 1 176 ? -3.027 -21.688 -7.152 1 98.75 176 PHE B C 1
ATOM 3120 O O . PHE B 1 176 ? -4.008 -21.469 -7.863 1 98.75 176 PHE B O 1
ATOM 3127 N N . HIS B 1 177 ? -1.767 -21.469 -7.547 1 98.81 177 HIS B N 1
ATOM 3128 C CA . HIS B 1 177 ? -1.476 -20.906 -8.859 1 98.81 177 HIS B CA 1
ATOM 3129 C C . HIS B 1 177 ? -2.055 -21.781 -9.969 1 98.81 177 HIS B C 1
ATOM 3131 O O . HIS B 1 177 ? -2.688 -21.281 -10.898 1 98.81 177 HIS B O 1
ATOM 3137 N N . TYR B 1 178 ? -1.853 -23.047 -9.867 1 98.44 178 TYR B N 1
ATOM 3138 C CA . TYR B 1 178 ? -2.361 -23.969 -10.867 1 98.44 178 TYR B CA 1
ATOM 3139 C C . TYR B 1 178 ? -3.885 -23.922 -10.922 1 98.44 178 TYR B C 1
ATOM 3141 O O . TYR B 1 178 ? -4.465 -23.75 -12 1 98.44 178 TYR B O 1
ATOM 3149 N N . ARG B 1 179 ? -4.527 -24.031 -9.805 1 98.25 179 ARG B N 1
ATOM 3150 C CA . ARG B 1 179 ? -5.984 -24.047 -9.75 1 98.25 179 ARG B CA 1
ATOM 3151 C C . ARG B 1 179 ? -6.574 -22.75 -10.297 1 98.25 179 ARG B C 1
ATOM 3153 O O . ARG B 1 179 ? -7.547 -22.781 -11.047 1 98.25 179 ARG B O 1
ATOM 3160 N N . PHE B 1 180 ? -6.004 -21.688 -9.828 1 98.69 180 PHE B N 1
ATOM 3161 C CA . PHE B 1 180 ? -6.516 -20.391 -10.234 1 98.69 180 PHE B CA 1
ATOM 3162 C C . PHE B 1 180 ? -6.387 -20.203 -11.742 1 98.69 180 PHE B C 1
ATOM 3164 O O . PHE B 1 180 ? -7.266 -19.609 -12.375 1 98.69 180 PHE B O 1
ATOM 3171 N N . SER B 1 181 ? -5.336 -20.734 -12.359 1 98.5 181 SER B N 1
ATOM 3172 C CA . SER B 1 181 ? -5.094 -20.594 -13.789 1 98.5 181 SER B CA 1
ATOM 3173 C C . SER B 1 181 ? -6.102 -21.406 -14.602 1 98.5 181 SER B C 1
ATOM 3175 O O . SER B 1 181 ? -6.277 -21.172 -15.797 1 98.5 181 SER B O 1
ATOM 3177 N N . GLN B 1 182 ? -6.723 -22.359 -13.93 1 98.19 182 GLN B N 1
ATOM 3178 C CA . GLN B 1 182 ? -7.637 -23.266 -14.625 1 98.19 182 GLN B CA 1
ATOM 3179 C C . GLN B 1 182 ? -9.062 -22.719 -14.609 1 98.19 182 GLN B C 1
ATOM 3181 O O . GLN B 1 182 ? -9.961 -23.297 -15.227 1 98.19 182 GLN B O 1
ATOM 3186 N N . ARG B 1 183 ? -9.289 -21.641 -13.875 1 98.12 183 ARG B N 1
ATOM 3187 C CA . ARG B 1 183 ? -10.617 -21.047 -13.906 1 98.12 183 ARG B CA 1
ATOM 3188 C C . ARG B 1 183 ? -11.031 -20.719 -15.344 1 98.12 183 ARG B C 1
ATOM 3190 O O . ARG B 1 183 ? -10.258 -20.125 -16.094 1 98.12 183 ARG B O 1
ATOM 3197 N N . PRO B 1 184 ? -12.219 -21.047 -15.711 1 97.19 184 PRO B N 1
ATOM 3198 C CA . PRO B 1 184 ? -12.586 -21.031 -17.125 1 97.19 184 PRO B CA 1
ATOM 3199 C C . PRO B 1 184 ? -12.359 -19.656 -17.781 1 97.19 184 PRO B C 1
ATOM 3201 O O . PRO B 1 184 ? -11.75 -19.578 -18.844 1 97.19 184 PRO B O 1
ATOM 3204 N N . ASN B 1 185 ? -12.812 -18.609 -17.172 1 97.56 185 ASN B N 1
ATOM 3205 C CA . ASN B 1 185 ? -12.664 -17.281 -17.75 1 97.56 185 ASN B CA 1
ATOM 3206 C C . ASN B 1 185 ? -11.203 -16.844 -17.781 1 97.56 185 ASN B C 1
ATOM 3208 O O . ASN B 1 185 ? -10.789 -16.125 -18.688 1 97.56 185 ASN B O 1
ATOM 3212 N N . LEU B 1 186 ? -10.414 -17.297 -16.828 1 98.62 186 LEU B N 1
ATOM 3213 C CA . LEU B 1 186 ? -9.008 -16.906 -16.766 1 98.62 186 LEU B CA 1
ATOM 3214 C C . LEU B 1 186 ? -8.172 -17.75 -17.719 1 98.62 186 LEU B C 1
ATOM 3216 O O . LEU B 1 186 ? -7.219 -17.266 -18.328 1 98.62 186 LEU B O 1
ATOM 3220 N N . LYS B 1 187 ? -8.539 -19.031 -17.797 1 98.19 187 LYS B N 1
ATOM 3221 C CA . LYS B 1 187 ? -7.789 -19.922 -18.656 1 98.19 187 LYS B CA 1
ATOM 3222 C C . LYS B 1 187 ? -7.738 -19.406 -20.094 1 98.19 187 LYS B C 1
ATOM 3224 O O . LYS B 1 187 ? -6.668 -19.359 -20.703 1 98.19 187 LYS B O 1
ATOM 3229 N N . ALA B 1 188 ? -8.867 -18.984 -20.609 1 97.38 188 ALA B N 1
ATOM 3230 C CA . ALA B 1 188 ? -8.953 -18.438 -21.953 1 97.38 188 ALA B CA 1
ATOM 3231 C C . ALA B 1 188 ? -8.148 -17.141 -22.078 1 97.38 188 ALA B C 1
ATOM 3233 O O . ALA B 1 188 ? -7.418 -16.953 -23.047 1 97.38 188 ALA B O 1
ATOM 3234 N N . TYR B 1 189 ? -8.289 -16.297 -21.109 1 98.31 189 TYR B N 1
ATOM 3235 C CA . TYR B 1 189 ? -7.59 -15.023 -21.094 1 98.31 189 TYR B CA 1
ATOM 3236 C C . TYR B 1 189 ? -6.078 -15.234 -21.047 1 98.31 189 TYR B C 1
ATOM 3238 O O . TYR B 1 189 ? -5.336 -14.578 -21.781 1 98.31 189 TYR B O 1
ATOM 3246 N N . LEU B 1 190 ? -5.645 -16.141 -20.219 1 98.31 190 LEU B N 1
ATOM 3247 C CA . LEU B 1 190 ? -4.219 -16.391 -20.047 1 98.31 190 LEU B CA 1
ATOM 3248 C C . LEU B 1 190 ? -3.609 -16.984 -21.297 1 98.31 190 LEU B C 1
ATOM 3250 O O . LEU B 1 190 ? -2.465 -16.688 -21.641 1 98.31 190 LEU B O 1
ATOM 3254 N N . SER B 1 191 ? -4.32 -17.828 -21.969 1 97 191 SER B N 1
ATOM 3255 C CA . SER B 1 191 ? -3.863 -18.375 -23.234 1 97 191 SER B CA 1
ATOM 3256 C C . SER B 1 191 ? -3.67 -17.281 -24.281 1 97 191 SER B C 1
ATOM 3258 O O . SER B 1 191 ? -2.658 -17.25 -24.984 1 97 191 SER B O 1
ATOM 3260 N N . LYS B 1 192 ? -4.656 -16.438 -24.344 1 96.56 192 LYS B N 1
ATOM 3261 C CA . LYS B 1 192 ? -4.57 -15.32 -25.266 1 96.56 192 LYS B CA 1
ATOM 3262 C C . LYS B 1 192 ? -3.4 -14.406 -24.922 1 96.56 192 LYS B C 1
ATOM 3264 O O . LYS B 1 192 ? -2.672 -13.953 -25.812 1 96.56 192 LYS B O 1
ATOM 3269 N N . ARG B 1 193 ? -3.281 -14.094 -23.656 1 96.88 193 ARG B N 1
ATOM 3270 C CA . ARG B 1 193 ? -2.18 -13.266 -23.188 1 96.88 193 ARG B CA 1
ATOM 3271 C C . ARG B 1 193 ? -0.833 -13.867 -23.578 1 96.88 193 ARG B C 1
ATOM 3273 O O . ARG B 1 193 ? 0.073 -13.148 -24 1 96.88 193 ARG B O 1
ATOM 3280 N N . ALA B 1 194 ? -0.707 -15.156 -23.391 1 95.19 194 ALA B N 1
ATOM 3281 C CA . ALA B 1 194 ? 0.527 -15.867 -23.734 1 95.19 194 ALA B CA 1
ATOM 3282 C C . ALA B 1 194 ? 0.804 -15.797 -25.234 1 95.19 194 ALA B C 1
ATOM 3284 O O . ALA B 1 194 ? 1.947 -15.594 -25.641 1 95.19 194 ALA B O 1
ATOM 3285 N N . SER B 1 195 ? -0.208 -15.93 -26 1 96.81 195 SER B N 1
ATOM 3286 C CA . SER B 1 195 ? -0.053 -15.914 -27.453 1 96.81 195 SER B CA 1
ATOM 3287 C C . SER B 1 195 ? 0.377 -14.539 -27.938 1 96.81 195 SER B C 1
ATOM 3289 O O . SER B 1 195 ? 1.095 -14.422 -28.938 1 96.81 195 SER B O 1
ATOM 3291 N N . LEU B 1 196 ? -0.027 -13.492 -27.234 1 95.44 196 LEU B N 1
ATOM 3292 C CA . LEU B 1 196 ? 0.294 -12.125 -27.609 1 95.44 196 LEU B CA 1
ATOM 3293 C C . LEU B 1 196 ? 1.657 -11.711 -27.062 1 95.44 196 LEU B C 1
ATOM 3295 O O . LEU B 1 196 ? 2.186 -10.656 -27.438 1 95.44 196 LEU B O 1
ATOM 3299 N N . ASN B 1 197 ? 2.252 -12.508 -26.266 1 94.31 197 ASN B N 1
ATOM 3300 C CA . ASN B 1 197 ? 3.559 -12.266 -25.656 1 94.31 197 ASN B CA 1
ATOM 3301 C C . ASN B 1 197 ? 3.625 -10.898 -25 1 94.31 197 ASN B C 1
ATOM 3303 O O . ASN B 1 197 ? 4.539 -10.117 -25.25 1 94.31 197 ASN B O 1
ATOM 3307 N N . VAL B 1 198 ? 2.625 -10.586 -24.234 1 94.56 198 VAL B N 1
ATOM 3308 C CA . VAL B 1 198 ? 2.594 -9.312 -23.531 1 94.56 198 VAL B CA 1
ATOM 3309 C C . VAL B 1 198 ? 3.732 -9.258 -22.516 1 94.56 198 VAL B C 1
ATOM 3311 O O . VAL B 1 198 ? 3.84 -10.125 -21.641 1 94.56 198 VAL B O 1
ATOM 3314 N N . PRO B 1 199 ? 4.562 -8.211 -22.625 1 97.25 199 PRO B N 1
ATOM 3315 C CA . PRO B 1 199 ? 5.68 -8.156 -21.688 1 97.25 199 PRO B CA 1
ATOM 3316 C C . PRO B 1 199 ? 5.223 -7.91 -20.25 1 97.25 199 PRO B C 1
ATOM 3318 O O . PRO B 1 199 ? 4.215 -7.23 -20.016 1 97.25 199 PRO B O 1
ATOM 3321 N N . ILE B 1 200 ? 6 -8.406 -19.281 1 98.25 200 ILE B N 1
ATOM 3322 C CA . ILE B 1 200 ? 5.707 -8.195 -17.859 1 98.25 200 ILE B CA 1
ATOM 3323 C C . ILE B 1 200 ? 6.098 -6.773 -17.469 1 98.25 200 ILE B C 1
ATOM 3325 O O . ILE B 1 200 ? 5.355 -6.094 -16.766 1 98.25 200 ILE B O 1
ATOM 3329 N N . ASN B 1 201 ? 7.328 -6.41 -17.922 1 97.5 201 ASN B N 1
ATOM 3330 C CA . ASN B 1 201 ? 7.906 -5.121 -17.562 1 97.5 201 ASN B CA 1
ATOM 3331 C C .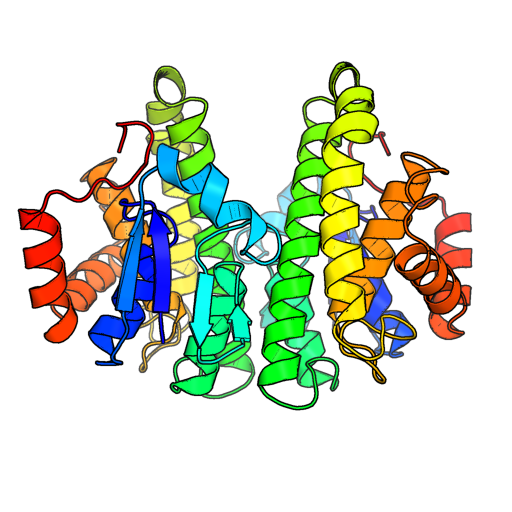 ASN B 1 201 ? 8.195 -4.277 -18.797 1 97.5 201 ASN B C 1
ATOM 3333 O O . ASN B 1 201 ? 8.328 -4.809 -19.906 1 97.5 201 ASN B O 1
ATOM 3337 N N . GLY B 1 202 ? 8.352 -2.982 -18.594 1 94.75 202 GLY B N 1
ATOM 3338 C CA . GLY B 1 202 ? 8.594 -2.064 -19.688 1 94.75 202 GLY B CA 1
ATOM 3339 C C . GLY B 1 202 ? 10.07 -1.868 -20 1 94.75 202 GLY B C 1
ATOM 3340 O O . GLY B 1 202 ? 10.43 -1.072 -20.859 1 94.75 202 GLY B O 1
ATOM 3341 N N . ASN B 1 203 ? 10.898 -2.65 -19.344 1 93.75 203 ASN B N 1
ATOM 3342 C CA . ASN B 1 203 ? 12.336 -2.422 -19.5 1 93.75 203 ASN B CA 1
ATOM 3343 C C . ASN B 1 203 ? 12.992 -3.549 -20.297 1 93.75 203 ASN B C 1
ATOM 3345 O O . ASN B 1 203 ? 14.227 -3.654 -20.312 1 93.75 203 ASN B O 1
ATOM 3349 N N . GLY B 1 204 ? 12.18 -4.414 -20.844 1 92.5 204 GLY B N 1
ATOM 3350 C CA . GLY B 1 204 ? 12.688 -5.492 -21.672 1 92.5 204 GLY B CA 1
ATOM 3351 C C . GLY B 1 204 ? 13.164 -6.691 -20.875 1 92.5 204 GLY B C 1
ATOM 3352 O O . GLY B 1 204 ? 13.648 -7.668 -21.453 1 92.5 204 GLY B O 1
ATOM 3353 N N . LYS B 1 205 ? 13.023 -6.578 -19.578 1 93.25 205 LYS B N 1
ATOM 3354 C CA . LYS B 1 205 ? 13.391 -7.688 -18.703 1 93.25 205 LYS B CA 1
ATOM 3355 C C . LYS B 1 205 ? 12.164 -8.297 -18.031 1 93.25 205 LYS B C 1
ATOM 3357 O O . LYS B 1 205 ? 11.141 -7.629 -17.875 1 93.25 205 LYS B O 1
ATOM 3362 N N . GLN B 1 206 ? 12.32 -9.531 -17.734 1 91.94 206 GLN B N 1
ATOM 3363 C CA . GLN B 1 206 ? 11.18 -10.203 -17.125 1 91.94 206 GLN B CA 1
ATOM 3364 C C . GLN B 1 206 ? 11.633 -11.18 -16.047 1 91.94 206 GLN B C 1
ATOM 3366 O O . GLN B 1 206 ? 12.758 -11.68 -16.078 1 91.94 206 GLN B O 1
#

Organism: NCBI:txid2777116